Protein AF-A0A9R0P0H8-F1 (afdb_monomer)

Secondary structure (DSSP, 8-state):
-TTHHHHHHHHHHHHHHHHHHHTT----PPP---HHHHHHHHHHSTT--EEEES-B--TTS-B--EEEEHHHHHHHTTTSSSHHHHHHS-HHHHHHHHHHHHHHHHSTT-S-HHHHHHHTTTHHHHHHHH-GGGSPPP-TTTS-PPTTPPPP--SHHHHHHHHHHHHHHHHHHTT--SSPPPHHHHHHHHHHHHHHHHHHHHHHHHTT-GGGSS-HHHHHHHHHHHHHTS-HHHHHHHHHHHHHHHHTSHHHHHHHTTEEESS---TTSPPPPTTSHHHHHHHHHHHHHSHHHHHHHHHHHHHHHHHHHHT-EEETTEESEEEEETTEEEEE--TTTGGG-HHHHHHHHHHHHHHHHHHHHHHSS------S-SS-TTHHHHHTTS-EE-HHHHHHHHHHHHHHT-TTTTHHHHHHHHHHHHHHHHHHHHHHHTSEEE-

Foldseek 3Di:
DVVVVVVVVVVVVVVVVVLVVVLQDQAQFQDDDQLLVQLVLQVVFPLKDKFFAQADPPPVDGDGGDIDILSLLLSCCLLAVDLVRRRNDHRQLSVQQSVLSVVCNVPPPPDDPVSSCVSSVNSNSVSLLVVLQLAAFADCLQFNDDVPDDGDPRYLLNQLQVLLVQLLVLLQQLFDDPDGDDPVSNSNSNNSSSSSLSSNLNSLVSLLAQLRQHGLVSLLVLLVVLLVVDDPVLNLVLLLLLLVLLLVDVVSLVVQQQKFFPPPCPDPDPTGGSNDSVRVSVVSVVLCVDPSSVSVLSVLLSVLLRVCQLQPPPPPPDGHAWWDFPVGIDHRHHDPCVVVDPPSSVLSSVLSVQSSVLSVVSNPHNDDPDDPDSGDPSSVVSVSSRIHHDPVRSVVSSVSSCQCSNSVHNVSVSSNVSCNVCVVSSVVSCVSSNRMDGD

Mean predicted aligned error: 8.3 Å

Organism: Amycolatopsis mediterranei (strain S699) (NCBI:txid713604)

Nearest PDB structures (foldseek):
  7p61-assembly1_H  TM=1.808E-01  e=1.281E+00  Escherichia coli BL21(DE3)
  9bir-assembly1_A  TM=1.402E-01  e=1.916E+00  Rattus norvegicus
  9bis-assembly1_A  TM=1.659E-01  e=4.286E+00  Rattus norvegicus
  2l7n-assembly1_A  TM=1.526E-01  e=9.172E+00  Mus musculus

Solvent-accessible surface area (backbone atoms only — not comparable to full-atom values): 22835 Å² total; per-residue (Å²): 112,84,63,64,59,52,53,55,50,50,50,50,48,50,47,49,50,47,55,52,49,65,64,57,67,60,61,46,57,74,86,77,82,70,46,31,60,43,25,50,55,38,56,70,31,78,83,60,51,73,26,60,30,18,54,39,85,47,92,90,65,61,44,77,43,40,79,37,46,31,4,53,36,19,28,42,44,68,62,24,98,40,56,66,53,47,39,69,31,54,42,66,42,54,52,48,45,50,54,49,42,56,47,22,58,76,36,76,86,70,64,54,70,71,55,52,18,62,44,48,75,50,40,28,60,60,46,61,74,62,56,28,43,46,13,23,58,61,44,62,76,48,43,72,68,58,92,91,61,79,74,60,78,59,10,8,65,53,50,20,54,50,21,49,36,49,16,53,51,28,22,43,52,27,59,60,52,101,64,82,68,48,73,65,56,24,50,52,25,42,15,50,13,47,40,18,38,12,42,15,51,30,25,54,52,33,49,62,22,30,42,20,70,48,26,44,58,52,44,41,54,44,33,51,49,49,55,67,72,43,58,70,72,54,49,50,52,41,50,42,53,21,40,51,54,32,54,69,35,66,68,47,22,61,55,34,49,44,28,28,57,70,77,61,72,59,71,97,47,82,67,61,30,37,56,36,68,70,49,34,30,50,49,54,51,55,38,51,72,35,73,59,36,35,52,46,54,45,50,49,54,49,47,52,52,20,54,51,29,15,63,23,78,62,54,97,88,41,50,9,36,50,27,31,43,89,87,51,68,50,54,30,12,7,79,101,34,47,94,79,24,69,65,42,53,52,51,50,45,52,34,53,41,46,45,50,59,66,45,45,62,41,76,73,47,77,62,77,84,74,74,95,55,102,63,59,86,64,52,66,70,36,53,47,60,48,65,37,69,34,76,66,40,32,52,51,52,22,49,51,50,52,34,47,40,25,76,93,54,40,22,38,59,44,52,21,52,49,49,54,74,35,38,69,54,31,51,54,29,33,40,76,51,57,59,30,45,75,106

Radius of gyration: 23.92 Å; Cα contacts (8 Å, |Δi|>4): 690; chains: 1; bounding box: 62×71×59 Å

Structure (mmCIF, N/CA/C/O backbone):
data_AF-A0A9R0P0H8-F1
#
_entry.id   AF-A0A9R0P0H8-F1
#
loop_
_atom_site.group_PDB
_atom_site.id
_atom_site.type_symbol
_atom_site.label_atom_id
_atom_site.label_alt_id
_atom_site.label_comp_id
_atom_site.label_asym_id
_atom_site.label_entity_id
_atom_site.label_seq_id
_atom_site.pdbx_PDB_ins_code
_atom_site.Cartn_x
_atom_site.Cartn_y
_atom_site.Cartn_z
_atom_site.occupancy
_atom_site.B_iso_or_equiv
_atom_site.auth_seq_id
_atom_site.auth_comp_id
_atom_site.auth_asym_id
_atom_site.auth_atom_id
_atom_site.pdbx_PDB_model_num
ATOM 1 N N . MET A 1 1 ? 21.481 -47.060 12.106 1.00 37.53 1 MET A N 1
ATOM 2 C CA . MET A 1 1 ? 20.292 -46.611 11.344 1.00 37.53 1 MET A CA 1
ATOM 3 C C . MET A 1 1 ? 19.214 -45.946 12.214 1.00 37.53 1 MET A C 1
ATOM 5 O O . MET A 1 1 ? 18.784 -44.861 11.861 1.00 37.53 1 MET A O 1
ATOM 9 N N . ALA A 1 2 ? 18.865 -46.459 13.403 1.00 31.16 2 ALA A N 1
ATOM 10 C CA . ALA A 1 2 ? 17.819 -45.882 14.278 1.00 31.16 2 ALA A CA 1
ATOM 11 C C . ALA A 1 2 ? 18.120 -44.516 14.965 1.00 31.16 2 ALA A C 1
ATOM 13 O O . ALA A 1 2 ? 17.303 -44.018 15.744 1.00 31.16 2 ALA A O 1
ATOM 14 N N . ARG A 1 3 ? 19.298 -43.908 14.744 1.00 28.55 3 ARG A N 1
ATOM 15 C CA . ARG A 1 3 ? 19.610 -42.529 15.188 1.00 28.55 3 ARG A CA 1
ATOM 16 C C . ARG A 1 3 ? 19.339 -41.495 14.088 1.00 28.55 3 ARG A C 1
ATOM 18 O O . ARG A 1 3 ? 18.790 -40.457 14.407 1.00 28.55 3 ARG A O 1
ATOM 25 N N . LEU A 1 4 ? 19.601 -41.823 12.818 1.00 29.27 4 LEU A N 1
ATOM 26 C CA . LEU A 1 4 ? 19.338 -40.952 11.658 1.00 29.27 4 LEU A CA 1
ATOM 27 C C . LEU A 1 4 ? 17.833 -40.758 11.385 1.00 29.27 4 LEU A C 1
ATOM 29 O O . LEU A 1 4 ? 17.409 -39.652 11.077 1.00 29.27 4 LEU A O 1
ATOM 33 N N . GLN A 1 5 ? 17.008 -41.790 11.599 1.00 32.91 5 GLN A N 1
ATOM 34 C CA . GLN A 1 5 ? 15.542 -41.683 11.476 1.00 32.91 5 GLN A CA 1
ATOM 35 C C . GLN A 1 5 ? 14.885 -40.819 12.567 1.00 32.91 5 GLN A C 1
ATOM 37 O O . GLN A 1 5 ? 13.833 -40.236 12.327 1.00 32.91 5 GLN A O 1
ATOM 42 N N . ARG A 1 6 ? 15.496 -40.705 13.757 1.00 32.00 6 ARG A N 1
ATOM 43 C CA . ARG A 1 6 ? 14.967 -39.857 14.840 1.00 32.00 6 ARG A CA 1
ATOM 44 C C . ARG A 1 6 ? 15.304 -38.381 14.647 1.00 32.00 6 ARG A C 1
ATOM 46 O O . ARG A 1 6 ? 14.492 -37.545 15.016 1.00 32.00 6 ARG A O 1
ATOM 53 N N . THR A 1 7 ? 16.445 -38.052 14.042 1.00 34.62 7 THR A N 1
ATOM 54 C CA . THR A 1 7 ? 16.804 -36.655 13.751 1.00 34.62 7 THR A CA 1
ATOM 55 C C . THR A 1 7 ? 15.966 -36.092 12.605 1.00 34.62 7 THR A C 1
ATOM 57 O O . THR A 1 7 ? 15.372 -35.036 12.776 1.00 34.62 7 THR A O 1
ATOM 60 N N . ALA A 1 8 ? 15.798 -36.844 11.509 1.00 33.81 8 ALA A N 1
ATOM 61 C CA . ALA A 1 8 ? 14.943 -36.433 10.390 1.00 33.81 8 ALA A CA 1
ATOM 62 C C . ALA A 1 8 ? 13.454 -36.350 10.781 1.00 33.81 8 ALA A C 1
ATOM 64 O O . ALA A 1 8 ? 12.757 -35.428 10.371 1.00 33.81 8 ALA A O 1
ATOM 65 N N . GLY A 1 9 ? 12.969 -37.270 11.629 1.00 26.34 9 GLY A N 1
ATOM 66 C CA . GLY A 1 9 ? 11.605 -37.220 12.166 1.00 26.34 9 GLY A CA 1
ATOM 67 C C . GLY A 1 9 ? 11.370 -36.033 13.106 1.00 26.34 9 GLY A C 1
ATOM 68 O O . GLY A 1 9 ? 10.322 -35.404 13.040 1.00 26.34 9 GLY A O 1
ATOM 69 N N . ASN A 1 10 ? 12.355 -35.671 13.933 1.00 35.69 10 ASN A N 1
ATOM 70 C CA . ASN A 1 10 ? 12.242 -34.523 14.834 1.00 35.69 10 ASN A CA 1
ATOM 71 C C . ASN A 1 10 ? 12.431 -33.182 14.114 1.00 35.69 10 ASN A C 1
ATOM 73 O O . ASN A 1 10 ? 11.799 -32.211 14.511 1.00 35.69 10 ASN A O 1
ATOM 77 N N . GLU A 1 11 ? 13.237 -33.111 13.051 1.00 35.22 11 GLU A N 1
ATOM 78 C CA . GLU A 1 11 ? 13.321 -31.926 12.187 1.00 35.22 11 GLU A CA 1
ATOM 79 C C . GLU A 1 11 ? 12.064 -31.746 11.336 1.00 35.22 11 GLU A C 1
ATOM 81 O O . GLU A 1 11 ? 11.589 -30.621 11.221 1.00 35.22 11 GLU A O 1
ATOM 86 N N . ALA A 1 12 ? 11.467 -32.828 10.824 1.00 31.91 12 ALA A N 1
ATOM 87 C CA . ALA A 1 12 ? 10.188 -32.779 10.115 1.00 31.91 12 ALA A CA 1
ATOM 88 C C . ALA A 1 12 ? 9.027 -32.393 11.046 1.00 31.91 12 ALA A C 1
ATOM 90 O O . ALA A 1 12 ? 8.180 -31.588 10.669 1.00 31.91 12 ALA A O 1
ATOM 91 N N . VAL A 1 13 ? 9.015 -32.889 12.290 1.00 34.38 13 VAL A N 1
ATOM 92 C CA . VAL A 1 13 ? 8.037 -32.479 13.311 1.00 34.38 13 VAL A CA 1
ATOM 93 C C . VAL A 1 13 ? 8.303 -31.049 13.786 1.00 34.38 13 VAL A C 1
ATOM 95 O O . VAL A 1 13 ? 7.357 -30.292 13.946 1.00 34.38 13 VAL A O 1
ATOM 98 N N . ALA A 1 14 ? 9.557 -30.618 13.940 1.00 32.25 14 ALA A N 1
ATOM 99 C CA . ALA A 1 14 ? 9.881 -29.226 14.259 1.00 32.25 14 ALA A CA 1
ATOM 100 C C . ALA A 1 14 ? 9.572 -28.270 13.093 1.00 32.25 14 ALA A C 1
ATOM 102 O O . ALA A 1 14 ? 9.201 -27.129 13.336 1.00 32.25 14 ALA A O 1
ATOM 103 N N . ALA A 1 15 ? 9.684 -28.713 11.838 1.00 32.38 15 ALA A N 1
ATOM 104 C CA . ALA A 1 15 ? 9.253 -27.970 10.654 1.00 32.38 15 ALA A CA 1
ATOM 105 C C . ALA A 1 15 ? 7.722 -27.932 10.530 1.00 32.38 15 ALA A C 1
ATOM 107 O O . ALA A 1 15 ? 7.178 -26.877 10.236 1.00 32.38 15 ALA A O 1
ATOM 108 N N . MET A 1 16 ? 7.015 -29.022 10.852 1.00 30.12 16 MET A N 1
ATOM 109 C CA . MET A 1 16 ? 5.550 -29.030 10.950 1.00 30.12 16 MET A CA 1
ATOM 110 C C . MET A 1 16 ? 5.040 -28.165 12.101 1.00 30.12 16 MET A C 1
ATOM 112 O O . MET A 1 16 ? 4.032 -27.494 11.942 1.00 30.12 16 MET A O 1
ATOM 116 N N . VAL A 1 17 ? 5.719 -28.151 13.250 1.00 31.53 17 VAL A N 1
ATOM 117 C CA . VAL A 1 17 ? 5.352 -27.313 14.400 1.00 31.53 17 VAL A CA 1
ATOM 118 C C . VAL A 1 17 ? 5.709 -25.850 14.145 1.00 31.53 17 VAL A C 1
ATOM 120 O O . VAL A 1 17 ? 4.929 -24.989 14.526 1.00 31.53 17 VAL A O 1
ATOM 123 N N . ARG A 1 18 ? 6.812 -25.543 13.446 1.00 33.00 18 ARG A N 1
ATOM 124 C CA . ARG A 1 18 ? 7.127 -24.172 13.002 1.00 33.00 18 ARG A CA 1
ATOM 125 C C . ARG A 1 18 ? 6.171 -23.689 11.912 1.00 33.00 18 ARG A C 1
ATOM 127 O O . ARG A 1 18 ? 5.619 -22.614 12.070 1.00 33.00 18 ARG A O 1
ATOM 134 N N . GLY A 1 19 ? 5.856 -24.510 10.910 1.00 28.31 19 GLY A N 1
ATOM 135 C CA . GLY A 1 19 ? 4.856 -24.187 9.885 1.00 28.31 19 GLY A CA 1
ATOM 136 C C . GLY A 1 19 ? 3.432 -24.082 10.442 1.00 28.31 19 GLY A C 1
ATOM 137 O O . GLY A 1 19 ? 2.676 -23.206 10.040 1.00 28.31 19 GLY A O 1
ATOM 138 N N . ALA A 1 20 ? 3.073 -24.905 11.433 1.00 28.66 20 ALA A N 1
ATOM 139 C CA . ALA A 1 20 ? 1.797 -24.793 12.140 1.00 28.66 20 ALA A CA 1
ATOM 140 C C . ALA A 1 20 ? 1.774 -23.636 13.149 1.00 28.66 20 ALA A C 1
ATOM 142 O O . ALA A 1 20 ? 0.700 -23.135 13.441 1.00 28.66 20 ALA A O 1
ATOM 143 N N . SER A 1 21 ? 2.919 -23.206 13.685 1.00 32.56 21 SER A N 1
ATOM 144 C CA . SER A 1 21 ? 3.042 -22.042 14.574 1.00 32.56 21 SER A CA 1
ATOM 145 C C . SER A 1 21 ? 3.024 -20.728 13.795 1.00 32.56 21 SER A C 1
ATOM 147 O O . SER A 1 21 ? 2.408 -19.773 14.253 1.00 32.56 21 SER A O 1
ATOM 149 N N . GLU A 1 22 ? 3.659 -20.677 12.623 1.00 35.53 22 GLU A N 1
ATOM 150 C CA . GLU A 1 22 ? 3.664 -19.515 11.722 1.00 35.53 22 GLU A CA 1
ATOM 151 C C . GLU A 1 22 ? 2.317 -19.337 11.003 1.00 35.53 22 GLU A C 1
ATOM 153 O O . GLU A 1 22 ? 1.932 -18.214 10.687 1.00 35.53 22 GLU A O 1
ATOM 158 N N . ALA A 1 23 ? 1.555 -20.420 10.809 1.00 37.47 23 ALA A N 1
ATOM 159 C CA . ALA A 1 23 ? 0.167 -20.362 10.342 1.00 37.47 23 ALA A CA 1
ATOM 160 C C . ALA A 1 23 ? -0.849 -20.014 11.453 1.00 37.47 23 ALA A C 1
ATOM 162 O O . ALA A 1 23 ? -1.967 -19.610 11.150 1.00 37.47 23 ALA A O 1
ATOM 163 N N . ARG A 1 24 ? -0.476 -20.164 12.733 1.00 37.62 24 ARG A N 1
ATOM 164 C CA . ARG A 1 24 ? -1.334 -19.949 13.919 1.00 37.62 24 ARG A CA 1
ATOM 165 C C . ARG A 1 24 ? -1.174 -18.577 14.575 1.00 37.62 24 ARG A C 1
ATOM 167 O O . ARG A 1 24 ? -1.540 -18.464 15.734 1.00 37.62 24 ARG A O 1
ATOM 174 N N . HIS A 1 25 ? -0.570 -17.601 13.896 1.00 40.25 25 HIS A N 1
ATOM 175 C CA . HIS A 1 25 ? -0.366 -16.242 14.433 1.00 40.25 25 HIS A CA 1
ATOM 176 C C . HIS A 1 25 ? -0.527 -15.154 13.361 1.00 40.25 25 HIS A C 1
ATOM 178 O O . HIS A 1 25 ? 0.122 -14.117 13.420 1.00 40.25 25 HIS A O 1
ATOM 184 N N . GLN A 1 26 ? -1.350 -15.381 12.331 1.00 44.16 26 GLN A N 1
ATOM 185 C CA . GLN A 1 26 ? -1.625 -14.321 11.358 1.00 44.16 26 GLN A CA 1
ATOM 186 C C . GLN A 1 26 ? -2.821 -13.487 11.829 1.00 44.16 26 GLN A C 1
ATOM 188 O O . GLN A 1 26 ? -3.939 -14.012 11.852 1.00 44.16 26 GLN A O 1
ATOM 193 N N . PRO A 1 27 ? -2.615 -12.214 12.222 1.00 46.47 27 PRO A N 1
ATOM 194 C CA . PRO A 1 27 ? -3.703 -11.368 12.671 1.00 46.47 27 PRO A CA 1
ATOM 195 C C . PRO A 1 27 ? -4.680 -11.125 11.527 1.00 46.47 27 PRO A C 1
ATOM 197 O O . PRO A 1 27 ? -4.333 -11.153 10.344 1.00 46.47 27 PRO A O 1
ATOM 200 N N . ALA A 1 28 ? -5.920 -10.858 11.908 1.00 44.12 28 ALA A N 1
ATOM 201 C CA . ALA A 1 28 ? -6.975 -10.521 10.984 1.00 44.12 28 ALA A CA 1
ATOM 202 C C . ALA A 1 28 ? -6.560 -9.308 10.124 1.00 44.12 28 ALA A C 1
ATOM 204 O O . ALA A 1 28 ? -6.306 -8.217 10.643 1.00 44.12 28 ALA A O 1
ATOM 205 N N . ALA A 1 29 ? -6.406 -9.538 8.817 1.00 44.53 29 ALA A N 1
ATOM 206 C CA . ALA A 1 29 ? -5.908 -8.542 7.882 1.00 44.53 29 ALA A CA 1
ATOM 207 C C . ALA A 1 29 ? -6.929 -7.406 7.746 1.00 44.53 29 ALA A C 1
ATOM 209 O O . ALA A 1 29 ? -8.102 -7.634 7.460 1.00 44.53 29 ALA A O 1
ATOM 210 N N . VAL A 1 30 ? -6.472 -6.180 7.969 1.00 47.25 30 VAL A N 1
ATOM 211 C CA . VAL A 1 30 ? -7.205 -4.970 7.593 1.00 47.25 30 VAL A CA 1
ATOM 212 C C . VAL A 1 30 ? -7.037 -4.814 6.073 1.00 47.25 30 VAL A C 1
ATOM 214 O O . VAL A 1 30 ? -5.881 -4.770 5.650 1.00 47.25 30 VAL A O 1
ATOM 217 N N . GLN A 1 31 ? -8.129 -4.748 5.295 1.00 42.38 31 GLN A N 1
ATOM 218 C CA . GLN A 1 31 ? -8.174 -4.678 3.817 1.00 42.38 31 GLN A CA 1
ATOM 219 C C . GLN A 1 31 ? -7.296 -3.555 3.259 1.00 42.38 31 GLN A C 1
ATOM 221 O O . GLN A 1 31 ? -7.416 -2.428 3.740 1.00 42.38 31 GLN A O 1
ATOM 226 N N . ARG A 1 32 ? -6.422 -3.799 2.269 1.00 59.44 32 ARG A N 1
ATOM 227 C CA . ARG A 1 32 ? -5.418 -2.798 1.842 1.00 59.44 32 ARG A CA 1
ATOM 228 C C . ARG A 1 32 ? -4.853 -2.969 0.420 1.00 59.44 32 ARG A C 1
ATOM 230 O O . ARG A 1 32 ? -4.617 -4.084 -0.017 1.00 59.44 32 ARG A O 1
ATOM 237 N N . TYR A 1 33 ? -4.555 -1.807 -0.184 1.00 56.62 33 TYR A N 1
ATOM 238 C CA . TYR A 1 33 ? -3.857 -1.485 -1.448 1.00 56.62 33 TYR A CA 1
ATOM 239 C C . TYR A 1 33 ? -4.298 -2.251 -2.698 1.00 56.62 33 TYR A C 1
ATOM 241 O O . TYR A 1 33 ? -4.207 -3.472 -2.807 1.00 56.62 33 TYR A O 1
ATOM 249 N N . GLU A 1 34 ? -4.792 -1.508 -3.685 1.00 67.06 34 GLU A N 1
ATOM 250 C CA . GLU A 1 34 ? -5.344 -2.082 -4.908 1.00 67.06 34 GLU A CA 1
ATOM 251 C C . GLU A 1 34 ? -4.256 -2.209 -5.993 1.00 67.06 34 GLU A C 1
ATOM 253 O O . GLU A 1 34 ? -4.067 -1.317 -6.820 1.00 67.06 34 GLU A O 1
ATOM 258 N N . ALA A 1 35 ? -3.585 -3.365 -6.039 1.00 71.00 35 ALA A N 1
ATOM 259 C CA . ALA A 1 35 ? -2.498 -3.678 -6.979 1.00 71.00 35 ALA A CA 1
ATOM 260 C C . ALA A 1 35 ? -2.834 -3.439 -8.474 1.00 71.00 35 ALA A C 1
ATOM 262 O O . ALA A 1 35 ? -1.944 -3.307 -9.317 1.00 71.00 35 ALA A O 1
ATOM 263 N N . PHE A 1 36 ? -4.118 -3.368 -8.843 1.00 81.94 36 PHE A N 1
ATOM 264 C CA . PHE A 1 36 ? -4.539 -3.146 -10.227 1.00 81.94 36 PHE A CA 1
ATOM 265 C C . PHE A 1 36 ? -4.185 -1.755 -10.779 1.00 81.94 36 PHE A C 1
ATOM 267 O O . PHE A 1 36 ? -3.974 -1.638 -11.991 1.00 81.94 36 PHE A O 1
ATOM 274 N N . GLU A 1 37 ? -4.150 -0.705 -9.946 1.00 86.06 37 GLU A N 1
ATOM 275 C CA . GLU A 1 37 ? -3.815 0.655 -10.405 1.00 86.06 37 GLU A CA 1
ATOM 276 C C . GLU A 1 37 ? -2.350 0.702 -10.852 1.00 86.06 37 GLU A C 1
ATOM 278 O O . GLU A 1 37 ? -2.050 1.257 -11.912 1.00 86.06 37 GLU A O 1
ATOM 283 N N . HIS A 1 38 ? -1.472 -0.014 -10.140 1.00 90.62 38 HIS A N 1
ATOM 284 C CA . HIS A 1 38 ? -0.067 -0.171 -10.508 1.00 90.62 38 HIS A CA 1
ATOM 285 C C . HIS A 1 38 ? 0.088 -0.878 -11.853 1.00 90.62 38 HIS A C 1
ATOM 287 O O . HIS A 1 38 ? 0.710 -0.338 -12.769 1.00 90.62 38 HIS A O 1
ATOM 293 N N . ALA A 1 39 ? -0.577 -2.026 -12.026 1.00 92.31 39 ALA A N 1
ATOM 294 C CA . ALA A 1 39 ? -0.525 -2.734 -13.301 1.00 92.31 39 ALA A CA 1
ATOM 295 C C . ALA A 1 39 ? -1.074 -1.913 -14.468 1.00 92.31 39 ALA A C 1
ATOM 297 O O . ALA A 1 39 ? -0.536 -1.950 -15.575 1.00 92.31 39 ALA A O 1
ATOM 298 N N . THR A 1 40 ? -2.139 -1.151 -14.227 1.00 91.50 40 THR A N 1
ATOM 299 C CA . THR A 1 40 ? -2.766 -0.330 -15.262 1.00 91.50 40 THR A CA 1
ATOM 300 C C . THR A 1 40 ? -1.852 0.811 -15.703 1.00 91.50 40 THR A C 1
ATOM 302 O O . THR A 1 40 ? -1.647 0.983 -16.904 1.00 91.50 40 THR A O 1
ATOM 305 N N . GLU A 1 41 ? -1.282 1.582 -14.775 1.00 91.75 41 GLU A N 1
ATOM 306 C CA . GLU A 1 41 ? -0.422 2.722 -15.124 1.00 91.75 41 GLU A CA 1
ATOM 307 C C . GLU A 1 41 ? 0.937 2.284 -15.698 1.00 91.75 41 GLU A C 1
ATOM 309 O O . GLU A 1 41 ? 1.423 2.896 -16.662 1.00 91.75 41 GLU A O 1
ATOM 314 N N . GLY A 1 42 ? 1.506 1.187 -15.185 1.00 92.56 42 GLY A N 1
ATOM 315 C CA . GLY A 1 42 ? 2.740 0.591 -15.699 1.00 92.56 42 GLY A CA 1
ATOM 316 C C . GLY A 1 42 ? 2.616 0.168 -17.166 1.00 92.56 42 GLY A C 1
ATOM 317 O O . GLY A 1 42 ? 3.453 0.538 -18.000 1.00 92.56 42 GLY A O 1
ATOM 318 N N . ASP A 1 43 ? 1.538 -0.531 -17.532 1.00 93.94 43 ASP A N 1
ATOM 319 C CA . ASP A 1 43 ? 1.329 -0.984 -18.914 1.00 93.94 43 ASP A CA 1
ATOM 320 C C . ASP A 1 43 ? 0.779 0.096 -19.849 1.00 93.94 43 ASP A C 1
ATOM 322 O O . ASP A 1 43 ? 1.049 0.064 -21.054 1.00 93.94 43 ASP A O 1
ATOM 326 N N . ARG A 1 44 ? 0.046 1.083 -19.319 1.00 92.00 44 ARG A N 1
ATOM 327 C CA . ARG A 1 44 ? -0.446 2.226 -20.103 1.00 92.00 44 ARG A CA 1
ATOM 328 C C . ARG A 1 44 ? 0.694 3.125 -20.577 1.00 92.00 44 ARG A C 1
ATOM 330 O O . ARG A 1 44 ? 0.615 3.681 -21.675 1.00 92.00 44 ARG A O 1
ATOM 337 N N . THR A 1 45 ? 1.732 3.300 -19.760 1.00 92.25 45 THR A N 1
ATOM 338 C CA . THR A 1 45 ? 2.825 4.227 -20.072 1.00 92.25 45 THR A CA 1
ATOM 339 C C . THR A 1 45 ? 3.734 3.660 -21.177 1.00 92.25 45 THR A C 1
ATOM 341 O O . THR A 1 45 ? 4.085 2.477 -21.140 1.00 92.25 45 THR A O 1
ATOM 344 N N . PRO A 1 46 ? 4.179 4.462 -22.167 1.00 90.44 46 PRO A N 1
ATOM 345 C CA . PRO A 1 46 ? 5.127 4.004 -23.180 1.00 90.44 46 PRO A CA 1
ATOM 346 C C . PRO A 1 46 ? 6.449 3.483 -22.596 1.00 90.44 46 PRO A C 1
ATOM 348 O O . PRO A 1 46 ? 6.900 3.893 -21.527 1.00 90.44 46 PRO A O 1
ATOM 351 N N . GLY A 1 47 ? 7.103 2.578 -23.327 1.00 87.38 47 GLY A N 1
ATOM 352 C CA . GLY A 1 47 ? 8.393 2.010 -22.922 1.00 87.38 47 GLY A CA 1
ATOM 353 C C . GLY A 1 47 ? 8.307 0.803 -21.983 1.00 87.38 47 GLY A C 1
ATOM 354 O O . GLY A 1 47 ? 9.350 0.400 -21.471 1.00 87.38 47 GLY A O 1
ATOM 355 N N . SER A 1 48 ? 7.112 0.226 -21.790 1.00 88.88 48 SER A N 1
ATOM 356 C CA . SER A 1 48 ? 6.924 -1.042 -21.069 1.00 88.88 48 SER A CA 1
ATOM 357 C C . SER A 1 48 ? 7.809 -2.139 -21.674 1.00 88.88 48 SER A C 1
ATOM 359 O O . SER A 1 48 ? 7.987 -2.235 -22.896 1.00 88.88 48 SER A O 1
ATOM 361 N N . ARG A 1 49 ? 8.412 -2.943 -20.799 1.00 92.31 49 ARG A N 1
ATOM 362 C CA . ARG A 1 49 ? 9.299 -4.061 -21.139 1.00 92.31 49 ARG A CA 1
ATOM 363 C C . ARG A 1 49 ? 8.674 -5.357 -20.645 1.00 92.31 49 ARG A C 1
ATOM 365 O O . ARG A 1 49 ? 7.777 -5.353 -19.814 1.00 92.31 49 ARG A O 1
ATOM 372 N N . THR A 1 50 ? 9.164 -6.482 -21.158 1.00 95.56 50 THR A N 1
ATOM 373 C CA . THR A 1 50 ? 8.775 -7.794 -20.633 1.00 95.56 50 THR A CA 1
ATOM 374 C C . THR A 1 50 ? 9.970 -8.522 -20.052 1.00 95.56 50 THR A C 1
ATOM 376 O O . THR A 1 50 ? 11.027 -8.536 -20.685 1.00 95.56 50 THR A O 1
ATOM 379 N N . ALA A 1 51 ? 9.776 -9.178 -18.914 1.00 96.25 51 ALA A N 1
ATOM 380 C CA . ALA A 1 51 ? 10.764 -10.038 -18.269 1.00 96.25 51 ALA A CA 1
ATOM 381 C C . ALA A 1 51 ? 10.260 -11.480 -18.195 1.00 96.25 51 ALA A C 1
ATOM 383 O O . ALA A 1 51 ? 9.064 -11.722 -18.331 1.00 96.25 51 ALA A O 1
ATOM 384 N N . THR A 1 52 ? 11.163 -12.429 -17.958 1.00 96.38 52 THR A N 1
ATOM 385 C CA . THR A 1 52 ? 10.794 -13.796 -17.557 1.00 96.38 52 THR A CA 1
ATOM 386 C C . THR A 1 52 ? 11.173 -14.005 -16.091 1.00 96.38 52 THR A C 1
ATOM 388 O O . THR A 1 52 ? 12.288 -13.663 -15.703 1.00 96.38 52 THR A O 1
ATOM 391 N N . ALA A 1 53 ? 10.249 -14.534 -15.287 1.00 95.44 53 ALA A N 1
ATOM 392 C CA . ALA A 1 53 ? 10.434 -14.848 -13.867 1.00 95.44 53 ALA A CA 1
ATOM 393 C C . ALA A 1 53 ? 10.095 -16.319 -13.577 1.00 95.44 53 ALA A C 1
ATOM 395 O O . ALA A 1 53 ? 9.312 -16.931 -14.305 1.00 95.44 53 ALA A O 1
ATOM 396 N N . GLY A 1 54 ? 10.671 -16.900 -12.524 1.00 92.56 54 GLY A N 1
ATOM 397 C CA . GLY A 1 54 ? 10.425 -18.291 -12.138 1.00 92.56 54 GLY A CA 1
ATOM 398 C C . GLY A 1 54 ? 10.999 -19.321 -13.112 1.00 92.56 54 GLY A C 1
ATOM 399 O O . GLY A 1 54 ? 10.533 -20.456 -13.154 1.00 92.56 54 GLY A O 1
ATOM 400 N N . GLU A 1 55 ? 11.968 -18.945 -13.947 1.00 89.69 55 GLU A N 1
ATOM 401 C CA . GLU A 1 55 ? 12.691 -19.900 -14.791 1.00 89.69 55 GLU A CA 1
ATOM 402 C C . GLU A 1 55 ? 13.697 -20.707 -13.957 1.00 89.69 55 GLU A C 1
ATOM 404 O O . GLU A 1 55 ? 14.333 -20.177 -13.045 1.00 89.69 55 GLU A O 1
ATOM 409 N N . SER A 1 56 ? 13.839 -21.997 -14.265 1.00 82.88 56 SER A N 1
ATOM 410 C CA . SER A 1 56 ? 14.840 -22.864 -13.642 1.00 82.88 56 SER A CA 1
ATOM 411 C C . SER A 1 56 ? 15.550 -23.689 -14.704 1.00 82.88 56 SER A C 1
ATOM 413 O O . SER A 1 56 ? 14.905 -24.435 -15.443 1.00 82.88 56 SER A O 1
ATOM 415 N N . ASP A 1 57 ? 16.880 -23.598 -14.701 1.00 77.38 57 ASP A N 1
ATOM 416 C CA . ASP A 1 57 ? 17.787 -24.447 -15.483 1.00 77.38 57 ASP A CA 1
ATOM 417 C C . ASP A 1 57 ? 18.402 -25.560 -14.617 1.00 77.38 57 ASP A C 1
ATOM 419 O O . ASP A 1 57 ? 19.441 -26.131 -14.960 1.00 77.38 57 ASP A O 1
ATOM 423 N N . ASP A 1 58 ? 17.802 -25.855 -13.454 1.00 78.00 58 ASP A N 1
ATOM 424 C CA . ASP A 1 58 ? 18.227 -26.979 -12.620 1.00 78.00 58 ASP A CA 1
ATOM 425 C C . ASP A 1 58 ? 18.175 -28.271 -13.447 1.00 78.00 58 ASP A C 1
ATOM 427 O O . ASP A 1 58 ? 17.136 -28.641 -13.996 1.00 78.00 58 ASP A O 1
ATOM 431 N N . LEU A 1 59 ? 19.306 -28.980 -13.507 1.00 73.38 59 LEU A N 1
ATOM 432 C CA . LEU A 1 59 ? 19.458 -30.238 -14.240 1.00 73.38 59 LEU A CA 1
ATOM 433 C C . LEU A 1 59 ? 18.428 -31.303 -13.838 1.00 73.38 59 LEU A C 1
ATOM 435 O O . LEU A 1 59 ? 18.143 -32.204 -14.627 1.00 73.38 59 LEU A O 1
ATOM 439 N N . LEU A 1 60 ? 17.912 -31.239 -12.610 1.00 76.31 60 LEU A N 1
ATOM 440 C CA . LEU A 1 60 ? 16.956 -32.198 -12.069 1.00 76.31 60 LEU A CA 1
ATOM 441 C C . LEU A 1 60 ? 15.502 -31.815 -12.364 1.00 76.31 60 LEU A C 1
ATOM 443 O O . LEU A 1 60 ? 14.677 -32.715 -12.522 1.00 76.31 60 LEU A O 1
ATOM 447 N N . TYR A 1 61 ? 15.188 -30.520 -12.453 1.00 76.00 61 TYR A N 1
ATOM 448 C CA . TYR A 1 61 ? 13.817 -30.021 -12.614 1.00 76.00 61 TYR A CA 1
ATOM 449 C C . TYR A 1 61 ? 13.770 -28.723 -13.441 1.00 76.00 61 TYR A C 1
ATOM 451 O O . TYR A 1 61 ? 13.399 -27.673 -12.908 1.00 76.00 61 TYR A O 1
ATOM 459 N N . PRO A 1 62 ? 14.126 -28.765 -14.739 1.00 83.56 62 PRO A N 1
ATOM 460 C CA . PRO A 1 62 ? 14.079 -27.575 -15.571 1.00 83.56 62 PRO A CA 1
ATOM 461 C C . PRO A 1 62 ? 12.626 -27.204 -15.880 1.00 83.56 62 PRO A C 1
ATOM 463 O O . PRO A 1 62 ? 11.802 -28.073 -16.189 1.00 83.56 62 PRO A O 1
ATOM 466 N N . HIS A 1 63 ? 12.305 -25.915 -15.841 1.00 83.19 63 HIS A N 1
ATOM 467 C CA . HIS A 1 63 ? 10.988 -25.427 -16.241 1.00 83.19 63 HIS A CA 1
ATOM 468 C C . HIS A 1 63 ? 11.047 -24.015 -16.829 1.00 83.19 63 HIS A C 1
ATOM 470 O O . HIS A 1 63 ? 11.803 -23.169 -16.343 1.00 83.19 63 HIS A O 1
ATOM 476 N N . PRO A 1 64 ? 10.218 -23.727 -17.853 1.00 88.25 64 PRO A N 1
ATOM 477 C CA . PRO A 1 64 ? 10.128 -22.386 -18.406 1.00 88.25 64 PRO A CA 1
ATOM 478 C C . PRO A 1 64 ? 9.519 -21.430 -17.377 1.00 88.25 64 PRO A C 1
ATOM 480 O O . PRO A 1 64 ? 8.598 -21.795 -16.639 1.00 88.25 64 PRO A O 1
ATOM 483 N N . GLY A 1 65 ? 10.018 -20.197 -17.356 1.00 93.00 65 GLY A N 1
ATOM 484 C CA . GLY A 1 65 ? 9.449 -19.135 -16.536 1.00 93.00 65 GLY A CA 1
ATOM 485 C C . GLY A 1 65 ? 8.133 -18.577 -17.087 1.00 93.00 65 GLY A C 1
ATOM 486 O O . GLY A 1 65 ? 7.606 -19.004 -18.118 1.00 93.00 65 GLY A O 1
ATOM 487 N N . VAL A 1 66 ? 7.600 -17.589 -16.378 1.00 97.00 66 VAL A N 1
ATOM 488 C CA . VAL A 1 66 ? 6.426 -16.801 -16.756 1.00 97.00 66 VAL A CA 1
ATOM 489 C C . VAL A 1 66 ? 6.896 -15.476 -17.330 1.00 97.00 66 VAL A C 1
ATOM 491 O O . VAL A 1 66 ? 7.703 -14.780 -16.715 1.00 97.00 66 VAL A O 1
ATOM 494 N N . ARG A 1 67 ? 6.392 -15.126 -18.515 1.00 97.12 67 ARG A N 1
ATOM 495 C CA . ARG A 1 67 ? 6.645 -13.821 -19.121 1.00 97.12 67 ARG A CA 1
ATOM 496 C C . ARG A 1 67 ? 5.696 -12.793 -18.511 1.00 97.12 67 ARG A C 1
ATOM 498 O O . ARG A 1 67 ? 4.491 -13.009 -18.568 1.00 97.12 67 ARG A O 1
ATOM 505 N N . LEU A 1 68 ? 6.254 -11.708 -17.987 1.00 97.88 68 LEU A N 1
ATOM 506 C CA . LEU A 1 68 ? 5.539 -10.636 -17.300 1.00 97.88 68 LEU A CA 1
ATOM 507 C C . LEU A 1 68 ? 5.717 -9.304 -18.034 1.00 97.88 68 LEU A C 1
ATOM 509 O O . LEU A 1 68 ? 6.796 -9.058 -18.588 1.00 97.88 68 LEU A O 1
ATOM 513 N N . THR A 1 69 ? 4.690 -8.459 -18.043 1.00 97.00 69 THR A N 1
ATOM 514 C CA . THR A 1 69 ? 4.766 -7.045 -18.455 1.00 97.00 69 THR A CA 1
ATOM 515 C C . THR A 1 69 ? 5.312 -6.162 -17.328 1.00 97.00 69 THR A C 1
ATOM 517 O O . THR A 1 69 ? 5.382 -6.599 -16.181 1.00 97.00 69 THR A O 1
ATOM 520 N N . SER A 1 70 ? 5.708 -4.918 -17.632 1.00 95.69 70 SER A N 1
ATOM 521 C CA . SER A 1 70 ? 6.078 -3.945 -16.593 1.00 95.69 70 SER A CA 1
ATOM 522 C C . SER A 1 70 ? 4.944 -3.750 -15.588 1.00 95.69 70 SER A C 1
ATOM 524 O O . SER A 1 70 ? 5.185 -3.906 -14.401 1.00 95.69 70 SER A O 1
ATOM 526 N N . GLY A 1 71 ? 3.707 -3.532 -16.046 1.00 95.56 71 GLY A N 1
ATOM 527 C CA . GLY A 1 71 ? 2.570 -3.364 -15.143 1.00 95.56 71 GLY A CA 1
ATOM 528 C C . GLY A 1 71 ? 2.322 -4.589 -14.257 1.00 95.56 71 GLY A C 1
ATOM 529 O O . GLY A 1 71 ? 2.089 -4.456 -13.058 1.00 95.56 71 GLY A O 1
ATOM 530 N N . GLU A 1 72 ? 2.425 -5.802 -14.801 1.00 97.31 72 GLU A N 1
ATOM 531 C CA . GLU A 1 72 ? 2.323 -7.010 -13.977 1.00 97.31 72 GLU A CA 1
ATOM 532 C C . GLU A 1 72 ? 3.414 -7.046 -12.900 1.00 97.31 72 GLU A C 1
ATOM 534 O O . GLU A 1 72 ? 3.114 -7.346 -11.750 1.00 97.31 72 GLU A O 1
ATOM 539 N N . ILE A 1 73 ? 4.661 -6.698 -13.230 1.00 97.69 73 ILE A N 1
ATOM 540 C CA . ILE A 1 73 ? 5.753 -6.640 -12.245 1.00 97.69 73 ILE A CA 1
ATOM 541 C C . ILE A 1 73 ? 5.467 -5.576 -11.174 1.00 97.69 73 ILE A C 1
ATOM 543 O O . ILE A 1 73 ? 5.651 -5.866 -9.992 1.00 97.69 73 ILE A O 1
ATOM 547 N N . ASP A 1 74 ? 4.982 -4.393 -11.564 1.00 95.12 74 ASP A N 1
ATOM 548 C CA . ASP A 1 74 ? 4.648 -3.298 -10.643 1.00 95.12 74 ASP A CA 1
ATOM 549 C C . ASP A 1 74 ? 3.582 -3.731 -9.623 1.00 95.12 74 ASP A C 1
ATOM 551 O O . ASP A 1 74 ? 3.697 -3.445 -8.434 1.00 95.12 74 ASP A O 1
ATOM 555 N N . ALA A 1 75 ? 2.559 -4.469 -10.063 1.00 93.81 75 ALA A N 1
ATOM 556 C CA . ALA A 1 75 ? 1.537 -5.026 -9.175 1.00 93.81 75 ALA A CA 1
ATOM 557 C C . ALA A 1 75 ? 2.058 -6.188 -8.319 1.00 93.81 75 ALA A C 1
ATOM 559 O O . ALA A 1 75 ? 1.667 -6.355 -7.165 1.00 93.81 75 ALA A O 1
ATOM 560 N N . LEU A 1 76 ? 2.943 -7.019 -8.873 1.00 94.81 76 LEU A N 1
ATOM 561 C CA . LEU A 1 76 ? 3.514 -8.152 -8.153 1.00 94.81 76 LEU A CA 1
ATOM 562 C C . LEU A 1 76 ? 4.488 -7.701 -7.050 1.00 94.81 76 LEU A C 1
ATOM 564 O O . LEU A 1 76 ? 4.702 -8.460 -6.110 1.00 94.81 76 LEU A O 1
ATOM 568 N N . ALA A 1 77 ? 5.031 -6.484 -7.091 1.00 92.56 77 ALA A N 1
ATOM 569 C CA . ALA A 1 77 ? 5.895 -5.969 -6.026 1.00 92.56 77 ALA A CA 1
ATOM 570 C C . ALA A 1 77 ? 5.209 -5.892 -4.641 1.00 92.56 77 ALA A C 1
ATOM 572 O O . ALA A 1 77 ? 5.889 -6.023 -3.628 1.00 92.56 77 ALA A O 1
ATOM 573 N N . ASP A 1 78 ? 3.875 -5.812 -4.572 1.00 87.94 78 ASP A N 1
ATOM 574 C CA . ASP A 1 78 ? 3.123 -5.961 -3.310 1.00 87.94 78 ASP A CA 1
ATOM 575 C C . ASP A 1 78 ? 3.085 -7.412 -2.797 1.00 87.94 78 ASP A C 1
ATOM 577 O O . ASP A 1 78 ? 2.950 -7.691 -1.604 1.00 87.94 78 ASP A O 1
ATOM 581 N N . MET A 1 79 ? 3.195 -8.372 -3.714 1.00 90.44 79 MET A N 1
ATOM 582 C CA . MET A 1 79 ? 3.019 -9.807 -3.464 1.00 90.44 79 MET A CA 1
ATOM 583 C C . MET A 1 79 ? 4.353 -10.509 -3.171 1.00 90.44 79 MET A C 1
ATOM 585 O O . MET A 1 79 ? 4.385 -11.625 -2.636 1.00 90.44 79 MET A O 1
ATOM 589 N N . TYR A 1 80 ? 5.465 -9.859 -3.515 1.00 91.69 80 TYR A N 1
ATOM 590 C CA . TYR A 1 80 ? 6.828 -10.363 -3.406 1.00 91.69 80 TYR A CA 1
ATOM 591 C C . TYR A 1 80 ? 7.694 -9.328 -2.685 1.00 91.69 80 TYR A C 1
ATOM 593 O O . TYR A 1 80 ? 7.763 -8.181 -3.092 1.00 91.69 80 TYR A O 1
ATOM 601 N N . GLY A 1 81 ? 8.398 -9.725 -1.620 1.00 84.12 81 GLY A N 1
ATOM 602 C CA . GLY A 1 81 ? 9.165 -8.779 -0.797 1.00 84.12 81 GLY A CA 1
ATOM 603 C C . GLY A 1 81 ? 10.411 -8.204 -1.481 1.00 84.12 81 GLY A C 1
ATOM 604 O O . GLY A 1 81 ? 11.025 -7.274 -0.954 1.00 84.12 81 GLY A O 1
ATOM 605 N N . SER A 1 82 ? 10.812 -8.768 -2.624 1.00 93.19 82 SER A N 1
ATOM 606 C CA . SER A 1 82 ? 11.968 -8.348 -3.410 1.00 93.19 82 SER A CA 1
ATOM 607 C C . SER A 1 82 ? 11.910 -8.876 -4.857 1.00 93.19 82 SER A C 1
ATOM 609 O O . SER A 1 82 ? 11.226 -9.870 -5.125 1.00 93.19 82 SER A O 1
ATOM 611 N N . PRO A 1 83 ? 12.692 -8.289 -5.786 1.00 96.00 83 PRO A N 1
ATOM 612 C CA . PRO A 1 83 ? 12.895 -8.824 -7.132 1.00 96.00 83 PRO A CA 1
ATOM 613 C C . PRO A 1 83 ? 13.347 -10.286 -7.150 1.00 96.00 83 PRO A C 1
ATOM 615 O O . PRO A 1 83 ? 12.917 -11.049 -8.010 1.00 96.00 83 PRO A O 1
ATOM 618 N N . ASP A 1 84 ? 14.195 -10.689 -6.199 1.00 94.38 84 ASP A N 1
ATOM 619 C CA . ASP A 1 84 ? 14.702 -12.060 -6.106 1.00 94.38 84 ASP A CA 1
ATOM 620 C C . ASP A 1 84 ? 13.622 -13.054 -5.657 1.00 94.38 84 ASP A C 1
ATOM 622 O O . ASP A 1 84 ? 13.612 -14.190 -6.142 1.00 94.38 84 ASP A O 1
ATOM 626 N N . ASP A 1 85 ? 12.686 -12.624 -4.800 1.00 94.12 85 ASP A N 1
ATOM 627 C CA . ASP A 1 85 ? 11.522 -13.433 -4.423 1.00 94.12 85 ASP A CA 1
ATOM 628 C C . ASP A 1 85 ? 10.648 -13.719 -5.648 1.00 94.12 85 ASP A C 1
ATOM 630 O O . ASP A 1 85 ? 10.273 -14.868 -5.869 1.00 94.12 85 ASP A O 1
ATOM 634 N N . LEU A 1 86 ? 10.366 -12.703 -6.474 1.00 95.56 86 LEU A N 1
ATOM 635 C CA . LEU A 1 86 ? 9.609 -12.879 -7.717 1.00 95.56 86 LEU A CA 1
ATOM 636 C C . LEU A 1 86 ? 10.388 -13.723 -8.733 1.00 95.56 86 LEU A C 1
ATOM 638 O O . LEU A 1 86 ? 9.841 -14.648 -9.333 1.00 95.56 86 LEU A O 1
ATOM 642 N N . PHE A 1 87 ? 11.679 -13.441 -8.913 1.00 92.19 87 PHE A N 1
ATOM 643 C CA . PHE A 1 87 ? 12.521 -14.168 -9.860 1.00 92.19 87 PHE A CA 1
ATOM 644 C C . PHE A 1 87 ? 12.593 -15.667 -9.537 1.00 92.19 87 PHE A C 1
ATOM 646 O O . PHE A 1 87 ? 12.631 -16.482 -10.456 1.00 92.19 87 PHE A O 1
ATOM 653 N N . SER A 1 88 ? 12.578 -16.026 -8.250 1.00 90.38 88 SER A N 1
ATOM 654 C CA . SER A 1 88 ? 12.724 -17.409 -7.774 1.00 90.38 88 SER A CA 1
ATOM 655 C C . SER A 1 88 ? 11.394 -18.117 -7.491 1.00 90.38 88 SER A C 1
ATOM 657 O O . SER A 1 88 ? 11.394 -19.295 -7.128 1.00 90.38 88 SER A O 1
ATOM 659 N N . ALA A 1 89 ? 10.263 -17.421 -7.610 1.00 93.12 89 ALA A N 1
ATOM 660 C CA . ALA A 1 89 ? 8.952 -17.988 -7.331 1.00 93.12 89 ALA A CA 1
ATOM 661 C C . ALA A 1 89 ? 8.573 -19.079 -8.339 1.00 93.12 89 ALA A C 1
ATOM 663 O O . ALA A 1 89 ? 8.995 -19.069 -9.496 1.00 93.12 89 ALA A O 1
ATOM 664 N N . SER A 1 90 ? 7.737 -20.029 -7.911 1.00 92.69 90 SER A N 1
ATOM 665 C CA . SER A 1 90 ? 7.272 -21.072 -8.828 1.00 92.69 90 SER A CA 1
ATOM 666 C C . SER A 1 90 ? 6.407 -20.465 -9.945 1.00 92.69 90 SER A C 1
ATOM 668 O O . SER A 1 90 ? 5.574 -19.596 -9.666 1.00 92.69 90 SER A O 1
ATOM 670 N N . PRO A 1 91 ? 6.519 -20.941 -11.198 1.00 94.81 91 PRO A N 1
ATOM 671 C CA . PRO A 1 91 ? 5.671 -20.461 -12.286 1.00 94.81 91 PRO A CA 1
ATOM 672 C C . PRO A 1 91 ? 4.165 -20.591 -12.022 1.00 94.81 91 PRO A C 1
ATOM 674 O O . PRO A 1 91 ? 3.385 -19.791 -12.535 1.00 94.81 91 PRO A O 1
ATOM 677 N N . ASP A 1 92 ? 3.746 -21.594 -11.245 1.00 94.31 92 ASP A N 1
ATOM 678 C CA . ASP A 1 92 ? 2.341 -21.789 -10.871 1.00 94.31 92 ASP A CA 1
ATOM 679 C C . ASP A 1 92 ? 1.849 -20.712 -9.900 1.00 94.31 92 ASP A C 1
ATOM 681 O O . ASP A 1 92 ? 0.763 -20.172 -10.104 1.00 94.31 92 ASP A O 1
ATOM 685 N N . GLU A 1 93 ? 2.663 -20.351 -8.902 1.00 95.06 93 GLU A N 1
ATOM 686 C CA . GLU A 1 93 ? 2.371 -19.239 -7.989 1.00 95.06 93 GLU A CA 1
ATOM 687 C C . GLU A 1 93 ? 2.247 -17.925 -8.768 1.00 95.06 93 GLU A C 1
ATOM 689 O O . GLU A 1 93 ? 1.228 -17.246 -8.669 1.00 95.06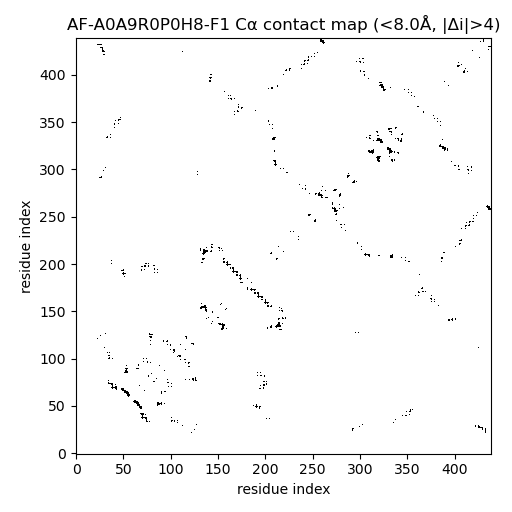 93 GLU A O 1
ATOM 694 N N . ILE A 1 94 ? 3.234 -17.614 -9.620 1.00 97.12 94 ILE A N 1
ATOM 695 C CA . ILE A 1 94 ? 3.236 -16.379 -10.418 1.00 97.12 94 ILE A CA 1
ATOM 696 C C . ILE A 1 94 ? 1.976 -16.305 -11.291 1.00 97.12 94 ILE A C 1
ATOM 698 O O . ILE A 1 94 ? 1.289 -15.286 -11.300 1.00 97.12 94 ILE A O 1
ATOM 702 N N . ARG A 1 95 ? 1.622 -17.390 -11.996 1.00 97.38 95 ARG A N 1
ATOM 703 C CA . ARG A 1 95 ? 0.403 -17.432 -12.825 1.00 97.38 95 ARG A CA 1
ATOM 704 C C . ARG A 1 95 ? -0.870 -17.232 -12.008 1.00 97.38 95 ARG A C 1
ATOM 706 O O . ARG A 1 95 ? -1.778 -16.552 -12.482 1.00 97.38 95 ARG A O 1
ATOM 713 N N . ALA A 1 96 ? -0.952 -17.823 -10.817 1.00 96.44 96 ALA A N 1
ATOM 714 C CA . ALA A 1 96 ? -2.106 -17.663 -9.940 1.00 96.44 96 ALA A CA 1
ATOM 715 C C . ALA A 1 96 ? -2.265 -16.204 -9.491 1.00 96.44 96 ALA A C 1
ATOM 717 O O . ALA A 1 96 ? -3.361 -15.656 -9.587 1.00 96.44 96 ALA A O 1
ATOM 718 N N . VAL A 1 97 ? -1.171 -15.557 -9.079 1.00 95.81 97 VAL A N 1
ATOM 719 C CA . VAL A 1 97 ? -1.171 -14.149 -8.654 1.00 95.81 97 VAL A CA 1
ATOM 720 C C . VAL A 1 97 ? -1.494 -13.212 -9.824 1.00 95.81 97 VAL A C 1
ATOM 722 O O . VAL A 1 97 ? -2.364 -12.355 -9.694 1.00 95.81 97 VAL A O 1
ATOM 725 N N . VAL A 1 98 ? -0.886 -13.408 -11.000 1.00 96.81 98 VAL A N 1
ATOM 726 C CA . VAL A 1 98 ? -1.185 -12.608 -12.207 1.00 96.81 98 VAL A CA 1
ATOM 727 C C . VAL A 1 98 ? -2.657 -12.728 -12.612 1.00 96.81 98 VAL A C 1
ATOM 729 O O . VAL A 1 98 ? -3.288 -11.730 -12.955 1.00 96.81 98 VAL A O 1
ATOM 732 N N . ALA A 1 99 ? -3.250 -13.922 -12.515 1.00 96.94 99 ALA A N 1
ATOM 733 C CA . ALA A 1 99 ? -4.670 -14.105 -12.810 1.00 96.94 99 ALA A CA 1
ATOM 734 C C . ALA A 1 99 ? -5.577 -13.288 -11.871 1.00 96.94 99 ALA A C 1
ATOM 736 O O . ALA A 1 99 ? -6.613 -12.778 -12.306 1.00 96.94 99 ALA A O 1
ATOM 737 N N . LEU A 1 100 ? -5.191 -13.137 -10.599 1.00 95.50 100 LEU A N 1
ATOM 738 C CA . LEU A 1 100 ? -5.893 -12.267 -9.657 1.00 95.50 100 LEU A CA 1
ATOM 739 C C . LEU A 1 100 ? -5.724 -10.786 -10.033 1.00 95.50 100 LEU A C 1
ATOM 741 O O . LEU A 1 100 ? -6.724 -10.068 -10.055 1.00 95.50 100 LEU A O 1
ATOM 745 N N . VAL A 1 101 ? -4.518 -10.350 -10.424 1.00 94.56 101 VAL A N 1
ATOM 746 C CA . VAL A 1 101 ? -4.261 -8.974 -10.904 1.00 94.56 101 VAL A CA 1
ATOM 747 C C . VAL A 1 101 ? -5.148 -8.648 -12.102 1.00 94.56 101 VAL A C 1
ATOM 749 O O . VAL A 1 101 ? -5.882 -7.662 -12.072 1.00 94.56 101 VAL A O 1
ATOM 752 N N . HIS A 1 102 ? -5.180 -9.511 -13.121 1.00 95.38 102 HIS A N 1
ATOM 753 C CA . HIS A 1 102 ? -6.031 -9.306 -14.301 1.00 95.38 102 HIS A CA 1
ATOM 754 C C . HIS A 1 102 ? -7.517 -9.254 -13.945 1.00 95.38 102 HIS A C 1
ATOM 756 O O . HIS A 1 102 ? -8.271 -8.458 -14.511 1.00 95.38 102 HIS A O 1
ATOM 762 N N . ARG A 1 103 ? -7.961 -10.083 -12.992 1.00 95.25 103 ARG A N 1
ATOM 763 C CA . ARG A 1 103 ? -9.352 -10.074 -12.525 1.00 95.25 103 ARG A CA 1
ATOM 764 C C . ARG A 1 103 ? -9.694 -8.753 -11.831 1.00 95.25 103 ARG A C 1
ATOM 766 O O . ARG A 1 103 ? -10.750 -8.187 -12.116 1.00 95.25 103 ARG A O 1
ATOM 773 N N . GLN A 1 104 ? -8.795 -8.238 -10.992 1.00 90.06 104 GLN A N 1
ATOM 774 C CA . GLN A 1 104 ? -8.962 -6.950 -10.319 1.00 90.06 104 GLN A CA 1
ATOM 775 C C . GLN A 1 104 ? -8.906 -5.770 -11.303 1.00 90.06 104 GLN A C 1
ATOM 777 O O . GLN A 1 104 ? -9.743 -4.880 -11.207 1.00 90.06 104 GLN A O 1
ATOM 782 N N . GLN A 1 105 ? -8.021 -5.795 -12.306 1.00 88.81 105 GLN A N 1
ATOM 783 C CA . GLN A 1 105 ? -7.987 -4.792 -13.384 1.00 88.81 105 GLN A CA 1
ATOM 784 C C . GLN A 1 105 ? -9.295 -4.760 -14.182 1.00 88.81 105 GLN A C 1
ATOM 786 O O . GLN A 1 105 ? -9.825 -3.691 -14.480 1.00 88.81 105 GLN A O 1
ATOM 791 N N . ALA A 1 106 ? -9.844 -5.931 -14.520 1.00 91.00 106 ALA A N 1
ATOM 792 C CA . ALA A 1 106 ? -11.108 -6.024 -15.247 1.00 91.00 106 ALA A CA 1
ATOM 793 C C . ALA A 1 106 ? -12.309 -5.580 -14.395 1.00 91.00 106 ALA A C 1
ATOM 795 O O . ALA A 1 106 ? -13.301 -5.070 -14.923 1.00 91.00 106 ALA A O 1
ATOM 796 N N . ARG A 1 107 ? -12.244 -5.806 -13.079 1.00 89.44 107 ARG A N 1
ATOM 797 C CA . ARG A 1 107 ? -13.286 -5.434 -12.125 1.00 89.44 107 ARG A CA 1
ATOM 798 C C . ARG A 1 107 ? -12.656 -5.080 -10.771 1.00 89.44 107 ARG A C 1
ATOM 800 O O . ARG A 1 107 ? -12.407 -5.999 -9.982 1.00 89.44 107 ARG A O 1
ATOM 807 N N . PRO A 1 108 ? -12.464 -3.783 -10.470 1.00 84.31 108 PRO A N 1
ATOM 808 C CA . PRO A 1 108 ? -11.961 -3.340 -9.172 1.00 84.31 108 PRO A CA 1
ATOM 809 C C . PRO A 1 108 ? -12.789 -3.911 -8.013 1.00 84.31 108 PRO A C 1
ATOM 811 O O . PRO A 1 108 ? -14.016 -4.031 -8.121 1.00 84.31 108 PRO A O 1
ATOM 814 N N . GLY A 1 109 ? -12.122 -4.322 -6.930 1.00 80.19 109 GLY A N 1
ATOM 815 C CA . GLY A 1 109 ? -12.756 -4.969 -5.773 1.00 80.19 109 GLY A CA 1
ATOM 816 C C . GLY A 1 109 ? -13.304 -6.386 -6.015 1.00 80.19 109 GLY A C 1
ATOM 817 O O . GLY A 1 109 ? -14.130 -6.864 -5.242 1.00 80.19 109 GLY A O 1
ATOM 818 N N . SER A 1 110 ? -12.911 -7.064 -7.101 1.00 87.31 110 SER A N 1
ATOM 819 C CA . SER A 1 110 ? -13.337 -8.450 -7.387 1.00 87.31 110 SER A CA 1
ATOM 820 C C . SER A 1 110 ? -12.461 -9.538 -6.765 1.00 87.31 110 SER A C 1
ATOM 822 O O . SER A 1 110 ? -12.785 -10.719 -6.899 1.00 87.31 110 SER A O 1
ATOM 824 N N . VAL A 1 111 ? -11.349 -9.164 -6.133 1.00 86.31 111 VAL A N 1
ATOM 825 C CA . VAL A 1 111 ? -10.438 -10.081 -5.447 1.00 86.31 111 VAL A CA 1
ATOM 826 C C . VAL A 1 111 ? -10.482 -9.776 -3.962 1.00 86.31 111 VAL A C 1
ATOM 828 O O . VAL A 1 111 ? -10.329 -8.624 -3.570 1.00 86.31 111 VAL A O 1
ATOM 831 N N . GLN A 1 112 ? -10.694 -10.813 -3.159 1.00 81.31 112 GLN A N 1
ATOM 832 C CA . GLN A 1 112 ? -10.658 -10.703 -1.707 1.00 81.31 112 GLN A CA 1
ATOM 833 C C . GLN A 1 112 ? -9.249 -10.972 -1.180 1.00 81.31 112 GLN A C 1
ATOM 835 O O . GLN A 1 112 ? -8.496 -11.752 -1.760 1.00 81.31 112 GLN A O 1
ATOM 840 N N . GLU A 1 113 ? -8.928 -10.422 -0.010 1.00 77.19 113 GLU A N 1
ATOM 841 C CA . GLU A 1 113 ? -7.618 -10.611 0.635 1.00 77.19 113 GLU A CA 1
ATOM 842 C C . GLU A 1 113 ? -7.257 -12.076 0.870 1.00 77.19 113 GLU A C 1
ATOM 844 O O . GLU A 1 113 ? -6.106 -12.487 0.739 1.00 77.19 113 GLU A O 1
ATOM 849 N N . SER A 1 114 ? -8.260 -12.900 1.170 1.00 77.06 114 SER A N 1
ATOM 850 C CA . SER A 1 114 ? -8.079 -14.339 1.348 1.00 77.06 114 SER A CA 1
ATOM 851 C C . SER A 1 114 ? -7.624 -15.047 0.070 1.00 77.06 114 SER A C 1
ATOM 853 O O . SER A 1 114 ? -6.961 -16.078 0.158 1.00 77.06 114 SER A O 1
ATOM 855 N N . GLU A 1 115 ? -7.945 -14.509 -1.106 1.00 87.12 115 GLU A N 1
ATOM 856 C CA . GLU A 1 115 ? -7.502 -15.058 -2.386 1.00 87.12 115 GLU A CA 1
ATOM 857 C C . GLU A 1 115 ? -6.044 -14.683 -2.674 1.00 87.12 115 GLU A C 1
ATOM 859 O O . GLU A 1 115 ? -5.281 -15.554 -3.091 1.00 87.12 115 GLU A O 1
ATOM 864 N N . TRP A 1 116 ? -5.632 -13.443 -2.377 1.00 87.12 116 TRP A N 1
ATOM 865 C CA . TRP A 1 116 ? -4.224 -13.024 -2.439 1.00 87.12 116 TRP A CA 1
ATOM 866 C C . TRP A 1 116 ? -3.348 -13.847 -1.500 1.00 87.12 116 TRP A C 1
ATOM 868 O O . TRP A 1 116 ? -2.294 -14.365 -1.879 1.00 87.12 116 TRP A O 1
ATOM 878 N N . ASP A 1 117 ? -3.810 -14.020 -0.266 1.00 84.56 117 ASP A N 1
ATOM 879 C CA . ASP A 1 117 ? -3.083 -14.766 0.747 1.00 84.56 117 ASP A CA 1
ATOM 880 C C . ASP A 1 117 ? -2.969 -16.253 0.389 1.00 84.56 117 ASP A C 1
ATOM 882 O O . ASP A 1 117 ? -1.884 -16.833 0.465 1.00 84.56 117 ASP A O 1
ATOM 886 N N . ALA A 1 118 ? -4.053 -16.858 -0.107 1.00 85.50 118 ALA A N 1
ATOM 887 C CA . ALA A 1 118 ? -4.031 -18.232 -0.597 1.00 85.50 118 ALA A CA 1
ATOM 888 C C . ALA A 1 118 ? -3.080 -18.404 -1.791 1.00 85.50 118 ALA A C 1
ATOM 890 O O . ALA A 1 118 ? -2.306 -19.363 -1.817 1.00 85.50 118 ALA A O 1
ATOM 891 N N . ALA A 1 119 ? -3.101 -17.476 -2.754 1.00 90.88 119 ALA A N 1
ATOM 892 C CA . ALA A 1 119 ? -2.246 -17.531 -3.938 1.00 90.88 119 ALA A CA 1
ATOM 893 C C . ALA A 1 119 ? -0.756 -17.357 -3.610 1.00 90.88 119 ALA A C 1
ATOM 895 O O . ALA A 1 119 ? 0.082 -17.896 -4.321 1.00 90.88 119 ALA A O 1
ATOM 896 N N . THR A 1 120 ? -0.424 -16.653 -2.526 1.00 88.69 120 THR A N 1
ATOM 897 C CA . THR A 1 120 ? 0.961 -16.363 -2.115 1.00 88.69 120 THR A CA 1
ATOM 898 C C . THR A 1 120 ? 1.455 -17.231 -0.949 1.00 88.69 120 THR A C 1
ATOM 900 O O . THR A 1 120 ? 2.535 -16.990 -0.399 1.00 88.69 120 THR A O 1
ATOM 903 N N . GLY A 1 121 ? 0.671 -18.226 -0.515 1.00 85.00 121 GLY A N 1
ATOM 904 C CA . GLY A 1 121 ? 1.022 -19.088 0.619 1.00 85.00 121 GLY A CA 1
ATOM 905 C C . GLY A 1 121 ? 1.168 -18.323 1.942 1.00 85.00 121 GLY A C 1
ATOM 906 O O . GLY A 1 121 ? 2.082 -18.581 2.735 1.00 85.00 121 GLY A O 1
ATOM 907 N N . GLY A 1 122 ? 0.315 -17.327 2.173 1.00 80.62 122 GLY A N 1
ATOM 908 C CA . GLY A 1 122 ? 0.336 -16.497 3.375 1.00 80.62 122 GLY A CA 1
ATOM 909 C C . GLY A 1 122 ? 1.309 -15.316 3.325 1.00 80.62 122 GLY A C 1
ATOM 910 O O . GLY A 1 122 ? 1.496 -14.632 4.334 1.00 80.62 122 GLY A O 1
ATOM 911 N N . ARG A 1 123 ? 2.050 -15.134 2.220 1.00 85.88 123 ARG A N 1
ATOM 912 C CA . ARG A 1 123 ? 3.099 -14.103 2.125 1.00 85.88 123 ARG A CA 1
ATOM 913 C C . ARG A 1 123 ? 2.499 -12.705 2.073 1.00 85.88 123 ARG A C 1
ATOM 915 O O . ARG A 1 123 ? 3.017 -11.826 2.758 1.00 85.88 123 ARG A O 1
ATOM 922 N N . TYR A 1 124 ? 1.409 -12.544 1.330 1.00 82.38 124 TYR A N 1
ATOM 923 C CA . TYR A 1 124 ? 0.686 -11.287 1.176 1.00 82.38 124 TYR A CA 1
ATOM 924 C C . TYR A 1 124 ? 0.354 -10.647 2.534 1.00 82.38 124 TYR A C 1
ATOM 926 O O . TYR A 1 124 ? 0.833 -9.554 2.836 1.00 82.38 124 TYR A O 1
ATOM 934 N N . THR A 1 125 ? -0.327 -11.370 3.433 1.00 77.06 125 THR A N 1
ATOM 935 C CA . THR A 1 125 ? -0.682 -10.834 4.761 1.00 77.06 125 THR A CA 1
ATOM 936 C C . THR A 1 125 ? 0.551 -10.422 5.573 1.00 77.06 125 THR A C 1
ATOM 938 O O . THR A 1 125 ? 0.555 -9.377 6.228 1.00 77.06 125 THR A O 1
ATOM 941 N N . ARG A 1 126 ? 1.639 -11.205 5.515 1.00 77.19 126 ARG A N 1
ATOM 942 C CA . ARG A 1 126 ? 2.877 -10.902 6.256 1.00 77.19 126 ARG A CA 1
ATOM 943 C C . ARG A 1 126 ? 3.584 -9.645 5.749 1.00 77.19 126 ARG A C 1
ATOM 945 O O . ARG A 1 126 ? 4.087 -8.876 6.571 1.00 77.19 126 ARG A O 1
ATOM 952 N N . LEU A 1 127 ? 3.651 -9.451 4.431 1.00 81.00 127 LEU A N 1
ATOM 953 C CA . LEU A 1 127 ? 4.249 -8.256 3.828 1.00 81.00 127 LEU A CA 1
ATOM 954 C C . LEU A 1 127 ? 3.421 -7.012 4.176 1.00 81.00 127 LEU A C 1
ATOM 956 O O . LEU A 1 127 ? 3.972 -6.024 4.675 1.00 81.00 127 LEU A O 1
ATOM 960 N N . ASN A 1 128 ? 2.097 -7.119 4.065 1.00 75.38 128 ASN A N 1
ATOM 961 C CA . ASN A 1 128 ? 1.159 -6.025 4.316 1.00 75.38 128 ASN A CA 1
ATOM 962 C C . ASN A 1 128 ? 1.180 -5.488 5.746 1.00 75.38 128 ASN A C 1
ATOM 964 O O . ASN A 1 128 ? 1.044 -4.283 5.964 1.00 75.38 128 ASN A O 1
ATOM 968 N N . LEU A 1 129 ? 1.378 -6.349 6.748 1.00 72.25 129 LEU A N 1
ATOM 969 C CA . LEU A 1 129 ? 1.479 -5.897 8.140 1.00 72.25 129 LEU A CA 1
ATOM 970 C C . LEU A 1 129 ? 2.653 -4.930 8.348 1.00 72.25 129 LEU A C 1
ATOM 972 O O . LEU A 1 129 ? 2.565 -4.002 9.163 1.00 72.25 129 LEU A O 1
ATOM 976 N N . ARG A 1 130 ? 3.746 -5.119 7.599 1.00 76.56 130 ARG A N 1
ATOM 977 C CA . ARG A 1 130 ? 4.964 -4.316 7.725 1.00 76.56 130 ARG A CA 1
ATOM 978 C C . ARG A 1 130 ? 4.896 -3.086 6.837 1.00 76.56 130 ARG A C 1
ATOM 980 O O . ARG A 1 130 ? 4.875 -2.005 7.413 1.00 76.56 130 ARG A O 1
ATOM 987 N N . ASN A 1 131 ? 4.810 -3.255 5.515 1.00 83.56 131 ASN A N 1
ATOM 988 C CA . ASN A 1 131 ? 4.557 -2.292 4.420 1.00 83.56 131 ASN A CA 1
ATOM 989 C C . ASN A 1 131 ? 4.900 -0.784 4.603 1.00 83.56 131 ASN A C 1
ATOM 991 O O . ASN A 1 131 ? 4.399 0.077 3.888 1.00 83.56 131 ASN A O 1
ATOM 995 N N . ALA A 1 132 ? 5.783 -0.415 5.529 1.00 88.75 132 ALA A N 1
ATOM 996 C CA . ALA A 1 132 ? 6.165 0.974 5.756 1.00 88.75 132 ALA A CA 1
ATOM 997 C C . ALA A 1 132 ? 6.899 1.567 4.549 1.00 88.75 132 ALA A C 1
ATOM 999 O O . ALA A 1 132 ? 6.835 2.768 4.326 1.00 88.75 132 ALA A O 1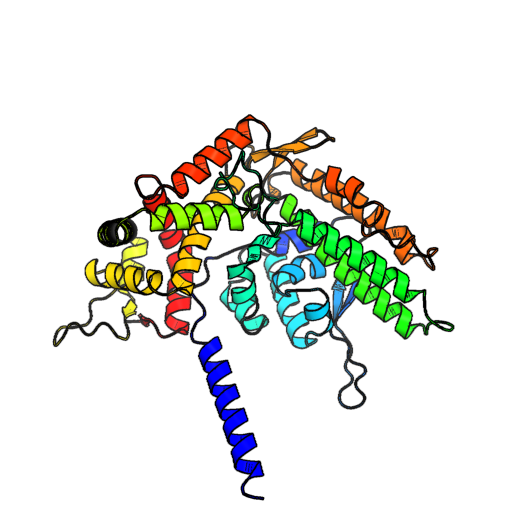
ATOM 1000 N N . ALA A 1 133 ? 7.520 0.704 3.744 1.00 91.75 133 ALA A N 1
ATOM 1001 C CA . ALA A 1 133 ? 8.217 1.052 2.519 1.00 91.75 133 ALA A CA 1
ATOM 1002 C C . ALA A 1 133 ? 7.327 1.697 1.445 1.00 91.75 133 ALA A C 1
ATOM 1004 O O . ALA A 1 133 ? 7.878 2.336 0.569 1.00 91.75 133 ALA A O 1
ATOM 1005 N N . HIS A 1 134 ? 5.999 1.564 1.495 1.00 92.38 134 HIS A N 1
ATOM 1006 C CA . HIS A 1 134 ? 5.091 2.191 0.515 1.00 92.38 134 HIS A CA 1
ATOM 1007 C C . HIS A 1 134 ? 4.787 3.656 0.865 1.00 92.38 134 HIS A C 1
ATOM 1009 O O . HIS A 1 134 ? 4.403 4.476 0.035 1.00 92.38 134 HIS A O 1
ATOM 1015 N N . PHE A 1 135 ? 5.013 4.016 2.125 1.00 94.88 135 PHE A N 1
ATOM 1016 C CA . PHE A 1 135 ? 4.734 5.335 2.657 1.00 94.88 135 PHE A CA 1
ATOM 1017 C C . PHE A 1 135 ? 5.890 6.304 2.411 1.00 94.88 135 PHE A C 1
ATOM 1019 O O . PHE A 1 135 ? 7.029 5.914 2.164 1.00 94.88 135 PHE A O 1
ATOM 1026 N N . GLY A 1 136 ? 5.591 7.594 2.492 1.00 95.12 136 GLY A N 1
ATOM 1027 C CA . GLY A 1 136 ? 6.529 8.670 2.229 1.00 95.12 136 GLY A CA 1
ATOM 1028 C C . GLY A 1 136 ? 7.634 8.794 3.285 1.00 95.12 136 GLY A C 1
ATOM 1029 O O . GLY A 1 136 ? 7.579 8.187 4.361 1.00 95.12 136 GLY A O 1
ATOM 1030 N N . PRO A 1 137 ? 8.651 9.621 2.997 1.00 95.19 137 PRO A N 1
ATOM 1031 C CA . PRO A 1 137 ? 9.788 9.813 3.887 1.00 95.19 137 PRO A CA 1
ATOM 1032 C C . PRO A 1 137 ? 9.382 10.484 5.198 1.00 95.19 137 PRO A C 1
ATOM 1034 O O . PRO A 1 137 ? 8.396 11.228 5.269 1.00 95.19 137 PRO A O 1
ATOM 1037 N N . SER A 1 138 ? 10.194 10.280 6.235 1.00 94.06 138 SER A N 1
ATOM 1038 C CA . SER A 1 138 ? 10.023 10.969 7.512 1.00 94.06 138 SER A CA 1
ATOM 1039 C C . SER A 1 138 ? 9.970 12.489 7.347 1.00 94.06 138 SER A C 1
ATOM 1041 O O . SER A 1 138 ? 10.840 13.117 6.740 1.00 94.06 138 SER A O 1
ATOM 1043 N N . ASN A 1 139 ? 8.949 13.099 7.949 1.00 93.75 139 ASN A N 1
ATOM 1044 C CA . ASN A 1 139 ? 8.744 14.541 7.947 1.00 93.75 139 ASN A CA 1
ATOM 1045 C C . ASN A 1 139 ? 8.153 14.981 9.289 1.00 93.75 139 ASN A C 1
ATOM 1047 O O . ASN A 1 139 ? 6.967 14.780 9.562 1.00 93.75 139 ASN A O 1
ATOM 1051 N N . SER A 1 140 ? 8.972 15.643 10.107 1.00 93.06 140 SER A N 1
ATOM 1052 C CA . SER A 1 140 ? 8.585 16.093 11.448 1.00 93.06 140 SER A CA 1
ATOM 1053 C C . SER A 1 140 ? 7.466 17.140 11.456 1.00 93.06 140 SER A C 1
ATOM 1055 O O . SER A 1 140 ? 6.815 17.326 12.486 1.00 93.06 140 SER A O 1
ATOM 1057 N N . ALA A 1 141 ? 7.210 17.802 10.321 1.00 94.50 141 ALA A N 1
ATOM 1058 C CA . ALA A 1 141 ? 6.088 18.721 10.169 1.00 94.50 141 ALA A CA 1
ATOM 1059 C C . ALA A 1 141 ? 4.740 17.985 10.032 1.00 94.50 141 ALA A C 1
ATOM 1061 O O . ALA A 1 141 ? 3.708 18.552 10.388 1.00 94.50 141 ALA A O 1
ATOM 1062 N N . LEU A 1 142 ? 4.754 16.735 9.546 1.00 95.44 142 LEU A N 1
ATOM 1063 C CA . LEU A 1 142 ? 3.579 15.864 9.426 1.00 95.44 142 LEU A CA 1
ATOM 1064 C C . LEU A 1 142 ? 3.411 14.992 10.673 1.00 95.44 142 LEU A C 1
ATOM 1066 O O . LEU A 1 142 ? 2.350 14.996 11.298 1.00 95.44 142 LEU A O 1
ATOM 1070 N N . VAL A 1 143 ? 4.475 14.278 11.054 1.00 94.31 143 VAL A N 1
ATOM 1071 C CA . VAL A 1 143 ? 4.484 13.350 12.188 1.00 94.31 143 VAL A CA 1
ATOM 1072 C C . VAL A 1 143 ? 5.587 13.743 13.170 1.00 94.31 143 VAL A C 1
ATOM 1074 O O . VAL A 1 143 ? 6.767 13.587 12.863 1.00 94.31 143 VAL A O 1
ATOM 1077 N N . PRO A 1 144 ? 5.249 14.255 14.367 1.00 84.88 144 PRO A N 1
ATOM 1078 C CA . PRO A 1 144 ? 6.258 14.668 15.337 1.00 84.88 144 PRO A CA 1
ATOM 1079 C C . PRO A 1 144 ? 7.103 13.495 15.868 1.00 84.88 144 PRO A C 1
ATOM 1081 O O . PRO A 1 144 ? 6.659 12.723 16.727 1.00 84.88 144 PRO A O 1
ATOM 1084 N N . VAL A 1 145 ? 8.355 13.418 15.416 1.00 76.94 145 VAL A N 1
ATOM 1085 C CA . VAL A 1 145 ? 9.371 12.487 15.929 1.00 76.94 145 VAL A CA 1
ATOM 1086 C C . VAL A 1 145 ? 9.899 13.001 17.284 1.00 76.94 145 VAL A C 1
ATOM 1088 O O . VAL A 1 145 ? 10.173 14.199 17.412 1.00 76.94 145 VAL A O 1
ATOM 1091 N N . PRO A 1 146 ? 10.009 12.156 18.331 1.00 68.12 146 PRO A N 1
ATOM 1092 C CA . PRO A 1 146 ? 10.550 12.580 19.621 1.00 68.12 146 PRO A CA 1
ATOM 1093 C C . PRO A 1 146 ? 11.965 13.161 19.505 1.00 68.12 146 PRO A C 1
ATOM 1095 O O . PRO A 1 146 ? 12.782 12.690 18.716 1.00 68.12 146 PRO A O 1
ATOM 1098 N N . ALA A 1 147 ? 12.289 14.131 20.363 1.00 66.50 147 ALA A N 1
ATOM 1099 C CA . ALA A 1 147 ? 13.651 14.641 20.472 1.00 66.50 147 ALA A CA 1
ATOM 1100 C C . ALA A 1 147 ? 14.628 13.498 20.810 1.00 66.50 147 ALA A C 1
ATOM 1102 O O . ALA A 1 147 ? 14.452 12.805 21.811 1.00 66.50 147 ALA A O 1
ATOM 1103 N N . GLY A 1 148 ? 15.649 13.308 19.970 1.00 65.25 148 GLY A N 1
ATOM 1104 C CA . GLY A 1 148 ? 16.662 12.258 20.130 1.00 65.25 148 GLY A CA 1
ATOM 1105 C C . GLY A 1 148 ? 16.335 10.917 19.463 1.00 65.25 148 GLY A C 1
ATOM 1106 O O . GLY A 1 148 ? 17.194 10.038 19.466 1.00 65.25 148 GLY A O 1
ATOM 1107 N N . ALA A 1 149 ? 15.150 10.750 18.866 1.00 74.44 149 ALA A N 1
ATOM 1108 C CA . ALA A 1 149 ? 14.878 9.620 17.979 1.00 74.44 149 ALA A CA 1
ATOM 1109 C C . ALA A 1 149 ? 15.400 9.918 16.563 1.00 74.44 149 ALA A C 1
ATOM 1111 O O . ALA A 1 149 ? 15.343 11.058 16.098 1.00 74.44 149 ALA A O 1
ATOM 1112 N N . SER A 1 150 ? 15.928 8.893 15.892 1.00 73.62 150 SER A N 1
ATOM 1113 C CA . SER A 1 150 ? 16.287 9.002 14.476 1.00 73.62 150 SER A CA 1
ATOM 1114 C C . SER A 1 150 ? 15.023 8.856 13.627 1.00 73.62 150 SER A C 1
ATOM 1116 O O . SER A 1 150 ? 14.206 7.992 13.951 1.00 73.62 150 SER A O 1
ATOM 1118 N N . PRO A 1 151 ? 14.846 9.675 12.576 1.00 76.69 151 PRO A N 1
ATOM 1119 C CA . PRO A 1 151 ? 13.799 9.454 11.584 1.00 76.69 151 PRO A CA 1
ATOM 1120 C C . PRO A 1 151 ? 13.912 8.051 10.978 1.00 76.69 151 PRO A C 1
ATOM 1122 O O . PRO A 1 151 ? 15.029 7.547 10.817 1.00 76.69 151 PRO A O 1
ATOM 1125 N N . SER A 1 152 ? 12.780 7.437 10.637 1.00 81.81 152 SER A N 1
ATOM 1126 C CA . SER A 1 152 ? 12.797 6.207 9.849 1.00 81.81 152 SER A CA 1
ATOM 1127 C C . SER A 1 152 ? 13.374 6.474 8.456 1.00 81.81 152 SER A C 1
ATOM 1129 O O . SER A 1 152 ? 13.150 7.527 7.861 1.00 81.81 152 SER A O 1
ATOM 1131 N N . SER A 1 153 ? 14.130 5.507 7.939 1.00 82.06 153 SER A N 1
ATOM 1132 C CA . SER A 1 153 ? 14.592 5.481 6.548 1.00 82.06 153 SER A CA 1
ATOM 1133 C C . SER A 1 153 ? 13.827 4.461 5.699 1.00 82.06 153 SER A C 1
ATOM 1135 O O . SER A 1 153 ? 14.236 4.166 4.579 1.00 82.06 153 SER A O 1
ATOM 1137 N N . VAL A 1 154 ? 12.779 3.841 6.251 1.00 88.44 154 VAL A N 1
ATOM 1138 C CA . VAL A 1 154 ? 11.939 2.881 5.532 1.00 88.44 154 VAL A CA 1
ATOM 1139 C C . VAL A 1 154 ? 10.800 3.663 4.889 1.00 88.44 154 VAL A C 1
ATOM 1141 O O . VAL A 1 154 ? 9.810 3.986 5.544 1.00 88.44 154 VAL A O 1
ATOM 1144 N N . ASP A 1 155 ? 10.979 3.998 3.612 1.00 93.94 155 ASP A N 1
ATOM 1145 C CA . ASP A 1 155 ? 10.019 4.762 2.816 1.00 93.94 155 ASP A CA 1
ATOM 1146 C C . ASP A 1 155 ? 10.113 4.438 1.315 1.00 93.94 155 ASP A C 1
ATOM 1148 O O . ASP A 1 155 ? 11.050 3.766 0.858 1.00 93.94 155 ASP A O 1
ATOM 1152 N N . ASN A 1 156 ? 9.130 4.913 0.549 1.00 94.88 156 ASN A N 1
ATOM 1153 C CA . ASN A 1 156 ? 9.007 4.637 -0.883 1.00 94.88 156 ASN A CA 1
ATOM 1154 C C . ASN A 1 156 ? 10.126 5.275 -1.699 1.00 94.88 156 ASN A C 1
ATOM 1156 O O . ASN A 1 156 ? 10.570 4.716 -2.698 1.00 94.88 156 ASN A O 1
ATOM 1160 N N . ARG A 1 157 ? 10.671 6.406 -1.257 1.00 95.12 157 ARG A N 1
ATOM 1161 C CA . ARG A 1 157 ? 11.736 7.095 -1.979 1.00 95.12 157 ARG A CA 1
ATOM 1162 C C . ARG A 1 157 ? 13.053 6.347 -1.846 1.00 95.12 157 ARG A C 1
ATOM 1164 O O . ARG A 1 157 ? 13.796 6.248 -2.822 1.00 95.12 157 ARG A O 1
ATOM 1171 N N . GLU A 1 158 ? 13.350 5.814 -0.668 1.00 93.88 158 GLU A N 1
ATOM 1172 C CA . GLU A 1 158 ? 14.543 5.002 -0.460 1.00 93.88 158 GLU A CA 1
ATOM 1173 C C . GLU A 1 158 ? 14.444 3.654 -1.183 1.00 93.88 158 GLU A C 1
ATOM 1175 O O . GLU A 1 158 ? 15.398 3.243 -1.845 1.00 93.88 158 GLU A O 1
ATOM 1180 N N . ASN A 1 159 ? 13.274 3.006 -1.163 1.00 94.44 159 ASN A N 1
ATOM 1181 C CA . ASN A 1 159 ? 13.070 1.771 -1.925 1.00 94.44 159 ASN A CA 1
ATOM 1182 C C . ASN A 1 159 ? 13.103 2.009 -3.441 1.00 94.44 159 ASN A C 1
ATOM 1184 O O . ASN A 1 159 ? 13.733 1.232 -4.159 1.00 94.44 159 ASN A O 1
ATOM 1188 N N . PHE A 1 160 ? 12.557 3.127 -3.927 1.00 96.50 160 PHE A N 1
ATOM 1189 C CA . PHE A 1 160 ? 12.745 3.561 -5.310 1.00 96.50 160 PHE A CA 1
ATOM 1190 C C . PHE A 1 160 ? 14.236 3.667 -5.662 1.00 96.50 160 PHE A C 1
ATOM 1192 O O . PHE A 1 160 ? 14.677 3.059 -6.635 1.00 96.50 160 PHE A O 1
ATOM 1199 N N . ARG A 1 161 ? 15.048 4.382 -4.864 1.00 95.19 161 ARG A N 1
ATOM 1200 C CA . ARG A 1 161 ? 16.497 4.524 -5.127 1.00 95.19 161 ARG A CA 1
ATOM 1201 C C . ARG A 1 161 ? 17.225 3.189 -5.123 1.00 95.19 161 ARG A C 1
ATOM 1203 O O . ARG A 1 161 ? 18.097 2.964 -5.970 1.00 95.19 161 ARG A O 1
ATOM 1210 N N . ARG A 1 162 ? 16.874 2.315 -4.180 1.00 94.06 162 ARG A N 1
ATOM 1211 C CA . ARG A 1 162 ? 17.422 0.965 -4.093 1.00 94.06 162 ARG A CA 1
ATOM 1212 C C . ARG A 1 162 ? 17.165 0.201 -5.388 1.00 94.06 162 ARG A C 1
ATOM 1214 O O . ARG A 1 162 ? 18.122 -0.222 -6.031 1.00 94.06 162 ARG A O 1
ATOM 1221 N N . TYR A 1 163 ? 15.909 0.076 -5.806 1.00 96.12 163 TYR A N 1
ATOM 1222 C CA . TYR A 1 163 ? 15.555 -0.730 -6.975 1.00 96.12 163 TYR A CA 1
ATOM 1223 C C . TYR A 1 163 ? 15.953 -0.076 -8.305 1.00 96.12 163 TYR A C 1
ATOM 1225 O O . TYR A 1 163 ? 16.347 -0.772 -9.244 1.00 96.12 163 TYR A O 1
ATOM 1233 N N . TYR A 1 164 ? 16.002 1.257 -8.366 1.00 95.50 164 TYR A N 1
ATOM 1234 C CA . TYR A 1 164 ? 16.627 1.997 -9.465 1.00 95.50 164 TYR A CA 1
ATOM 1235 C C . TYR A 1 164 ? 18.114 1.619 -9.604 1.00 95.50 164 TYR A C 1
ATOM 1237 O O . TYR A 1 164 ? 18.603 1.362 -10.704 1.00 95.50 164 TYR A O 1
ATOM 1245 N N . SER A 1 165 ? 18.840 1.531 -8.485 1.00 93.19 165 SER A N 1
ATOM 1246 C CA . SER A 1 165 ? 20.253 1.128 -8.474 1.00 93.19 165 SER A CA 1
ATOM 1247 C C . SER A 1 165 ? 20.432 -0.349 -8.838 1.00 93.19 165 SER A C 1
ATOM 1249 O O . SER A 1 165 ? 21.286 -0.673 -9.664 1.00 93.19 165 SER A O 1
ATOM 1251 N N . GLU A 1 166 ? 19.609 -1.243 -8.280 1.00 93.44 166 GLU A N 1
ATOM 1252 C CA . GLU A 1 166 ? 19.617 -2.675 -8.616 1.00 93.44 166 GLU A CA 1
ATOM 1253 C C . GLU A 1 166 ? 19.332 -2.913 -10.108 1.00 93.44 166 GLU A C 1
ATOM 1255 O O . GLU A 1 166 ? 19.964 -3.772 -10.724 1.00 93.44 166 GLU A O 1
ATOM 1260 N N . THR A 1 167 ? 18.461 -2.105 -10.723 1.00 93.88 167 THR A N 1
ATOM 1261 C CA . THR A 1 167 ? 18.200 -2.134 -12.172 1.00 93.88 167 THR A CA 1
ATOM 1262 C C . THR A 1 167 ? 19.471 -1.877 -12.975 1.00 93.88 167 THR A C 1
ATOM 1264 O O . THR A 1 167 ? 19.806 -2.660 -13.864 1.00 93.88 167 THR A O 1
ATOM 1267 N N . ILE A 1 168 ? 20.211 -0.812 -12.646 1.00 91.31 168 ILE A N 1
ATOM 1268 C CA . ILE A 1 168 ? 21.465 -0.460 -13.331 1.00 91.31 168 ILE A CA 1
ATOM 1269 C C . ILE A 1 168 ? 22.517 -1.551 -13.144 1.00 91.31 168 ILE A C 1
ATOM 1271 O O . ILE A 1 168 ? 23.217 -1.892 -14.100 1.00 91.31 168 ILE A O 1
ATOM 1275 N N . ILE A 1 169 ? 22.630 -2.101 -11.931 1.00 89.69 169 ILE A N 1
ATOM 1276 C CA . ILE A 1 169 ? 23.571 -3.182 -11.623 1.00 89.69 169 ILE A CA 1
ATOM 1277 C C . ILE A 1 169 ? 23.246 -4.405 -12.484 1.00 89.69 169 ILE A C 1
ATOM 1279 O O . ILE A 1 169 ? 24.098 -4.848 -13.250 1.00 89.69 169 ILE A O 1
ATOM 1283 N N . ASN A 1 170 ? 22.005 -4.899 -12.441 1.00 90.81 170 ASN A N 1
ATOM 1284 C CA . ASN A 1 170 ? 21.591 -6.069 -13.217 1.00 90.81 170 ASN A CA 1
ATOM 1285 C C . ASN A 1 170 ? 21.729 -5.844 -14.732 1.00 90.81 170 ASN A C 1
ATOM 1287 O O . ASN A 1 170 ? 22.177 -6.738 -15.448 1.00 90.81 170 ASN A O 1
ATOM 1291 N N . ALA A 1 171 ? 21.393 -4.650 -15.229 1.00 90.19 171 ALA A N 1
ATOM 1292 C CA . ALA A 1 171 ? 21.542 -4.317 -16.643 1.00 90.19 171 ALA A CA 1
ATOM 1293 C C . ALA A 1 171 ? 23.019 -4.268 -17.066 1.00 90.19 171 ALA A C 1
ATOM 1295 O O . ALA A 1 171 ? 23.363 -4.725 -18.153 1.00 90.19 171 ALA A O 1
ATOM 1296 N N . SER A 1 172 ? 23.904 -3.774 -16.197 1.00 85.75 172 SER A N 1
ATOM 1297 C CA . SER A 1 172 ? 25.347 -3.756 -16.450 1.00 85.75 172 SER A CA 1
ATOM 1298 C C . SER A 1 172 ? 25.927 -5.173 -16.475 1.00 85.75 172 SER A C 1
ATOM 1300 O O . SER A 1 172 ? 26.649 -5.519 -17.408 1.00 85.75 172 SER A O 1
ATOM 1302 N N . GLU A 1 173 ? 25.569 -6.020 -15.507 1.00 85.81 173 GLU A N 1
ATOM 1303 C CA . GLU A 1 173 ? 26.008 -7.424 -15.445 1.00 85.81 173 GLU A CA 1
ATOM 1304 C C . GLU A 1 173 ? 25.594 -8.222 -16.695 1.00 85.81 173 GLU A C 1
ATOM 1306 O O . GLU A 1 173 ? 26.340 -9.085 -17.148 1.00 85.81 173 GLU A O 1
ATOM 1311 N N . ALA A 1 174 ? 24.475 -7.870 -17.345 1.00 86.81 174 ALA A N 1
ATOM 1312 C CA . ALA A 1 174 ? 24.058 -8.499 -18.603 1.00 86.81 174 ALA A CA 1
ATOM 1313 C C . ALA A 1 174 ? 25.094 -8.381 -19.741 1.00 86.81 174 ALA A C 1
ATOM 1315 O O . ALA A 1 174 ? 25.077 -9.191 -20.678 1.00 86.81 174 ALA A O 1
ATOM 1316 N N . PHE A 1 175 ? 25.978 -7.378 -19.669 1.00 80.12 175 PHE A N 1
ATOM 1317 C CA . PHE A 1 175 ? 26.989 -7.066 -20.681 1.00 80.12 175 PHE A CA 1
ATOM 1318 C C . PHE A 1 175 ? 28.435 -7.142 -20.165 1.00 80.12 175 PHE A C 1
ATOM 1320 O O . PHE A 1 175 ? 29.361 -7.172 -20.979 1.00 80.12 175 PHE A O 1
ATOM 1327 N N . HIS A 1 176 ? 28.646 -7.188 -18.846 1.00 72.69 176 HIS A N 1
ATOM 1328 C CA . HIS A 1 176 ? 29.966 -7.235 -18.210 1.00 72.69 176 HIS A CA 1
ATOM 1329 C C . HIS A 1 176 ? 30.234 -8.621 -17.617 1.00 72.69 176 HIS A C 1
ATOM 1331 O O . HIS A 1 176 ? 29.977 -8.878 -16.449 1.00 72.69 176 HIS A O 1
ATOM 1337 N N . HIS A 1 177 ? 30.805 -9.516 -18.424 1.00 64.19 177 HIS A N 1
ATOM 1338 C CA . HIS A 1 177 ? 31.252 -10.841 -17.987 1.00 64.19 177 HIS A CA 1
ATOM 1339 C C . HIS A 1 177 ? 32.717 -11.086 -18.388 1.00 64.19 177 HIS A C 1
ATOM 1341 O O . HIS A 1 177 ? 33.201 -10.526 -19.373 1.00 64.19 177 HIS A O 1
ATOM 1347 N N . LEU A 1 178 ? 33.445 -11.940 -17.655 1.00 52.72 178 LEU A N 1
ATOM 1348 C CA . LEU A 1 178 ? 34.772 -12.414 -18.074 1.00 52.72 178 LEU A CA 1
ATOM 1349 C C . LEU A 1 178 ? 34.617 -13.378 -19.269 1.00 52.72 178 LEU A C 1
ATOM 1351 O O . LEU A 1 178 ? 34.567 -14.592 -19.098 1.00 52.72 178 LEU A O 1
ATOM 1355 N N . GLY A 1 179 ? 34.514 -12.829 -20.482 1.00 62.34 179 GLY A N 1
ATOM 1356 C CA . GLY A 1 179 ? 34.279 -13.561 -21.734 1.00 62.34 179 GLY A CA 1
ATOM 1357 C C . GLY A 1 179 ? 33.237 -12.870 -22.622 1.00 62.34 179 GLY A C 1
ATOM 1358 O O . GLY A 1 179 ? 32.827 -11.748 -22.343 1.00 62.34 179 GLY A O 1
ATOM 1359 N N . LEU A 1 180 ? 32.794 -13.530 -23.699 1.00 60.22 180 LEU A N 1
ATOM 1360 C CA . LEU A 1 180 ? 31.574 -13.120 -24.406 1.00 60.22 180 LEU A CA 1
ATOM 1361 C C . LEU A 1 180 ? 30.373 -13.661 -23.611 1.00 60.22 180 LEU A C 1
ATOM 1363 O O . LEU A 1 180 ? 30.324 -14.879 -23.413 1.00 60.22 180 LEU A O 1
ATOM 1367 N N . PRO A 1 181 ? 29.430 -12.826 -23.140 1.00 66.06 181 PRO A N 1
ATOM 1368 C CA . PRO A 1 181 ? 28.245 -13.336 -22.459 1.00 66.06 181 PRO A CA 1
ATOM 1369 C C . PRO A 1 181 ? 27.443 -14.227 -23.420 1.00 66.06 181 PRO A C 1
ATOM 1371 O O . PRO A 1 181 ? 27.298 -13.909 -24.605 1.00 66.06 181 PRO A O 1
ATOM 1374 N N . SER A 1 182 ? 26.946 -15.372 -22.937 1.00 80.56 182 SER A N 1
ATOM 1375 C CA . SER A 1 182 ? 25.998 -16.169 -23.722 1.00 80.56 182 SER A CA 1
ATOM 1376 C C . SER A 1 182 ? 24.687 -15.392 -23.869 1.00 80.56 182 SER A C 1
ATOM 1378 O O . SER A 1 182 ? 24.322 -14.607 -22.994 1.00 80.56 182 SER A O 1
ATOM 1380 N N . ALA A 1 183 ? 23.952 -15.617 -24.962 1.00 84.50 183 ALA A N 1
ATOM 1381 C CA . ALA A 1 183 ? 22.652 -14.969 -25.167 1.00 84.50 183 ALA A CA 1
ATOM 1382 C C . ALA A 1 183 ? 21.681 -15.239 -24.000 1.00 84.50 183 ALA A C 1
ATOM 1384 O O . ALA A 1 183 ? 20.925 -14.359 -23.601 1.00 84.50 183 ALA A O 1
ATOM 1385 N N . GLU A 1 184 ? 21.757 -16.438 -23.424 1.00 84.44 184 GLU A N 1
ATOM 1386 C CA . GLU A 1 184 ? 21.006 -16.864 -22.243 1.00 84.44 184 GLU A CA 1
ATOM 1387 C C . GLU A 1 184 ? 21.397 -16.075 -20.985 1.00 84.44 184 GLU A C 1
ATOM 1389 O O . GLU A 1 184 ? 20.530 -15.545 -20.296 1.00 84.44 184 GLU A O 1
ATOM 1394 N N . HIS A 1 185 ? 22.699 -15.902 -20.728 1.00 84.94 185 HIS A N 1
ATOM 1395 C CA . HIS A 1 185 ? 23.192 -15.091 -19.614 1.00 84.94 185 HIS A CA 1
ATOM 1396 C C . HIS A 1 185 ? 22.714 -13.640 -19.726 1.00 84.94 185 HIS A C 1
ATOM 1398 O O . HIS A 1 185 ? 22.150 -13.097 -18.775 1.00 84.94 185 HIS A O 1
ATOM 1404 N N . THR A 1 186 ? 22.897 -13.022 -20.897 1.00 88.00 186 THR A N 1
ATOM 1405 C CA . THR A 1 186 ? 22.430 -11.654 -21.143 1.00 88.00 186 THR A CA 1
ATOM 1406 C C . THR A 1 186 ? 20.921 -11.554 -20.933 1.00 88.00 186 THR A C 1
ATOM 1408 O O . THR A 1 186 ? 20.470 -10.666 -20.215 1.00 88.00 186 THR A O 1
ATOM 1411 N N . GLN A 1 187 ? 20.131 -12.479 -21.486 1.00 89.88 187 GLN A N 1
ATOM 1412 C CA . GLN A 1 187 ? 18.677 -12.457 -21.329 1.00 89.88 187 GLN A CA 1
ATOM 1413 C C . GLN A 1 187 ? 18.246 -12.575 -19.863 1.00 89.88 187 GLN A C 1
ATOM 1415 O O . GLN A 1 187 ? 17.368 -11.830 -19.430 1.00 89.88 187 GLN A O 1
ATOM 1420 N N . ARG A 1 188 ? 18.881 -13.455 -19.084 1.00 90.00 188 ARG A N 1
ATOM 1421 C CA . ARG A 1 188 ? 18.579 -13.638 -17.661 1.00 90.00 188 ARG A CA 1
ATOM 1422 C C . ARG A 1 188 ? 18.831 -12.368 -16.851 1.00 90.00 188 ARG A C 1
ATOM 1424 O O . ARG A 1 188 ? 17.972 -11.943 -16.080 1.00 90.00 188 ARG A O 1
ATOM 1431 N N . PHE A 1 189 ? 19.978 -11.721 -17.042 1.00 91.38 189 PHE A N 1
ATOM 1432 C CA . PHE A 1 189 ? 20.286 -10.469 -16.345 1.00 91.38 189 PHE A CA 1
ATOM 1433 C C . PHE A 1 189 ? 19.421 -9.296 -16.819 1.00 91.38 189 PHE A C 1
ATOM 1435 O O . PHE A 1 189 ? 19.003 -8.489 -15.991 1.00 91.38 189 PHE A O 1
ATOM 1442 N N . LEU A 1 190 ? 19.050 -9.237 -18.103 1.00 93.38 190 LEU A N 1
ATOM 1443 C CA . LEU A 1 190 ? 18.069 -8.261 -18.591 1.00 93.38 190 LEU A CA 1
ATOM 1444 C C . LEU A 1 190 ? 16.666 -8.502 -18.010 1.00 93.38 190 LEU A C 1
ATOM 1446 O O . LEU A 1 190 ? 15.964 -7.531 -17.718 1.00 93.38 190 LEU A O 1
ATOM 1450 N N . SER A 1 191 ? 16.259 -9.759 -17.789 1.00 95.25 191 SER A N 1
ATOM 1451 C CA . SER A 1 191 ? 15.027 -10.086 -17.058 1.00 95.25 191 SER A CA 1
ATOM 1452 C C . SER A 1 191 ? 15.107 -9.598 -15.609 1.00 95.25 191 SER A C 1
ATOM 1454 O O . SER A 1 191 ? 14.202 -8.893 -15.171 1.00 95.25 191 SER A O 1
ATOM 1456 N N . ARG A 1 192 ? 16.206 -9.873 -14.887 1.00 95.50 192 ARG A N 1
ATOM 1457 C CA . ARG A 1 192 ? 16.408 -9.368 -13.511 1.00 95.50 192 ARG A CA 1
ATOM 1458 C C . ARG A 1 192 ? 16.396 -7.844 -13.452 1.00 95.50 192 ARG A C 1
ATOM 1460 O O . ARG A 1 192 ? 15.734 -7.280 -12.593 1.00 95.50 192 ARG A O 1
ATOM 1467 N N . ALA A 1 193 ? 17.058 -7.178 -14.397 1.00 95.44 193 ALA A N 1
ATOM 1468 C CA . ALA A 1 193 ? 17.040 -5.723 -14.503 1.00 95.44 193 ALA A CA 1
ATOM 1469 C C . ALA A 1 193 ? 15.625 -5.189 -14.743 1.00 95.44 193 ALA A C 1
ATOM 1471 O O . ALA A 1 193 ? 15.221 -4.224 -14.109 1.00 95.44 193 ALA A O 1
ATOM 1472 N N . THR A 1 194 ? 14.853 -5.831 -15.621 1.00 97.06 194 THR A N 1
ATOM 1473 C CA . THR A 1 194 ? 13.462 -5.441 -15.890 1.00 97.06 194 THR A CA 1
ATOM 1474 C C . THR A 1 194 ? 12.565 -5.665 -14.668 1.00 97.06 194 THR A C 1
ATOM 1476 O O . THR A 1 194 ? 11.706 -4.835 -14.395 1.00 97.06 194 THR A O 1
ATOM 1479 N N . ILE A 1 195 ? 12.790 -6.731 -13.892 1.00 98.00 195 ILE A N 1
ATOM 1480 C CA . ILE A 1 195 ? 12.053 -6.982 -12.645 1.00 98.00 195 ILE A CA 1
ATOM 1481 C C . ILE A 1 195 ? 12.411 -5.943 -11.574 1.00 98.00 195 ILE A C 1
ATOM 1483 O O . ILE A 1 195 ? 11.513 -5.352 -10.983 1.00 98.00 195 ILE A O 1
ATOM 1487 N N . SER A 1 196 ? 13.700 -5.654 -11.362 1.00 97.75 196 SER A N 1
ATOM 1488 C CA . SER A 1 196 ? 14.124 -4.558 -10.477 1.00 97.75 196 SER A CA 1
ATOM 1489 C C . SER A 1 196 ? 13.541 -3.214 -10.920 1.00 97.75 196 SER A C 1
ATOM 1491 O O . SER A 1 196 ? 13.163 -2.409 -10.073 1.00 97.75 196 SER A O 1
ATOM 1493 N N . ALA A 1 197 ? 13.424 -2.978 -12.231 1.00 97.19 197 ALA A N 1
ATOM 1494 C CA . ALA A 1 197 ? 12.840 -1.752 -12.758 1.00 97.19 197 ALA A CA 1
ATOM 1495 C C . ALA A 1 197 ? 11.358 -1.636 -12.394 1.00 97.19 197 ALA A C 1
ATOM 1497 O O . ALA A 1 197 ? 10.948 -0.570 -11.955 1.00 97.19 197 ALA A O 1
ATOM 1498 N N . GLY A 1 198 ? 10.586 -2.723 -12.499 1.00 97.38 198 GLY A N 1
ATOM 1499 C CA . GLY A 1 198 ? 9.180 -2.713 -12.087 1.00 97.38 198 GLY A CA 1
ATOM 1500 C C . GLY A 1 198 ? 8.997 -2.523 -10.576 1.00 97.38 198 GLY A C 1
ATOM 1501 O O . GLY A 1 198 ? 8.147 -1.762 -10.138 1.00 97.38 198 GLY A O 1
ATOM 1502 N N . PHE A 1 199 ? 9.884 -3.082 -9.745 1.00 97.50 199 PHE A N 1
ATOM 1503 C CA . PHE A 1 199 ? 9.893 -2.755 -8.310 1.00 97.50 199 PHE A CA 1
ATOM 1504 C C . PHE A 1 199 ? 10.206 -1.273 -8.053 1.00 97.50 199 PHE A C 1
ATOM 1506 O O . PHE A 1 199 ? 9.639 -0.672 -7.147 1.00 97.50 199 PHE A O 1
ATOM 1513 N N . ALA A 1 200 ? 11.087 -0.650 -8.840 1.00 97.19 200 ALA A N 1
ATOM 1514 C CA . ALA A 1 200 ? 11.305 0.791 -8.743 1.00 97.19 200 ALA A CA 1
ATOM 1515 C C . ALA A 1 200 ? 10.061 1.582 -9.191 1.00 97.19 200 ALA A C 1
ATOM 1517 O O . ALA A 1 200 ? 9.656 2.509 -8.493 1.00 97.19 200 ALA A O 1
ATOM 1518 N N . GLU A 1 201 ? 9.438 1.216 -10.316 1.00 96.88 201 GLU A N 1
ATOM 1519 C CA . GLU A 1 201 ? 8.199 1.839 -10.812 1.00 96.88 201 GLU A CA 1
ATOM 1520 C C . GLU A 1 201 ? 7.048 1.707 -9.803 1.00 96.88 201 GLU A C 1
ATOM 1522 O O . GLU A 1 201 ? 6.344 2.685 -9.568 1.00 96.88 201 GLU A O 1
ATOM 1527 N N . HIS A 1 202 ? 6.930 0.572 -9.114 1.00 96.12 202 HIS A N 1
ATOM 1528 C CA . HIS A 1 202 ? 5.999 0.371 -8.006 1.00 96.12 202 HIS A CA 1
ATOM 1529 C C . HIS A 1 202 ? 6.152 1.433 -6.901 1.00 96.12 202 HIS A C 1
ATOM 1531 O O . HIS A 1 202 ? 5.205 2.150 -6.593 1.00 96.12 202 HIS A O 1
ATOM 1537 N N . TYR A 1 203 ? 7.355 1.619 -6.343 1.00 95.94 203 TYR A N 1
ATOM 1538 C CA . TYR A 1 203 ? 7.550 2.628 -5.288 1.00 95.94 203 TYR A CA 1
ATOM 1539 C C . TYR A 1 203 ? 7.460 4.070 -5.804 1.00 95.94 203 TYR A C 1
ATOM 1541 O O . TYR A 1 203 ? 7.183 4.999 -5.040 1.00 95.94 203 TYR A O 1
ATOM 1549 N N . LEU A 1 204 ? 7.700 4.281 -7.101 1.00 96.50 204 LEU A N 1
ATOM 1550 C CA . LEU A 1 204 ? 7.389 5.546 -7.753 1.00 96.50 204 LEU A CA 1
ATOM 1551 C C . LEU A 1 204 ? 5.873 5.787 -7.766 1.00 96.50 204 LEU A C 1
ATOM 1553 O O . LEU A 1 204 ? 5.452 6.896 -7.451 1.00 96.50 204 LEU A O 1
ATOM 1557 N N . LEU A 1 205 ? 5.071 4.777 -8.107 1.00 94.81 205 LEU A N 1
ATOM 1558 C CA . LEU A 1 205 ? 3.607 4.833 -8.121 1.00 94.81 205 LEU A CA 1
ATOM 1559 C C . LEU A 1 205 ? 3.025 5.041 -6.722 1.00 94.81 205 LEU A C 1
ATOM 1561 O O . LEU A 1 205 ? 2.178 5.916 -6.558 1.00 94.81 205 LEU A O 1
ATOM 1565 N N . ASP A 1 206 ? 3.557 4.357 -5.707 1.00 94.44 206 ASP A N 1
ATOM 1566 C CA . ASP A 1 206 ? 3.190 4.567 -4.302 1.00 94.44 206 ASP A CA 1
ATOM 1567 C C . ASP A 1 206 ? 3.327 6.030 -3.873 1.00 94.44 206 ASP A C 1
ATOM 1569 O O . ASP A 1 206 ? 2.520 6.542 -3.094 1.00 94.44 206 ASP A O 1
ATOM 1573 N N . ALA A 1 207 ? 4.346 6.732 -4.382 1.00 95.25 207 ALA A N 1
ATOM 1574 C CA . ALA A 1 207 ? 4.538 8.144 -4.082 1.00 95.25 207 ALA A CA 1
ATOM 1575 C C . ALA A 1 207 ? 3.402 9.024 -4.627 1.00 95.25 207 ALA A C 1
ATOM 1577 O O . ALA A 1 207 ? 3.239 10.146 -4.151 1.00 95.25 207 ALA A O 1
ATOM 1578 N N . PHE A 1 208 ? 2.616 8.533 -5.590 1.00 94.69 208 PHE A N 1
ATOM 1579 C CA . PHE A 1 208 ? 1.441 9.196 -6.148 1.00 94.69 208 PHE A CA 1
ATOM 1580 C C . PHE A 1 208 ? 0.111 8.757 -5.508 1.00 94.69 208 PHE A C 1
ATOM 1582 O O . PHE A 1 208 ? -0.941 8.971 -6.110 1.00 94.69 208 PHE A O 1
ATOM 1589 N N . SER A 1 209 ? 0.139 8.237 -4.277 1.00 93.38 209 SER A N 1
ATOM 1590 C CA . SER A 1 209 ? -1.060 8.034 -3.456 1.00 93.38 209 SER A CA 1
ATOM 1591 C C . SER A 1 209 ? -1.122 9.035 -2.295 1.00 93.38 209 SER A C 1
ATOM 1593 O O . SER A 1 209 ? -0.145 9.254 -1.569 1.00 93.38 209 SER A O 1
ATOM 1595 N N . ALA A 1 210 ? -2.271 9.692 -2.112 1.00 95.62 210 ALA A N 1
ATOM 1596 C CA . ALA A 1 210 ? -2.454 10.712 -1.078 1.00 95.62 210 ALA A CA 1
ATOM 1597 C C . ALA A 1 210 ? -2.289 10.145 0.340 1.00 95.62 210 ALA A C 1
ATOM 1599 O O . ALA A 1 210 ? -1.704 10.790 1.219 1.00 95.62 210 ALA A O 1
ATOM 1600 N N . GLY A 1 211 ? -2.752 8.916 0.548 1.00 94.38 211 GLY A N 1
ATOM 1601 C CA . GLY A 1 211 ? -2.627 8.153 1.775 1.00 94.38 211 GLY A CA 1
ATOM 1602 C C . GLY A 1 211 ? -1.187 7.788 2.129 1.00 94.38 211 GLY A C 1
ATOM 1603 O O . GLY A 1 211 ? -0.907 7.501 3.293 1.00 94.38 211 GLY A O 1
ATOM 1604 N N . HIS A 1 212 ? -0.252 7.885 1.180 1.00 95.19 212 HIS A N 1
ATOM 1605 C CA . HIS A 1 212 ? 1.172 7.605 1.372 1.00 95.19 212 HIS A CA 1
ATOM 1606 C C . HIS A 1 212 ? 2.015 8.847 1.692 1.00 95.19 212 HIS A C 1
ATOM 1608 O O . HIS A 1 212 ? 3.226 8.745 1.847 1.00 95.19 212 HIS A O 1
ATOM 1614 N N . LEU A 1 213 ? 1.428 10.037 1.859 1.00 96.81 213 LEU A N 1
ATOM 1615 C CA . LEU A 1 213 ? 2.190 11.288 2.041 1.00 96.81 213 LEU A CA 1
ATOM 1616 C C . LEU A 1 213 ? 2.970 11.423 3.368 1.00 96.81 213 LEU A C 1
ATOM 1618 O O . LEU A 1 213 ? 3.724 12.383 3.535 1.00 96.81 213 LEU A O 1
ATOM 1622 N N . PHE A 1 214 ? 2.794 10.514 4.327 1.00 96.25 214 PHE A N 1
ATOM 1623 C CA . PHE A 1 214 ? 3.453 10.534 5.639 1.00 96.25 214 PHE A CA 1
ATOM 1624 C C . PHE A 1 214 ? 4.197 9.225 5.893 1.00 96.25 214 PHE A C 1
ATOM 1626 O O . PHE A 1 214 ? 3.862 8.220 5.289 1.00 96.25 214 PHE A O 1
ATOM 1633 N N . ASN A 1 215 ? 5.153 9.205 6.822 1.00 95.31 215 ASN A N 1
ATOM 1634 C CA . ASN A 1 215 ? 5.884 7.984 7.158 1.00 95.31 215 ASN A CA 1
ATOM 1635 C C . ASN A 1 215 ? 5.108 7.086 8.144 1.00 95.31 215 ASN A C 1
ATOM 1637 O O . ASN A 1 215 ? 4.697 7.534 9.223 1.00 95.31 215 ASN A O 1
ATOM 1641 N N . LYS A 1 216 ? 4.937 5.803 7.797 1.00 93.38 216 LYS A N 1
ATOM 1642 C CA . LYS A 1 216 ? 4.201 4.824 8.618 1.00 93.38 216 LYS A CA 1
ATOM 1643 C C . LYS A 1 216 ? 4.902 4.515 9.944 1.00 93.38 216 LYS A C 1
ATOM 1645 O O . LYS A 1 216 ? 4.232 4.409 10.972 1.00 93.38 216 LYS A O 1
ATOM 1650 N N . GLU A 1 217 ? 6.224 4.362 9.958 1.00 91.88 217 GLU A N 1
ATOM 1651 C CA . GLU A 1 217 ? 6.953 4.021 11.188 1.00 91.88 217 GLU A CA 1
ATOM 1652 C C . GLU A 1 217 ? 6.896 5.165 12.201 1.00 91.88 217 GLU A C 1
ATOM 1654 O O . GLU A 1 217 ? 6.541 4.933 13.358 1.00 91.88 217 GLU A O 1
ATOM 1659 N N . ASP A 1 218 ? 7.107 6.407 11.760 1.00 93.81 218 ASP A N 1
ATOM 1660 C CA . ASP A 1 218 ? 6.939 7.586 12.615 1.00 93.81 218 ASP A CA 1
ATOM 1661 C C . ASP A 1 218 ? 5.516 7.654 13.195 1.00 93.81 218 ASP A C 1
ATOM 1663 O O . ASP A 1 218 ? 5.327 7.948 14.383 1.00 93.81 218 ASP A O 1
ATOM 1667 N N . PHE A 1 219 ? 4.498 7.360 12.374 1.00 94.50 219 PHE A N 1
ATOM 1668 C CA . PHE A 1 219 ? 3.102 7.353 12.812 1.00 94.50 219 PHE A CA 1
ATOM 1669 C C . PHE A 1 219 ? 2.853 6.282 13.876 1.00 94.50 219 PHE A C 1
ATOM 1671 O O . PHE A 1 219 ? 2.280 6.568 14.930 1.00 94.50 219 PHE A O 1
ATOM 1678 N N . THR A 1 220 ? 3.275 5.043 13.616 1.00 92.50 220 THR A N 1
ATOM 1679 C CA . THR A 1 220 ? 3.063 3.929 14.552 1.00 92.50 220 THR A CA 1
ATOM 1680 C C . THR A 1 220 ? 3.823 4.152 15.859 1.00 92.50 220 THR A C 1
ATOM 1682 O O . THR A 1 220 ? 3.261 3.919 16.930 1.00 92.50 220 THR A O 1
ATOM 1685 N N . ALA A 1 221 ? 5.033 4.721 15.807 1.00 92.19 221 ALA A N 1
ATOM 1686 C CA . ALA A 1 221 ? 5.792 5.124 16.987 1.00 92.19 221 ALA A CA 1
ATOM 1687 C C . ALA A 1 221 ? 5.071 6.216 17.798 1.00 92.19 221 ALA A C 1
ATOM 1689 O O . ALA A 1 221 ? 4.999 6.133 19.028 1.00 92.19 221 ALA A O 1
ATOM 1690 N N . LEU A 1 222 ? 4.488 7.219 17.130 1.00 93.44 222 LEU A N 1
ATOM 1691 C CA . LEU A 1 222 ? 3.665 8.252 17.766 1.00 93.44 222 LEU A CA 1
ATOM 1692 C C . LEU A 1 222 ? 2.424 7.654 18.445 1.00 93.44 222 LEU A C 1
ATOM 1694 O O . LEU A 1 222 ? 2.175 7.927 19.622 1.00 93.44 222 LEU A O 1
ATOM 1698 N N . ALA A 1 223 ? 1.659 6.833 17.726 1.00 94.56 223 ALA A N 1
ATOM 1699 C CA . ALA A 1 223 ? 0.450 6.197 18.238 1.00 94.56 223 ALA A CA 1
ATOM 1700 C C . ALA A 1 223 ? 0.759 5.292 19.442 1.00 94.56 223 ALA A C 1
ATOM 1702 O O . ALA A 1 223 ? 0.123 5.411 20.492 1.00 94.56 223 ALA A O 1
ATOM 1703 N N . GLN A 1 224 ? 1.797 4.458 19.330 1.00 93.88 224 GLN A N 1
ATOM 1704 C CA . GLN A 1 224 ? 2.245 3.580 20.407 1.00 93.88 224 GLN A CA 1
ATOM 1705 C C . GLN A 1 224 ? 2.695 4.375 21.636 1.00 93.88 224 GLN A C 1
ATOM 1707 O O . GLN A 1 224 ? 2.363 4.010 22.763 1.00 93.88 224 GLN A O 1
ATOM 1712 N N . ARG A 1 225 ? 3.411 5.489 21.447 1.00 92.94 225 ARG A N 1
ATOM 1713 C CA . ARG A 1 225 ? 3.805 6.380 22.546 1.00 92.94 225 ARG A CA 1
ATOM 1714 C C . ARG A 1 225 ? 2.590 6.955 23.268 1.00 92.94 225 ARG A C 1
ATOM 1716 O O . ARG A 1 225 ? 2.562 6.948 24.497 1.00 92.94 225 ARG A O 1
ATOM 1723 N N . ASN A 1 226 ? 1.596 7.438 22.526 1.00 94.81 226 ASN A N 1
ATOM 1724 C CA . ASN A 1 226 ? 0.391 8.021 23.113 1.00 94.81 226 ASN A CA 1
ATOM 1725 C C . ASN A 1 226 ? -0.422 6.973 23.891 1.00 94.81 226 ASN A C 1
ATOM 1727 O O . ASN A 1 226 ? -0.930 7.278 24.966 1.00 94.81 226 ASN A O 1
ATOM 1731 N N . LEU A 1 227 ? -0.486 5.730 23.402 1.00 94.56 227 LEU A N 1
ATOM 1732 C CA . LEU A 1 227 ? -1.088 4.604 24.125 1.00 94.56 227 LEU A CA 1
ATOM 1733 C C . LEU A 1 227 ? -0.294 4.231 25.388 1.00 94.56 227 LEU A C 1
ATOM 1735 O O . LEU A 1 227 ? -0.881 4.031 26.451 1.00 94.56 227 LEU A O 1
ATOM 1739 N N . ASN A 1 228 ? 1.039 4.195 25.303 1.00 93.56 228 ASN A N 1
ATOM 1740 C CA . ASN A 1 228 ? 1.922 3.873 26.431 1.00 93.56 228 ASN A CA 1
ATOM 1741 C C . ASN A 1 228 ? 1.910 4.935 27.537 1.00 93.56 228 ASN A C 1
ATOM 1743 O O . ASN A 1 228 ? 2.235 4.626 28.680 1.00 93.56 228 ASN A O 1
ATOM 1747 N N . ALA A 1 229 ? 1.534 6.175 27.217 1.00 94.56 229 ALA A N 1
ATOM 1748 C CA . ALA A 1 229 ? 1.369 7.238 28.204 1.00 94.56 229 ALA A CA 1
ATOM 1749 C C . ALA A 1 229 ? 0.137 7.033 29.108 1.00 94.56 229 ALA A C 1
ATOM 1751 O O . ALA A 1 229 ? 0.032 7.668 30.158 1.00 94.56 229 ALA A O 1
ATOM 1752 N N . LEU A 1 230 ? -0.795 6.158 28.717 1.00 95.38 230 LEU A N 1
ATOM 1753 C CA . LEU A 1 230 ? -1.977 5.834 29.506 1.00 95.38 230 LEU A CA 1
ATOM 1754 C C . LEU A 1 230 ? -1.676 4.721 30.523 1.00 95.38 230 LEU A C 1
ATOM 1756 O O . LEU A 1 230 ? -1.094 3.697 30.156 1.00 95.38 230 LEU A O 1
ATOM 1760 N N . PRO A 1 231 ? -2.166 4.832 31.770 1.00 96.00 231 PRO A N 1
ATOM 1761 C CA . PRO A 1 231 ? -2.291 3.689 32.665 1.00 96.00 231 PRO A CA 1
ATOM 1762 C C . PRO A 1 231 ? -3.115 2.568 32.022 1.00 96.00 231 PRO A C 1
ATOM 1764 O O . PRO A 1 231 ? -4.048 2.829 31.258 1.00 96.00 231 PRO A O 1
ATOM 1767 N N . ARG A 1 232 ? -2.847 1.315 32.405 1.00 93.69 232 ARG A N 1
ATOM 1768 C CA . ARG A 1 232 ? -3.550 0.140 31.862 1.00 93.69 232 ARG A CA 1
ATOM 1769 C C . ARG A 1 232 ? -5.079 0.253 31.940 1.00 93.69 232 ARG A C 1
ATOM 1771 O O . ARG A 1 232 ? -5.759 -0.072 30.974 1.00 93.69 232 ARG A O 1
ATOM 1778 N N . SER A 1 233 ? -5.616 0.786 33.038 1.00 95.62 233 SER A N 1
ATOM 1779 C CA . SER A 1 233 ? -7.061 1.003 33.201 1.00 95.62 233 SER A CA 1
ATOM 1780 C C . SER A 1 233 ? -7.650 1.983 32.179 1.00 95.62 233 SER A C 1
ATOM 1782 O O . SER A 1 233 ? -8.788 1.820 31.751 1.00 95.62 233 SER A O 1
ATOM 1784 N N . GLN A 1 234 ? -6.881 2.984 31.746 1.00 96.56 234 GLN A N 1
ATOM 1785 C CA . GLN A 1 234 ? -7.304 3.928 30.710 1.00 96.56 234 GLN A CA 1
ATOM 1786 C C . GLN A 1 234 ? -7.188 3.329 29.304 1.00 96.56 234 GLN A C 1
ATOM 1788 O O . GLN A 1 234 ? -8.023 3.631 28.455 1.00 96.56 234 GLN A O 1
ATOM 1793 N N . GLN A 1 235 ? -6.210 2.447 29.062 1.00 94.88 235 GLN A N 1
ATOM 1794 C CA . GLN A 1 235 ? -6.149 1.663 27.821 1.00 94.88 235 GLN A CA 1
ATOM 1795 C C . GLN A 1 235 ? -7.373 0.745 27.698 1.00 94.88 235 GLN A C 1
ATOM 1797 O O . GLN A 1 235 ? -8.031 0.739 26.663 1.00 94.88 235 GLN A O 1
AT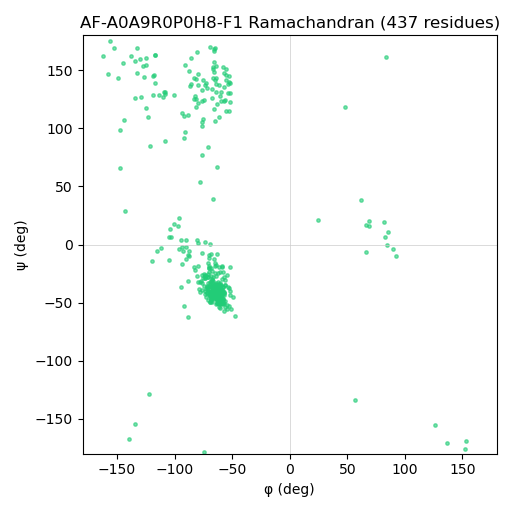OM 1802 N N . GLN A 1 236 ? -7.747 0.049 28.776 1.00 94.88 236 GLN A N 1
ATOM 1803 C CA . GLN A 1 236 ? -8.965 -0.769 28.812 1.00 94.88 236 GLN A CA 1
ATOM 1804 C C . GLN A 1 236 ? -10.220 0.081 28.590 1.00 94.88 236 GLN A C 1
ATOM 1806 O O . GLN A 1 236 ? -11.051 -0.258 27.754 1.00 94.88 236 GLN A O 1
ATOM 1811 N N . ALA A 1 237 ? -10.326 1.241 29.245 1.00 96.19 237 ALA A N 1
ATOM 1812 C CA . ALA A 1 237 ? -11.439 2.163 29.019 1.00 96.19 237 ALA A CA 1
ATOM 1813 C C . ALA A 1 237 ? -11.506 2.680 27.567 1.00 96.19 237 ALA A C 1
ATOM 1815 O O . ALA A 1 237 ? -12.594 2.903 27.038 1.00 96.19 237 ALA A O 1
ATOM 1816 N N . LEU A 1 238 ? -10.366 2.875 26.893 1.00 96.44 238 LEU A N 1
ATOM 1817 C CA . LEU A 1 238 ? -10.332 3.176 25.461 1.00 96.44 238 LEU A CA 1
ATOM 1818 C C . LEU A 1 238 ? -10.898 2.012 24.638 1.00 96.44 238 LEU A C 1
ATOM 1820 O O . LEU A 1 238 ? -11.795 2.250 23.834 1.00 96.44 238 LEU A O 1
ATOM 1824 N N . LEU A 1 239 ? -10.430 0.783 24.862 1.00 95.25 239 LEU A N 1
ATOM 1825 C CA . LEU A 1 239 ? -10.918 -0.401 24.145 1.00 95.25 239 LEU A CA 1
ATOM 1826 C C . LEU A 1 239 ? -12.412 -0.652 24.392 1.00 95.25 239 LEU A C 1
ATOM 1828 O O . LEU A 1 239 ? -13.135 -0.971 23.457 1.00 95.25 239 LEU A O 1
ATOM 1832 N N . HIS A 1 240 ? -12.908 -0.418 25.609 1.00 96.44 240 HIS A N 1
ATOM 1833 C CA . HIS A 1 240 ? -14.338 -0.534 25.925 1.00 96.44 240 HIS A CA 1
ATOM 1834 C C . HIS A 1 240 ? -15.168 0.527 25.206 1.00 96.44 240 HIS A C 1
ATOM 1836 O O . HIS A 1 240 ? -16.241 0.217 24.701 1.00 96.44 240 HIS A O 1
ATOM 1842 N N . ARG A 1 241 ? -14.673 1.769 25.098 1.00 97.06 241 ARG A N 1
ATOM 1843 C CA . ARG A 1 241 ? -15.326 2.803 24.272 1.00 97.06 241 ARG A CA 1
ATOM 1844 C C . ARG A 1 241 ? -15.382 2.394 22.801 1.00 97.06 241 ARG A C 1
ATOM 1846 O O . ARG A 1 241 ? -16.386 2.660 22.147 1.00 97.06 241 ARG A O 1
ATOM 1853 N N . VAL A 1 242 ? -14.331 1.744 22.296 1.00 96.62 242 VAL A N 1
ATOM 1854 C CA . VAL A 1 242 ? -14.318 1.188 20.937 1.00 96.62 242 VAL A CA 1
ATOM 1855 C C . VAL A 1 242 ? -15.365 0.085 20.801 1.00 96.62 242 VAL A C 1
ATOM 1857 O O . VAL A 1 242 ? -16.214 0.169 19.918 1.00 96.62 242 VAL A O 1
ATOM 1860 N N . GLY A 1 243 ? -15.374 -0.900 21.699 1.00 96.69 243 GLY A N 1
ATOM 1861 C CA . GLY A 1 243 ? -16.349 -1.988 21.656 1.00 96.69 243 GLY A CA 1
ATOM 1862 C C . GLY A 1 243 ? -17.794 -1.498 21.749 1.00 96.69 243 GLY A C 1
ATOM 1863 O O . GLY A 1 243 ? -18.635 -1.904 20.947 1.00 96.69 243 GLY A O 1
ATOM 1864 N N . HIS A 1 244 ? -18.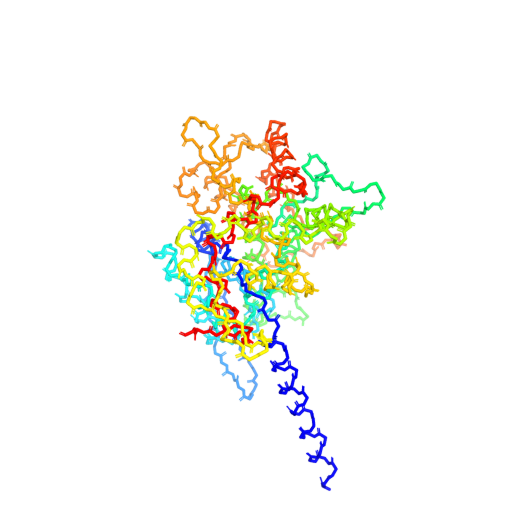059 -0.536 22.633 1.00 97.44 244 HIS A N 1
ATOM 1865 C CA . HIS A 1 244 ? -19.351 0.138 22.735 1.00 97.44 244 HIS A CA 1
ATOM 1866 C C . HIS A 1 244 ? -19.761 0.813 21.417 1.00 97.44 244 HIS A C 1
ATOM 1868 O O . HIS A 1 244 ? -20.883 0.634 20.944 1.00 97.44 244 HIS A O 1
ATOM 1874 N N . GLY A 1 245 ? -18.848 1.569 20.796 1.00 97.38 245 GLY A N 1
ATOM 1875 C CA . GLY A 1 245 ? -19.106 2.262 19.533 1.00 97.38 245 GLY A CA 1
ATOM 1876 C C . GLY A 1 245 ? -19.38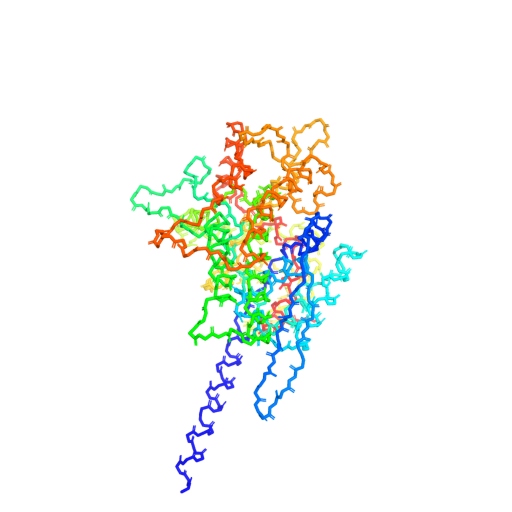9 1.310 18.368 1.00 97.38 245 GLY A C 1
ATOM 1877 O O . GLY A 1 245 ? -20.294 1.567 17.576 1.00 97.38 245 GLY A O 1
ATOM 1878 N N . VAL A 1 246 ? -18.675 0.184 18.289 1.00 96.69 246 VAL A N 1
ATOM 1879 C CA . VAL A 1 246 ? -18.922 -0.856 17.277 1.00 96.69 246 VAL A CA 1
ATOM 1880 C C . VAL A 1 246 ? -20.290 -1.509 17.494 1.00 96.69 246 VAL A C 1
ATOM 1882 O O . VAL A 1 246 ? -21.065 -1.634 16.550 1.00 96.69 246 VAL A O 1
ATOM 1885 N N . LEU A 1 247 ? -20.637 -1.867 18.734 1.00 97.38 247 LEU A N 1
ATOM 1886 C CA . LEU A 1 247 ? -21.923 -2.501 19.062 1.00 97.38 247 LEU A CA 1
ATOM 1887 C C . LEU A 1 247 ? -23.130 -1.564 18.944 1.00 97.38 247 LEU A C 1
ATOM 1889 O O . LEU A 1 247 ? -24.266 -2.033 18.831 1.00 97.38 247 LEU A O 1
ATOM 1893 N N . ALA A 1 248 ? -22.904 -0.251 18.945 1.00 97.38 248 ALA A N 1
ATOM 1894 C CA . ALA A 1 248 ? -23.935 0.730 18.632 1.00 97.38 248 ALA A CA 1
ATOM 1895 C C . ALA A 1 248 ? -24.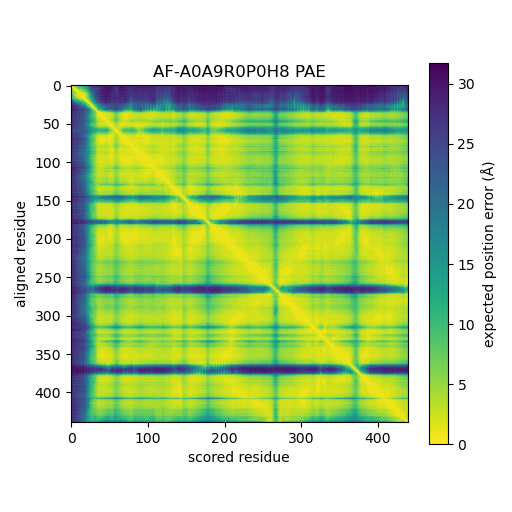338 0.708 17.143 1.00 97.38 248 ALA A C 1
ATOM 1897 O O . ALA A 1 248 ? -25.435 1.158 16.810 1.00 97.38 248 ALA A O 1
ATOM 1898 N N . ASN A 1 249 ? -23.501 0.165 16.246 1.00 97.25 249 ASN A N 1
ATOM 1899 C CA . ASN A 1 249 ? -23.857 -0.052 14.846 1.00 97.25 249 ASN A CA 1
ATOM 1900 C C . ASN A 1 249 ? -24.680 -1.355 14.697 1.00 97.25 249 ASN A C 1
ATOM 1902 O O . ASN A 1 249 ? -24.158 -2.439 14.969 1.00 97.25 249 ASN A O 1
ATOM 1906 N N . PRO A 1 250 ? -25.946 -1.299 14.230 1.00 96.31 250 PRO A N 1
ATOM 1907 C CA . PRO A 1 250 ? -26.806 -2.484 14.164 1.00 96.31 250 PRO A CA 1
ATOM 1908 C C . PRO A 1 250 ? -26.286 -3.588 13.236 1.00 96.31 250 PRO A C 1
ATOM 1910 O O . PRO A 1 250 ? -26.455 -4.766 13.541 1.00 96.31 250 PRO A O 1
ATOM 1913 N N . GLY A 1 251 ? -25.652 -3.217 12.118 1.00 95.00 251 GLY A N 1
ATOM 1914 C CA . GLY A 1 251 ? -25.081 -4.171 11.166 1.00 95.00 251 GLY A CA 1
ATOM 1915 C C . GLY A 1 251 ? -23.876 -4.896 11.757 1.00 95.00 251 GLY A C 1
ATOM 1916 O O . GLY A 1 251 ? -23.822 -6.124 11.725 1.00 95.00 251 GLY A O 1
ATOM 1917 N N . ALA A 1 252 ? -22.964 -4.146 12.379 1.00 94.19 252 ALA A N 1
ATOM 1918 C CA . ALA A 1 252 ? -21.808 -4.710 13.067 1.00 94.19 252 ALA A CA 1
ATOM 1919 C C . ALA A 1 252 ? -22.229 -5.620 14.227 1.00 94.19 252 ALA A C 1
ATOM 1921 O O . ALA A 1 252 ? -21.750 -6.746 14.335 1.00 94.19 252 ALA A O 1
ATOM 1922 N N . ARG A 1 253 ? -23.189 -5.178 15.050 1.00 96.19 253 ARG A N 1
ATOM 1923 C CA . ARG A 1 253 ? -23.735 -5.976 16.153 1.00 96.19 253 ARG A CA 1
ATOM 1924 C C . ARG A 1 253 ? -24.374 -7.277 15.670 1.00 96.19 253 ARG A C 1
ATOM 1926 O O . ARG A 1 253 ? -24.114 -8.328 16.245 1.00 96.19 253 ARG A O 1
ATOM 1933 N N . ALA A 1 254 ? -25.192 -7.220 14.619 1.00 95.12 254 ALA A N 1
ATOM 1934 C CA . ALA A 1 254 ? -25.829 -8.408 14.054 1.00 95.12 254 ALA A CA 1
ATOM 1935 C C . ALA A 1 254 ? -24.808 -9.399 13.476 1.00 95.12 254 ALA A C 1
ATOM 1937 O O . ALA A 1 254 ? -25.012 -10.609 13.563 1.00 95.12 254 ALA A O 1
ATOM 1938 N N . LEU A 1 255 ? -23.712 -8.901 12.894 1.00 92.81 255 LEU A N 1
ATOM 1939 C CA . LEU A 1 255 ? -22.629 -9.745 12.400 1.00 92.81 255 LEU A CA 1
ATOM 1940 C C . LEU A 1 255 ? -21.839 -10.376 13.555 1.00 92.81 255 LEU A C 1
ATOM 1942 O O . LEU A 1 255 ? -21.661 -11.589 13.563 1.00 92.81 255 LEU A O 1
ATOM 1946 N N . LEU A 1 256 ? -21.446 -9.588 14.560 1.00 92.56 256 LEU A N 1
ATOM 1947 C CA . LEU A 1 256 ? -20.760 -10.064 15.769 1.00 92.56 256 LEU A CA 1
ATOM 1948 C C . LEU A 1 256 ? -21.573 -11.117 16.532 1.00 92.56 256 LEU A C 1
ATOM 1950 O O . LEU A 1 256 ? -21.009 -12.089 17.024 1.00 92.56 256 LEU A O 1
ATOM 1954 N N . GLY A 1 257 ? -22.899 -10.976 16.566 1.00 93.06 257 GLY A N 1
ATOM 1955 C CA . GLY A 1 257 ? -23.808 -11.946 17.182 1.00 93.06 257 GLY A CA 1
ATOM 1956 C C . GLY A 1 257 ? -23.813 -13.334 16.530 1.00 93.06 257 GLY A C 1
ATOM 1957 O O . GLY A 1 257 ? -24.431 -14.241 17.076 1.00 93.06 257 GLY A O 1
ATOM 1958 N N . GLN A 1 258 ? -23.141 -13.525 15.388 1.00 92.56 258 GLN A N 1
ATOM 1959 C CA . GLN A 1 258 ? -22.970 -14.833 14.737 1.00 92.56 258 GLN A CA 1
ATOM 1960 C C . GLN A 1 258 ? -21.710 -15.577 15.200 1.00 92.56 258 GLN A C 1
ATOM 1962 O O . GLN A 1 258 ? -21.455 -16.682 14.723 1.00 92.56 258 GLN A O 1
ATOM 1967 N N . TYR A 1 259 ? -20.900 -14.974 16.072 1.00 89.75 259 TYR A N 1
ATOM 1968 C CA . TYR A 1 259 ? -19.609 -15.515 16.483 1.00 89.75 259 TYR A CA 1
ATOM 1969 C C . TYR A 1 259 ? -19.457 -15.474 18.004 1.00 89.75 259 TYR A C 1
ATOM 1971 O O . TYR A 1 259 ? -19.943 -14.561 18.676 1.00 89.75 259 TYR A O 1
ATOM 1979 N N . GLU A 1 260 ? -18.733 -16.452 18.537 1.00 85.19 260 GLU A N 1
ATOM 1980 C CA . GLU A 1 260 ? -18.342 -16.527 19.945 1.00 85.19 260 GLU A CA 1
ATOM 1981 C C . GLU A 1 260 ? -16.877 -16.987 20.068 1.00 85.19 260 GLU A C 1
ATOM 1983 O O . GLU A 1 260 ? -16.290 -17.518 19.122 1.00 85.19 260 GLU A O 1
ATOM 1988 N N . ALA A 1 261 ? -16.250 -16.759 21.226 1.00 75.19 261 ALA A N 1
ATOM 1989 C CA . ALA A 1 261 ? -14.855 -17.151 21.431 1.00 75.19 261 ALA A CA 1
ATOM 1990 C C . ALA A 1 261 ? -14.720 -18.644 21.754 1.00 75.19 261 ALA A C 1
ATOM 1992 O O . ALA A 1 261 ? -15.524 -19.214 22.498 1.00 75.19 261 ALA A O 1
ATOM 1993 N N . VAL A 1 262 ? -13.618 -19.248 21.305 1.00 68.19 262 VAL A N 1
ATOM 1994 C CA . VAL A 1 262 ? -13.325 -20.667 21.561 1.00 68.19 262 VAL A CA 1
ATOM 1995 C C . VAL A 1 262 ? -13.047 -20.942 23.050 1.00 68.19 262 VAL A C 1
ATOM 1997 O O . VAL A 1 262 ? -13.454 -21.984 23.577 1.00 68.19 262 VAL A O 1
ATOM 2000 N N . GLU A 1 263 ? -12.409 -19.996 23.751 1.00 61.75 263 GLU A N 1
ATOM 2001 C CA . GLU A 1 263 ? -11.898 -20.163 25.126 1.00 61.75 263 GLU A CA 1
ATOM 2002 C C . GLU A 1 263 ? -12.628 -19.343 26.208 1.00 61.75 263 GLU A C 1
ATOM 2004 O O . GLU A 1 263 ? -12.310 -19.487 27.389 1.00 61.75 263 GLU A O 1
ATOM 2009 N N . LEU A 1 264 ? -13.618 -18.503 25.869 1.00 56.88 264 LEU A N 1
ATOM 2010 C CA . LEU A 1 264 ? -14.389 -17.768 26.887 1.00 56.88 264 LEU A CA 1
ATOM 2011 C C . LEU A 1 264 ? -15.399 -18.700 27.570 1.00 56.88 264 LEU A C 1
ATOM 2013 O O . LEU A 1 264 ? -16.596 -18.674 27.297 1.00 56.88 264 LEU A O 1
ATOM 2017 N N . THR A 1 265 ? -14.932 -19.547 28.486 1.00 49.78 265 THR A N 1
ATOM 2018 C CA . THR A 1 265 ? -15.819 -20.272 29.402 1.00 49.78 265 THR A CA 1
ATOM 2019 C C . THR A 1 265 ? -16.305 -19.340 30.509 1.00 49.78 265 THR A C 1
ATOM 2021 O O . THR A 1 265 ? -15.595 -19.102 31.485 1.00 49.78 265 THR A O 1
ATOM 2024 N N . PHE A 1 266 ? -17.545 -18.861 30.403 1.00 46.50 266 PHE A N 1
ATOM 2025 C CA . PHE A 1 266 ? -18.269 -18.184 31.489 1.00 46.50 266 PHE A CA 1
ATOM 2026 C C . PHE A 1 266 ? -18.831 -19.198 32.510 1.00 46.50 266 PHE A C 1
ATOM 2028 O O . PHE A 1 266 ? -20.025 -19.231 32.808 1.00 46.50 266 PHE A O 1
ATOM 2035 N N . GLY A 1 267 ? -17.980 -20.072 33.054 1.00 51.41 267 GLY A N 1
ATOM 2036 C CA . GLY A 1 267 ? -18.423 -21.131 33.971 1.00 51.41 267 GLY A CA 1
ATOM 2037 C C . GLY A 1 267 ? -19.495 -22.042 33.346 1.00 51.41 267 GLY A C 1
ATOM 2038 O O . GLY A 1 267 ? -19.347 -22.476 32.210 1.00 51.41 267 GLY A O 1
ATOM 2039 N N . PHE A 1 268 ? -20.572 -22.338 34.085 1.00 50.88 268 PHE A N 1
ATOM 2040 C CA . PHE A 1 268 ? -21.701 -23.173 33.627 1.00 50.88 268 PHE A CA 1
ATOM 2041 C C . PHE A 1 268 ? -22.720 -22.429 32.741 1.00 50.88 268 PHE A C 1
ATOM 2043 O O . PHE A 1 268 ? -23.768 -22.990 32.420 1.00 50.88 268 PHE A O 1
ATOM 2050 N N . LEU A 1 269 ? -22.467 -21.161 32.402 1.00 54.12 269 LEU A N 1
ATOM 2051 C CA . LEU A 1 269 ? -23.371 -20.360 31.580 1.00 54.12 269 LEU A CA 1
ATOM 2052 C C . LEU A 1 269 ? -23.072 -20.559 30.086 1.00 54.12 269 LEU A C 1
ATOM 2054 O O . LEU A 1 269 ? -21.917 -20.797 29.722 1.00 54.12 269 LEU A O 1
ATOM 2058 N N . PRO A 1 270 ? -24.096 -20.457 29.217 1.00 59.66 270 PRO A N 1
ATOM 2059 C CA . PRO A 1 270 ? -23.890 -20.446 27.774 1.00 59.66 270 PRO A CA 1
ATOM 2060 C C . PRO A 1 270 ? -22.909 -19.332 27.395 1.00 59.66 270 PRO A C 1
ATOM 2062 O O . PRO A 1 270 ? -22.922 -18.251 27.989 1.00 59.66 270 PRO A O 1
ATOM 2065 N N . ARG A 1 271 ? -22.043 -19.624 26.423 1.00 69.94 271 ARG A N 1
ATOM 2066 C CA . ARG A 1 271 ? -21.063 -18.674 25.899 1.00 69.94 271 ARG A CA 1
ATOM 2067 C C . ARG A 1 271 ? -21.826 -17.504 25.264 1.00 69.94 271 ARG A C 1
ATOM 2069 O O . ARG A 1 271 ? -22.673 -17.737 24.409 1.00 69.94 271 ARG A O 1
ATOM 2076 N N . PRO A 1 272 ? -21.630 -16.262 25.733 1.00 78.75 272 PRO A N 1
ATOM 2077 C CA . PRO A 1 272 ? -22.247 -15.120 25.084 1.00 78.75 272 PRO A CA 1
ATOM 2078 C C . PRO A 1 272 ? -21.554 -14.858 23.743 1.00 78.75 272 PRO A C 1
ATOM 2080 O O . PRO A 1 272 ? -20.323 -14.817 23.677 1.00 78.75 272 PRO A O 1
ATOM 2083 N N . ASN A 1 273 ? -22.351 -14.629 22.701 1.00 88.38 273 ASN A N 1
ATOM 2084 C CA . ASN A 1 273 ? -21.858 -14.181 21.400 1.00 88.38 273 ASN A CA 1
ATOM 2085 C C . ASN A 1 273 ? -21.271 -12.766 21.509 1.00 88.38 273 ASN A C 1
ATOM 2087 O O . ASN A 1 273 ? -21.490 -12.050 22.492 1.00 88.38 273 ASN A O 1
ATOM 2091 N N . PHE A 1 274 ? -20.537 -12.321 20.490 1.00 91.25 274 PHE A N 1
ATOM 2092 C CA . PHE A 1 274 ? -19.900 -11.002 20.518 1.00 91.25 274 PHE A CA 1
ATOM 2093 C C . PHE A 1 274 ? -20.860 -9.819 20.333 1.00 91.25 274 PHE A C 1
ATOM 2095 O O . PHE A 1 274 ? -20.412 -8.680 20.344 1.00 91.25 274 PHE A O 1
ATOM 2102 N N . ASP A 1 275 ? -22.174 -10.030 20.214 1.00 91.56 275 ASP A N 1
ATOM 2103 C CA . ASP A 1 275 ? -23.163 -8.955 20.388 1.00 91.56 275 ASP A CA 1
ATOM 2104 C C . ASP A 1 275 ? -23.387 -8.583 21.871 1.00 91.56 275 ASP A C 1
ATOM 2106 O O . ASP A 1 275 ? -24.061 -7.589 22.178 1.00 91.56 275 ASP A O 1
ATOM 2110 N N . ASN A 1 276 ? -22.803 -9.361 22.790 1.00 91.69 276 ASN A N 1
ATOM 2111 C CA . ASN A 1 276 ? -22.634 -9.035 24.196 1.00 91.69 276 ASN A CA 1
ATOM 2112 C C . ASN A 1 276 ? -21.389 -8.157 24.414 1.00 91.69 276 ASN A C 1
ATOM 2114 O O . ASN A 1 276 ? -20.265 -8.538 24.087 1.00 91.69 276 ASN A O 1
ATOM 2118 N N . GLU A 1 277 ? -21.586 -7.006 25.057 1.00 92.19 277 GLU A N 1
ATOM 2119 C CA . GLU A 1 277 ? -20.531 -6.010 25.286 1.00 92.19 277 GLU A CA 1
ATOM 2120 C C . GLU A 1 277 ? -19.346 -6.550 26.098 1.00 92.19 277 GLU A C 1
ATOM 2122 O O . GLU A 1 277 ? -18.197 -6.281 25.760 1.00 92.19 277 GLU A O 1
ATOM 2127 N N . THR A 1 278 ? -19.588 -7.371 27.124 1.00 89.81 278 THR A N 1
ATOM 2128 C CA . THR A 1 278 ? -18.506 -7.966 27.923 1.00 89.81 278 THR A CA 1
ATOM 2129 C C . THR A 1 278 ? -17.682 -8.955 27.105 1.00 89.81 278 THR A C 1
ATOM 2131 O O . THR A 1 278 ? -16.453 -8.933 27.182 1.00 89.81 278 THR A O 1
ATOM 2134 N N . ALA A 1 279 ? -18.330 -9.804 26.305 1.00 88.12 279 ALA A N 1
ATOM 2135 C CA . ALA A 1 279 ? -17.643 -10.779 25.461 1.00 88.12 279 ALA A CA 1
ATOM 2136 C C . ALA A 1 279 ? -16.766 -10.087 24.410 1.00 88.12 279 ALA A C 1
ATOM 2138 O O . ALA A 1 279 ? -15.589 -10.423 24.266 1.00 88.12 279 ALA A O 1
ATOM 2139 N N . PHE A 1 280 ? -17.313 -9.078 23.727 1.00 91.38 280 PHE A N 1
ATOM 2140 C CA . PHE A 1 280 ? -16.585 -8.353 22.692 1.00 91.38 280 PHE A CA 1
ATOM 2141 C C . PHE A 1 280 ? -15.440 -7.507 23.252 1.00 91.38 280 PHE A C 1
ATOM 2143 O O . PHE A 1 280 ? -14.326 -7.568 22.736 1.00 91.38 280 PHE A O 1
ATOM 2150 N N . ASN A 1 281 ? -15.659 -6.790 24.358 1.00 91.94 281 ASN A N 1
ATOM 2151 C CA . ASN A 1 281 ? -14.587 -6.035 25.012 1.00 91.94 281 ASN A CA 1
ATOM 2152 C C . ASN A 1 281 ? -13.449 -6.955 25.476 1.00 91.94 281 ASN A C 1
ATOM 2154 O O . ASN A 1 281 ? -12.281 -6.602 25.334 1.00 91.94 281 ASN A O 1
ATOM 2158 N N . THR A 1 282 ? -13.774 -8.159 25.957 1.00 88.62 282 THR A N 1
ATOM 2159 C CA . THR A 1 282 ? -12.759 -9.150 26.342 1.00 88.62 282 THR A CA 1
ATOM 2160 C C . THR A 1 282 ? -11.945 -9.632 25.136 1.00 88.62 282 THR A C 1
ATOM 2162 O O . THR A 1 282 ? -10.729 -9.782 25.244 1.00 88.62 282 THR A O 1
ATOM 2165 N N . LEU A 1 283 ? -12.584 -9.837 23.977 1.00 86.94 283 LEU A N 1
ATOM 2166 C CA . LEU A 1 283 ? -11.880 -10.152 22.730 1.00 86.94 283 LEU A CA 1
ATOM 2167 C C . LEU A 1 283 ? -10.928 -9.017 22.327 1.00 86.94 283 LEU A C 1
ATOM 2169 O O . LEU A 1 283 ? -9.763 -9.279 22.041 1.00 86.94 283 LEU A O 1
ATOM 2173 N N . LEU A 1 284 ? -11.393 -7.764 22.347 1.00 90.06 284 LEU A N 1
ATOM 2174 C CA . LEU A 1 284 ? -10.565 -6.602 22.003 1.00 90.06 284 LEU A CA 1
ATOM 2175 C C . LEU A 1 284 ? -9.354 -6.455 22.935 1.00 90.06 284 LEU A C 1
ATOM 2177 O O . LEU A 1 284 ? -8.251 -6.185 22.464 1.00 90.06 284 LEU A O 1
ATOM 2181 N N . GLU A 1 285 ? -9.537 -6.658 24.243 1.00 90.69 285 GLU A N 1
ATOM 2182 C CA . GLU A 1 285 ? -8.432 -6.664 25.209 1.00 90.69 285 GLU A CA 1
ATOM 2183 C C . GLU A 1 285 ? -7.423 -7.777 24.915 1.00 90.69 285 GLU A C 1
ATOM 2185 O O . GLU A 1 285 ? -6.224 -7.505 24.862 1.00 90.69 285 GLU A O 1
ATOM 2190 N N . ARG A 1 286 ? -7.896 -9.006 24.659 1.00 86.19 286 ARG A N 1
ATOM 2191 C CA . ARG A 1 286 ? -7.031 -10.145 24.317 1.00 86.19 286 ARG A CA 1
ATOM 2192 C C . ARG A 1 286 ? -6.214 -9.873 23.054 1.00 86.19 286 ARG A C 1
ATOM 2194 O O . ARG A 1 286 ? -5.011 -10.113 23.059 1.00 86.19 286 ARG A O 1
ATOM 2201 N N . LEU A 1 287 ? -6.849 -9.356 22.002 1.00 84.25 287 LEU A N 1
ATOM 2202 C CA . LEU A 1 287 ? -6.169 -9.008 20.752 1.00 84.25 287 LEU A CA 1
ATOM 2203 C C . LEU A 1 287 ? -5.138 -7.892 20.963 1.00 84.25 287 LEU A C 1
ATOM 2205 O O . LEU A 1 287 ? -4.053 -7.947 20.406 1.00 84.25 287 LEU A O 1
ATOM 2209 N N . TYR A 1 288 ? -5.431 -6.887 21.787 1.00 88.00 288 TYR A N 1
ATOM 2210 C CA . TYR A 1 288 ? -4.484 -5.798 22.047 1.00 88.00 288 TYR A CA 1
ATOM 2211 C C . TYR A 1 288 ? -3.298 -6.202 22.951 1.00 88.00 288 TYR A C 1
ATOM 2213 O O . TYR A 1 288 ? -2.212 -5.601 22.903 1.00 88.00 288 TYR A O 1
ATOM 2221 N N . ASP A 1 289 ? -3.497 -7.199 23.812 1.00 87.50 289 ASP A N 1
ATOM 2222 C CA . ASP A 1 289 ? -2.440 -7.742 24.667 1.00 87.50 289 ASP A CA 1
ATOM 2223 C C . ASP A 1 289 ? -1.445 -8.601 23.893 1.00 87.50 289 ASP A C 1
ATOM 2225 O O . ASP A 1 289 ? -0.258 -8.613 24.241 1.00 87.50 289 ASP A O 1
ATOM 2229 N N . ASP A 1 290 ? -1.904 -9.224 22.811 1.00 83.44 290 ASP A N 1
ATOM 2230 C CA . ASP A 1 290 ? -1.059 -9.893 21.835 1.00 83.44 290 ASP A CA 1
ATOM 2231 C C . ASP A 1 290 ? -0.191 -8.883 21.040 1.00 83.44 290 ASP A C 1
ATOM 2233 O O . ASP A 1 290 ? -0.692 -7.838 20.607 1.00 83.44 290 ASP A O 1
ATOM 2237 N N . PRO A 1 291 ? 1.121 -9.133 20.849 1.00 83.94 291 PRO A N 1
ATOM 2238 C CA . PRO A 1 291 ? 1.992 -8.238 20.085 1.00 83.94 291 PRO A CA 1
ATOM 2239 C C . PRO A 1 291 ? 1.540 -7.993 18.639 1.00 83.94 291 PRO A C 1
ATOM 2241 O O . PRO A 1 291 ? 1.620 -6.852 18.174 1.00 83.94 291 PRO A O 1
ATOM 2244 N N . ASP A 1 292 ? 1.046 -9.020 17.945 1.00 77.69 292 ASP A N 1
ATOM 2245 C CA . ASP A 1 292 ? 0.623 -8.911 16.549 1.00 77.69 292 ASP A CA 1
ATOM 2246 C C . ASP A 1 292 ? -0.731 -8.207 16.452 1.00 77.69 292 ASP A C 1
ATOM 2248 O O . ASP A 1 292 ? -0.917 -7.321 15.613 1.00 77.69 292 ASP A O 1
ATOM 2252 N N . GLY A 1 293 ? -1.653 -8.495 17.373 1.00 80.06 293 GLY A N 1
ATOM 2253 C CA . GLY A 1 293 ? -2.910 -7.754 17.469 1.00 80.06 293 GLY A CA 1
ATOM 2254 C C . GLY A 1 293 ? -2.707 -6.279 17.851 1.00 80.06 293 GLY A C 1
ATOM 2255 O O . GLY A 1 293 ? -3.371 -5.397 17.299 1.00 80.06 293 GLY A O 1
ATOM 2256 N N . ARG A 1 294 ? -1.708 -5.954 18.683 1.00 86.31 294 ARG A N 1
ATOM 2257 C CA . ARG A 1 294 ? -1.297 -4.559 18.923 1.00 86.31 294 ARG A CA 1
ATOM 2258 C C . ARG A 1 294 ? -0.775 -3.889 17.655 1.00 86.31 294 ARG A C 1
ATOM 2260 O O . ARG A 1 294 ? -1.170 -2.760 17.360 1.00 86.31 294 ARG A O 1
ATOM 2267 N N . GLN A 1 295 ? 0.075 -4.569 16.887 1.00 84.06 295 GLN A N 1
ATOM 2268 C CA . GLN A 1 295 ? 0.569 -4.057 15.607 1.00 84.06 295 GLN A CA 1
ATOM 2269 C C . GLN A 1 295 ? -0.569 -3.863 14.590 1.00 84.06 295 GLN A C 1
ATOM 2271 O O . GLN A 1 295 ? -0.562 -2.884 13.835 1.00 84.06 295 GLN A O 1
ATOM 2276 N N . ALA A 1 296 ? -1.574 -4.743 14.597 1.00 82.25 296 ALA A N 1
ATOM 2277 C CA . ALA A 1 296 ? -2.775 -4.606 13.781 1.00 82.25 296 ALA A CA 1
ATOM 2278 C C . ALA A 1 296 ? -3.584 -3.358 14.171 1.00 82.25 296 ALA A C 1
ATOM 2280 O O . ALA A 1 296 ? -3.980 -2.601 13.287 1.00 82.25 296 ALA A O 1
ATOM 2281 N N . VAL A 1 297 ? -3.745 -3.063 15.469 1.00 87.31 297 VAL A N 1
ATOM 2282 C CA . VAL A 1 297 ? -4.389 -1.823 15.951 1.00 87.31 297 VAL A CA 1
ATOM 2283 C C . VAL A 1 297 ? -3.645 -0.577 15.462 1.00 87.31 297 VAL A C 1
ATOM 2285 O O . VAL A 1 297 ? -4.268 0.350 14.940 1.00 87.31 297 VAL A O 1
ATOM 2288 N N . LEU A 1 298 ? -2.313 -0.549 15.573 1.00 90.75 298 LEU A N 1
ATOM 2289 C CA . LEU A 1 298 ? -1.507 0.571 15.069 1.00 90.75 298 LEU A CA 1
ATOM 2290 C C . LEU A 1 298 ? -1.649 0.727 13.551 1.00 90.75 298 LEU A C 1
ATOM 2292 O O . LEU A 1 298 ? -1.826 1.836 13.048 1.00 90.75 298 LEU A O 1
ATOM 2296 N N . SER A 1 299 ? -1.625 -0.386 12.821 1.00 87.88 299 SER A N 1
ATOM 2297 C CA . SER A 1 299 ? -1.803 -0.391 11.371 1.00 87.88 299 SER A CA 1
ATOM 2298 C C . SER A 1 299 ? -3.215 0.044 10.979 1.00 87.88 299 SER A C 1
ATOM 2300 O O . SER A 1 299 ? -3.380 0.715 9.961 1.00 87.88 299 SER A O 1
ATOM 2302 N N . ALA A 1 300 ? -4.249 -0.304 11.745 1.00 88.75 300 ALA A N 1
ATOM 2303 C CA . ALA A 1 300 ? -5.626 0.126 11.504 1.00 88.75 300 ALA A CA 1
ATOM 2304 C C . ALA A 1 300 ? -5.761 1.652 11.618 1.00 88.75 300 ALA A C 1
ATOM 2306 O O . ALA A 1 300 ? -6.383 2.278 10.766 1.00 88.75 300 ALA A O 1
ATOM 2307 N N . LEU A 1 301 ? -5.091 2.272 12.596 1.00 93.75 301 LEU A N 1
ATOM 2308 C CA . LEU A 1 301 ? -5.018 3.733 12.705 1.00 93.75 301 LEU A CA 1
ATOM 2309 C C . LEU A 1 301 ? -4.311 4.379 11.502 1.00 93.75 301 LEU A C 1
ATOM 2311 O O . LEU A 1 301 ? -4.754 5.429 11.041 1.00 93.75 301 LEU A O 1
ATOM 2315 N N . VAL A 1 302 ? -3.253 3.748 10.972 1.00 93.75 302 VAL A N 1
ATOM 2316 C CA . VAL A 1 302 ? -2.606 4.185 9.718 1.00 93.75 302 VAL A CA 1
ATOM 2317 C C . VAL A 1 302 ? -3.617 4.166 8.573 1.00 93.75 302 VAL A C 1
ATOM 2319 O O . VAL A 1 302 ? -3.726 5.166 7.870 1.00 93.75 302 VAL A O 1
ATOM 2322 N N . LYS A 1 303 ? -4.394 3.079 8.424 1.00 90.62 303 LYS A N 1
ATOM 2323 C CA . LYS A 1 303 ? -5.416 2.966 7.367 1.00 90.62 303 LYS A CA 1
ATOM 2324 C C . LYS A 1 303 ? -6.476 4.066 7.477 1.00 90.62 303 LYS A C 1
ATOM 2326 O O . LYS A 1 303 ? -6.841 4.664 6.479 1.00 90.62 303 LYS A O 1
ATOM 2331 N N . VAL A 1 304 ? -6.903 4.421 8.690 1.00 93.38 304 VAL A N 1
ATOM 2332 C CA . VAL A 1 304 ? -7.855 5.532 8.871 1.00 93.38 304 VAL A CA 1
ATOM 2333 C C . VAL A 1 304 ? -7.304 6.854 8.334 1.00 93.38 304 VAL A C 1
ATOM 2335 O O . VAL A 1 304 ? -8.054 7.625 7.740 1.00 93.38 304 VAL A O 1
ATOM 2338 N N . VAL A 1 305 ? -6.023 7.158 8.567 1.00 95.94 305 VAL A N 1
ATOM 2339 C CA . VAL A 1 305 ? -5.411 8.370 8.000 1.00 95.94 305 VAL A CA 1
ATOM 2340 C C . VAL A 1 305 ? -5.289 8.237 6.490 1.00 95.94 305 VAL A C 1
ATOM 2342 O O . VAL A 1 305 ? -5.718 9.145 5.793 1.00 95.94 305 VAL A O 1
ATOM 2345 N N . HIS A 1 306 ? -4.761 7.110 6.016 1.00 94.31 306 HIS A N 1
ATOM 2346 C CA . HIS A 1 306 ? -4.621 6.775 4.603 1.00 94.31 306 HIS A CA 1
ATOM 2347 C C . HIS A 1 306 ? -5.918 7.034 3.819 1.00 94.31 306 HIS A C 1
ATOM 2349 O O . HIS A 1 306 ? -5.970 7.947 2.998 1.00 94.31 306 HIS A O 1
ATOM 2355 N N . ASP A 1 307 ? -7.004 6.349 4.182 1.00 91.62 307 ASP A N 1
ATOM 2356 C CA . ASP A 1 307 ? -8.271 6.408 3.448 1.00 91.62 307 ASP A CA 1
ATOM 2357 C C . ASP A 1 307 ? -8.896 7.805 3.492 1.00 91.62 307 ASP A C 1
ATOM 2359 O O . ASP A 1 307 ? -9.498 8.262 2.519 1.00 91.62 307 ASP A O 1
ATOM 2363 N N . ARG A 1 308 ? -8.746 8.514 4.620 1.00 94.12 308 ARG A N 1
ATOM 2364 C CA . ARG A 1 308 ? -9.228 9.895 4.753 1.00 94.12 308 ARG A CA 1
ATOM 2365 C C . ARG A 1 308 ? -8.462 10.865 3.866 1.00 94.12 308 ARG A C 1
ATOM 2367 O O . ARG A 1 308 ? -9.060 11.852 3.455 1.00 94.12 308 ARG A O 1
ATOM 2374 N N . LEU A 1 309 ? -7.174 10.635 3.613 1.00 95.50 309 LEU A N 1
ATOM 2375 C CA . LEU A 1 309 ? -6.397 11.460 2.688 1.00 95.50 309 LEU A CA 1
ATOM 2376 C C . LEU A 1 309 ? -6.779 11.160 1.239 1.00 95.50 309 LEU A C 1
ATOM 2378 O O . LEU A 1 309 ? -7.005 12.105 0.485 1.00 95.50 309 LEU A O 1
ATOM 2382 N N . ASP A 1 310 ? -6.943 9.886 0.885 1.00 91.75 310 ASP A N 1
ATOM 2383 C CA . ASP A 1 310 ? -7.364 9.474 -0.460 1.00 91.75 310 ASP A CA 1
ATOM 2384 C C . ASP A 1 310 ? -8.732 10.027 -0.837 1.00 91.75 310 ASP A C 1
ATOM 2386 O O . ASP A 1 310 ? -8.942 10.427 -1.975 1.00 91.75 310 ASP A O 1
ATOM 2390 N N . HIS A 1 311 ? -9.645 10.107 0.133 1.00 90.50 311 HIS A N 1
ATOM 2391 C CA . HIS A 1 311 ? -11.023 10.552 -0.074 1.00 90.50 311 HIS A CA 1
ATOM 2392 C C . HIS A 1 311 ? -11.281 11.984 0.417 1.00 90.50 311 HIS A C 1
ATOM 2394 O O . HIS A 1 311 ? -12.438 12.391 0.553 1.00 90.50 311 HIS A O 1
ATOM 2400 N N . ASN A 1 312 ? -10.233 12.757 0.717 1.00 93.00 312 ASN A N 1
ATOM 2401 C CA . ASN A 1 312 ? -10.393 14.123 1.206 1.00 93.00 312 ASN A CA 1
ATOM 2402 C C . ASN A 1 312 ? -11.048 15.011 0.133 1.00 93.00 312 ASN A C 1
ATOM 2404 O O . ASN A 1 312 ? -10.591 15.052 -1.002 1.00 93.00 312 ASN A O 1
ATOM 2408 N N . ASP A 1 313 ? -12.082 15.777 0.483 1.00 91.62 313 ASP A N 1
ATOM 2409 C CA . ASP A 1 313 ? -12.627 16.794 -0.424 1.00 91.62 313 ASP A CA 1
ATOM 2410 C C . ASP A 1 313 ? -11.686 18.008 -0.438 1.00 91.62 313 ASP A C 1
ATOM 2412 O O . ASP A 1 313 ? -11.623 18.788 0.517 1.00 91.62 313 ASP A O 1
ATOM 2416 N N . ALA A 1 314 ? -10.926 18.160 -1.523 1.00 89.31 314 ALA A N 1
ATOM 2417 C CA . ALA A 1 314 ? -10.019 19.289 -1.720 1.00 89.31 314 ALA A CA 1
ATOM 2418 C C . ALA A 1 314 ? -10.749 20.562 -2.195 1.00 89.31 314 ALA A C 1
ATOM 2420 O O . ALA A 1 314 ? -10.115 21.599 -2.410 1.00 89.31 314 ALA A O 1
ATOM 2421 N N . GLY A 1 315 ? -12.075 20.503 -2.349 1.00 85.12 315 GLY A N 1
ATOM 2422 C CA . GLY A 1 315 ?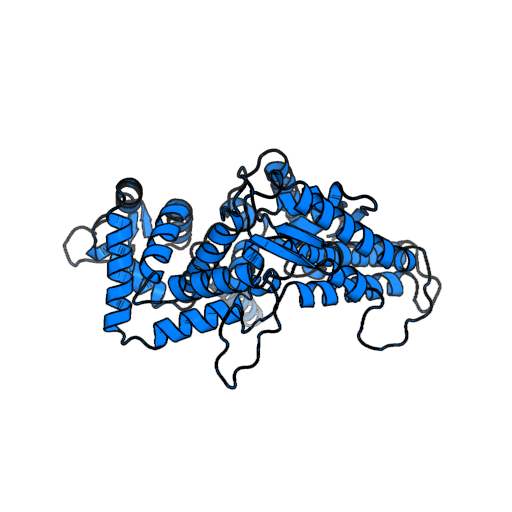 -12.897 21.562 -2.909 1.00 85.12 315 GLY A CA 1
ATOM 2423 C C . GLY A 1 315 ? -12.935 21.528 -4.437 1.00 85.12 315 GLY A C 1
ATOM 2424 O O . GLY A 1 315 ? -12.113 20.913 -5.114 1.00 85.12 315 GLY A O 1
ATOM 2425 N N . GLY A 1 316 ? -13.940 22.192 -5.015 1.00 81.94 316 GLY A N 1
ATOM 2426 C CA . GLY A 1 316 ? -14.101 22.259 -6.473 1.00 81.94 316 GLY A CA 1
ATOM 2427 C C . GLY A 1 316 ? -14.422 20.915 -7.140 1.00 81.94 316 GLY A C 1
ATOM 2428 O O . GLY A 1 316 ? -14.283 20.804 -8.354 1.00 81.94 316 GLY A O 1
ATOM 2429 N N . GLY A 1 317 ? -14.851 19.914 -6.361 1.00 83.12 317 GLY A N 1
ATOM 2430 C CA . GLY A 1 317 ? -15.138 18.557 -6.834 1.00 83.12 317 GLY A CA 1
ATOM 2431 C C . GLY A 1 317 ? -13.906 17.654 -6.957 1.00 83.12 317 GLY A C 1
ATOM 2432 O O . GLY A 1 317 ? -14.040 16.545 -7.465 1.00 83.12 317 GLY A O 1
ATOM 2433 N N . ALA A 1 318 ? -12.729 18.113 -6.520 1.00 89.56 318 ALA A N 1
ATOM 2434 C CA . ALA A 1 318 ? -11.511 17.312 -6.510 1.00 89.56 318 ALA A CA 1
ATOM 2435 C C . ALA A 1 318 ? -11.406 16.479 -5.224 1.00 89.56 318 ALA A C 1
ATOM 2437 O O . ALA A 1 318 ? -11.637 16.985 -4.125 1.00 89.56 318 ALA A O 1
ATOM 2438 N N . ILE A 1 319 ? -11.012 15.216 -5.376 1.00 93.00 319 ILE A N 1
ATOM 2439 C CA . ILE A 1 319 ? -10.803 14.271 -4.280 1.00 93.00 319 ILE A CA 1
ATOM 2440 C C . ILE A 1 319 ? -9.298 14.031 -4.113 1.00 93.00 319 ILE A C 1
ATOM 2442 O O . ILE A 1 319 ? -8.597 13.786 -5.096 1.00 93.00 319 ILE A O 1
ATOM 2446 N N . GLY A 1 320 ? -8.806 14.153 -2.881 1.00 94.69 320 GLY A N 1
ATOM 2447 C CA . GLY A 1 320 ? -7.412 13.967 -2.502 1.00 94.69 320 GLY A CA 1
ATOM 2448 C C . GLY A 1 320 ? -6.800 15.145 -1.735 1.00 94.69 320 GLY A C 1
ATOM 2449 O O . GLY A 1 320 ? -7.482 15.943 -1.086 1.00 94.69 320 GLY A O 1
ATOM 2450 N N . VAL A 1 321 ? -5.476 15.275 -1.811 1.00 97.56 321 VAL A N 1
ATOM 2451 C CA . VAL A 1 321 ? -4.683 16.240 -1.037 1.00 97.56 321 VAL A CA 1
ATOM 2452 C C . VAL A 1 321 ? -3.944 17.209 -1.965 1.00 97.56 321 VAL A C 1
ATOM 2454 O O . VAL A 1 321 ? -3.214 16.763 -2.845 1.00 97.56 321 VAL A O 1
ATOM 2457 N N . PRO A 1 322 ? -4.043 18.540 -1.778 1.00 97.50 322 PRO A N 1
ATOM 2458 C CA . PRO A 1 322 ? -3.226 19.490 -2.532 1.00 97.50 322 PRO A CA 1
ATOM 2459 C C . PRO A 1 322 ? -1.719 19.266 -2.317 1.00 97.50 322 PRO A C 1
ATOM 2461 O O . PRO A 1 322 ? -1.220 19.323 -1.188 1.00 97.50 322 PRO A O 1
ATOM 2464 N N . VAL A 1 323 ? -0.972 19.057 -3.392 1.00 98.19 323 VAL A N 1
ATOM 2465 C CA . VAL A 1 323 ? 0.477 18.827 -3.382 1.00 98.19 323 VAL A CA 1
ATOM 2466 C C . VAL A 1 323 ? 1.172 19.693 -4.424 1.00 98.19 323 VAL A C 1
ATOM 2468 O O . VAL A 1 323 ? 0.542 20.295 -5.294 1.00 98.19 323 VAL A O 1
ATOM 2471 N N . GLU A 1 324 ? 2.493 19.734 -4.344 1.00 97.50 324 GLU A N 1
ATOM 2472 C CA . GLU A 1 324 ? 3.354 20.404 -5.303 1.00 97.50 324 GLU A CA 1
ATOM 2473 C C . GLU A 1 324 ? 4.670 19.652 -5.502 1.00 97.50 324 GLU A C 1
ATOM 2475 O O . GLU A 1 324 ? 5.151 18.920 -4.636 1.00 97.50 324 GLU A O 1
ATOM 2480 N N . ASN A 1 325 ? 5.294 19.871 -6.649 1.00 96.38 325 ASN A N 1
ATOM 2481 C CA . ASN A 1 325 ? 6.686 19.529 -6.907 1.00 96.38 325 ASN A CA 1
ATOM 2482 C C . ASN A 1 325 ? 7.332 20.668 -7.718 1.00 96.38 325 ASN A C 1
ATOM 2484 O O . ASN A 1 325 ? 6.773 21.757 -7.846 1.00 96.38 325 ASN A O 1
ATOM 2488 N N . ASN A 1 326 ? 8.522 20.444 -8.275 1.00 90.38 326 ASN A N 1
ATOM 2489 C CA . ASN A 1 326 ? 9.202 21.476 -9.070 1.00 90.38 326 ASN A CA 1
ATOM 2490 C C . ASN A 1 326 ? 8.517 21.760 -10.425 1.00 90.38 326 ASN A C 1
ATOM 2492 O O . ASN A 1 326 ? 8.909 22.692 -11.124 1.00 90.38 326 ASN A O 1
ATOM 2496 N N . LEU A 1 327 ? 7.529 20.952 -10.815 1.00 92.06 327 LEU A N 1
ATOM 2497 C CA . LEU A 1 327 ? 6.845 20.991 -12.108 1.00 92.06 327 LEU A CA 1
ATOM 2498 C C . LEU A 1 327 ? 5.441 21.604 -12.020 1.00 92.06 327 LEU A C 1
ATOM 2500 O O . LEU A 1 327 ? 4.858 21.910 -13.059 1.00 92.06 327 LEU A O 1
ATOM 2504 N N . GLY A 1 328 ? 4.895 21.773 -10.815 1.00 94.88 328 GLY A N 1
ATOM 2505 C CA . GLY A 1 328 ? 3.590 22.387 -10.589 1.00 94.88 328 GLY A CA 1
ATOM 2506 C C . GLY A 1 328 ? 2.900 21.892 -9.322 1.00 94.88 328 GLY A C 1
ATOM 2507 O O . GLY A 1 328 ? 3.454 21.102 -8.559 1.00 94.88 328 GLY A O 1
ATOM 2508 N N . ALA A 1 329 ? 1.670 22.364 -9.123 1.00 96.38 329 ALA A N 1
ATOM 2509 C CA . ALA A 1 329 ? 0.786 21.964 -8.035 1.00 96.38 329 ALA A CA 1
ATOM 2510 C C . ALA A 1 329 ? -0.489 21.316 -8.588 1.00 96.38 329 ALA A C 1
ATOM 2512 O O . ALA A 1 329 ? -0.971 21.705 -9.655 1.00 96.38 329 ALA A O 1
ATOM 2513 N N . TRP A 1 330 ? -1.025 20.330 -7.871 1.00 96.50 330 TRP A N 1
ATOM 2514 C CA . TRP A 1 330 ? -2.262 19.624 -8.217 1.00 96.50 330 TRP A CA 1
ATOM 2515 C C . TRP A 1 330 ? -2.900 19.012 -6.963 1.00 96.50 330 TRP A C 1
ATOM 2517 O O . TRP A 1 330 ? -2.335 19.090 -5.873 1.00 96.50 330 TRP A O 1
ATOM 2527 N N . VAL A 1 331 ? -4.086 18.419 -7.100 1.00 96.81 331 VAL A N 1
ATOM 2528 C CA . VAL A 1 331 ? -4.695 17.607 -6.038 1.00 96.81 331 VAL A CA 1
ATOM 2529 C C . VAL A 1 331 ? -4.308 16.153 -6.271 1.00 96.81 331 VAL A C 1
ATOM 2531 O O . VAL A 1 331 ? -4.702 15.556 -7.272 1.00 96.81 331 VAL A O 1
ATOM 2534 N N . LEU A 1 332 ? -3.506 15.604 -5.364 1.00 96.62 332 LEU A N 1
ATOM 2535 C CA . LEU A 1 332 ? -3.111 14.208 -5.375 1.00 96.62 332 LEU A CA 1
ATOM 2536 C C . LEU A 1 332 ? -4.277 13.356 -4.892 1.00 96.62 332 LEU A C 1
ATOM 2538 O O . LEU A 1 332 ? -4.594 13.388 -3.709 1.00 96.62 332 LEU A O 1
ATOM 2542 N N . SER A 1 333 ? -4.903 12.628 -5.808 1.00 91.81 333 SER A N 1
ATOM 2543 C CA . SER A 1 333 ? -5.775 11.490 -5.495 1.00 91.81 333 SER A CA 1
ATOM 2544 C C . SER A 1 333 ? -4.980 10.358 -4.843 1.00 91.81 333 SER A C 1
ATOM 2546 O O . SER A 1 333 ? -3.753 10.352 -4.902 1.00 91.81 333 SER A O 1
ATOM 2548 N N . GLY A 1 334 ? -5.663 9.363 -4.299 1.00 83.00 334 GLY A N 1
ATOM 2549 C CA . GLY A 1 334 ? -5.020 8.103 -3.933 1.00 83.00 334 GLY A CA 1
ATOM 2550 C C . GLY A 1 334 ? -5.819 6.894 -4.369 1.00 83.00 334 GLY A C 1
ATOM 2551 O O . GLY A 1 334 ? -6.601 6.974 -5.326 1.00 83.00 334 GLY A O 1
ATOM 2552 N N . ASP A 1 335 ? -5.617 5.793 -3.665 1.00 76.81 335 ASP A N 1
ATOM 2553 C CA . ASP A 1 335 ? -6.157 4.489 -4.018 1.00 76.81 335 ASP A CA 1
ATOM 2554 C C . ASP A 1 335 ? -7.665 4.560 -4.269 1.00 76.81 335 ASP A C 1
ATOM 2556 O O . ASP A 1 335 ? -8.408 5.247 -3.559 1.00 76.81 335 ASP A O 1
ATOM 2560 N N . LYS A 1 336 ? -8.136 3.860 -5.308 1.00 78.31 336 LYS A N 1
ATOM 2561 C CA . LYS A 1 336 ? -9.558 3.814 -5.727 1.00 78.31 336 LYS A CA 1
ATOM 2562 C C . LYS A 1 336 ? -10.122 5.143 -6.243 1.00 78.31 336 LYS A C 1
ATOM 2564 O O . LYS A 1 336 ? -11.252 5.174 -6.739 1.00 78.31 336 LYS A O 1
ATOM 2569 N N . THR A 1 337 ? -9.366 6.236 -6.160 1.00 84.81 337 THR A N 1
ATOM 2570 C CA . THR A 1 337 ? -9.768 7.570 -6.628 1.00 84.81 337 THR A CA 1
ATOM 2571 C C . THR A 1 337 ? -8.902 8.070 -7.782 1.00 84.81 337 THR A C 1
ATOM 2573 O O . THR A 1 337 ? -9.244 9.087 -8.389 1.00 84.81 337 THR A O 1
ATOM 2576 N N . LEU A 1 338 ? -7.842 7.346 -8.171 1.00 86.62 338 LEU A N 1
ATOM 2577 C CA . LEU A 1 338 ? -6.937 7.741 -9.255 1.00 86.62 338 LEU A CA 1
ATOM 2578 C C . LEU A 1 338 ? -7.668 7.964 -10.582 1.00 86.62 338 LEU A C 1
ATOM 2580 O O . LEU A 1 338 ? -7.419 8.956 -11.267 1.00 86.62 338 LEU A O 1
ATOM 2584 N N . ALA A 1 339 ? -8.639 7.105 -10.904 1.00 84.69 339 ALA A N 1
ATOM 2585 C CA . ALA A 1 339 ? -9.473 7.237 -12.103 1.00 84.69 339 ALA A CA 1
ATOM 2586 C C . ALA A 1 339 ? -10.261 8.563 -12.166 1.00 84.69 339 ALA A C 1
ATOM 2588 O O . ALA A 1 339 ? -10.732 8.962 -13.232 1.00 84.69 339 ALA A O 1
ATOM 2589 N N . THR A 1 340 ? -10.413 9.254 -11.032 1.00 85.56 340 THR A N 1
ATOM 2590 C CA . THR A 1 340 ? -11.073 10.563 -10.941 1.00 85.56 340 THR A CA 1
ATOM 2591 C C . THR A 1 340 ? -10.104 11.744 -11.055 1.00 85.56 340 THR A C 1
ATOM 2593 O O . THR A 1 340 ? -10.557 12.883 -11.160 1.00 85.56 340 THR A O 1
ATOM 2596 N N . SER A 1 341 ? -8.786 11.497 -11.104 1.00 90.81 341 SER A N 1
ATOM 2597 C CA . SER A 1 341 ? -7.746 12.530 -11.190 1.00 90.81 341 SER A CA 1
ATOM 2598 C C . SER A 1 341 ? -6.856 12.385 -12.435 1.00 90.81 341 SER A C 1
ATOM 2600 O O . SER A 1 341 ? -5.730 11.877 -12.364 1.00 90.81 341 SER A O 1
ATOM 2602 N N . PRO A 1 342 ? -7.288 12.932 -13.590 1.00 92.19 342 PRO A N 1
ATOM 2603 C CA . PRO A 1 342 ? -6.466 12.969 -14.802 1.00 92.19 342 PRO A CA 1
ATOM 2604 C C . PRO A 1 342 ? -5.114 13.670 -14.606 1.00 92.19 342 PRO A C 1
ATOM 2606 O O . PRO A 1 342 ? -4.145 13.371 -15.298 1.00 92.19 342 PRO A O 1
ATOM 2609 N N . GLN A 1 343 ? -5.036 14.618 -13.666 1.00 93.75 343 GLN A N 1
ATOM 2610 C CA . GLN A 1 343 ? -3.806 15.349 -13.360 1.00 93.75 343 GLN A CA 1
ATOM 2611 C C . GLN A 1 343 ? -2.790 14.468 -12.627 1.00 93.75 343 GLN A C 1
ATOM 2613 O O . GLN A 1 343 ? -1.613 14.498 -12.988 1.00 93.75 343 GLN A O 1
ATOM 2618 N N . THR A 1 344 ? -3.227 13.651 -11.658 1.00 94.50 344 THR A N 1
ATOM 2619 C CA . THR A 1 344 ? -2.347 12.657 -11.024 1.00 94.50 344 THR A CA 1
ATOM 2620 C C . THR A 1 344 ? -1.856 11.652 -12.062 1.00 94.50 344 THR A C 1
ATOM 2622 O O . THR A 1 344 ? -0.650 11.450 -12.175 1.00 94.50 344 THR A O 1
ATOM 2625 N N . GLN A 1 345 ? -2.753 11.105 -12.893 1.00 93.69 345 GLN A N 1
ATOM 2626 C CA . GLN A 1 345 ? -2.383 10.156 -13.955 1.00 93.69 345 GLN A CA 1
ATOM 2627 C C . GLN A 1 345 ? -1.375 10.749 -14.949 1.00 93.69 345 GLN A C 1
ATOM 2629 O O . GLN A 1 345 ? -0.430 10.078 -15.361 1.00 93.69 345 GLN A O 1
ATOM 2634 N N . GLN A 1 346 ? -1.524 12.029 -15.306 1.00 94.81 346 GLN A N 1
ATOM 2635 C CA . GLN A 1 346 ? -0.562 12.717 -16.165 1.00 94.81 346 GLN A CA 1
ATOM 2636 C C . GLN A 1 346 ? 0.811 12.871 -15.491 1.00 94.81 346 GLN A C 1
ATOM 2638 O O . GLN A 1 346 ? 1.838 12.758 -16.161 1.00 94.81 346 GLN A O 1
ATOM 2643 N N . MET A 1 347 ? 0.860 13.157 -14.187 1.00 96.19 347 MET A N 1
ATOM 2644 C CA . MET A 1 347 ? 2.130 13.252 -13.459 1.00 96.19 347 MET A CA 1
ATOM 2645 C C . MET A 1 347 ? 2.808 11.887 -13.314 1.00 96.19 347 MET A C 1
ATOM 2647 O O . MET A 1 347 ? 4.015 11.813 -13.547 1.00 96.19 347 MET A O 1
ATOM 2651 N N . ILE A 1 348 ? 2.041 10.828 -13.033 1.00 95.31 348 ILE A N 1
ATOM 2652 C CA . ILE A 1 348 ? 2.512 9.434 -13.025 1.00 95.31 348 ILE A CA 1
ATOM 2653 C C . ILE A 1 348 ? 3.136 9.076 -14.377 1.00 95.31 348 ILE A C 1
ATOM 2655 O O . ILE A 1 348 ? 4.300 8.688 -14.434 1.00 95.31 348 ILE A O 1
ATOM 2659 N N . GLU A 1 349 ? 2.407 9.284 -15.478 1.00 95.88 349 GLU A N 1
ATOM 2660 C CA . GLU A 1 349 ? 2.878 8.949 -16.828 1.00 95.88 349 GLU A CA 1
ATOM 2661 C C . GLU A 1 349 ? 4.193 9.661 -17.166 1.00 95.88 349 GLU A C 1
ATOM 2663 O O . GLU A 1 349 ? 5.117 9.062 -17.723 1.00 95.88 349 GLU A O 1
ATOM 2668 N N . ARG A 1 350 ? 4.314 10.942 -16.795 1.00 96.62 350 ARG A N 1
ATOM 2669 C CA . ARG A 1 350 ? 5.548 11.708 -17.003 1.00 96.62 350 ARG A CA 1
ATOM 2670 C C . ARG A 1 350 ? 6.699 11.187 -16.144 1.00 96.62 350 ARG A C 1
ATOM 2672 O O . ARG A 1 350 ? 7.820 11.130 -16.641 1.00 96.62 350 ARG A O 1
ATOM 2679 N N . ALA A 1 351 ? 6.435 10.807 -14.896 1.00 97.25 351 ALA A N 1
ATOM 2680 C CA . ALA A 1 351 ? 7.451 10.284 -13.991 1.00 97.25 351 ALA A CA 1
ATOM 2681 C C . ALA A 1 351 ? 7.965 8.906 -14.445 1.00 97.25 351 ALA A C 1
ATOM 2683 O O . ALA A 1 351 ? 9.177 8.702 -14.515 1.00 97.25 351 ALA A O 1
ATOM 2684 N N . ILE A 1 352 ? 7.065 7.997 -14.842 1.00 97.56 352 ILE A N 1
ATOM 2685 C CA . ILE A 1 352 ? 7.426 6.688 -15.412 1.00 97.56 352 ILE A CA 1
ATOM 2686 C C . ILE A 1 352 ? 8.180 6.875 -16.736 1.00 97.56 352 ILE A C 1
ATOM 2688 O O . ILE A 1 352 ? 9.203 6.231 -16.969 1.00 97.56 352 ILE A O 1
ATOM 2692 N N . THR A 1 353 ? 7.734 7.795 -17.599 1.00 96.81 353 THR A N 1
ATOM 2693 C CA . THR A 1 353 ? 8.436 8.104 -18.858 1.00 96.81 353 THR A CA 1
ATOM 2694 C C . THR A 1 353 ? 9.860 8.595 -18.600 1.00 96.81 353 THR A C 1
ATOM 2696 O O . THR A 1 353 ? 10.794 8.152 -19.274 1.00 96.81 353 THR A O 1
ATOM 2699 N N . GLU A 1 354 ? 10.048 9.484 -17.622 1.00 96.31 354 GLU A N 1
ATOM 2700 C CA . GLU A 1 354 ? 11.374 9.953 -17.220 1.00 96.31 354 GLU A CA 1
ATOM 2701 C C . GLU A 1 354 ? 12.228 8.788 -16.707 1.00 96.31 354 GLU A C 1
ATOM 2703 O O . GLU A 1 354 ? 13.332 8.578 -17.210 1.00 96.31 354 GLU A O 1
ATOM 2708 N N . PHE A 1 355 ? 11.701 7.976 -15.784 1.00 97.00 355 PHE A N 1
ATOM 2709 C CA . PHE A 1 355 ? 12.382 6.786 -15.266 1.00 97.00 355 PHE A CA 1
ATOM 2710 C C . PHE A 1 355 ? 12.861 5.862 -16.394 1.00 97.00 355 PHE A C 1
ATOM 2712 O O . PHE A 1 355 ? 14.055 5.566 -16.504 1.00 97.00 355 PHE A O 1
ATOM 2719 N N . ARG A 1 356 ? 11.961 5.474 -17.301 1.00 95.19 356 ARG A N 1
ATOM 2720 C CA . ARG A 1 356 ? 12.273 4.580 -18.425 1.00 95.19 356 ARG A CA 1
ATOM 2721 C C . ARG A 1 356 ? 13.266 5.197 -19.406 1.00 95.19 356 ARG A C 1
ATOM 2723 O O . ARG A 1 356 ? 14.135 4.491 -19.922 1.00 95.19 356 ARG A O 1
ATOM 2730 N N . THR A 1 357 ? 13.194 6.511 -19.628 1.00 93.81 357 THR A N 1
ATOM 2731 C CA . THR A 1 357 ? 14.165 7.252 -20.451 1.00 93.81 357 THR A CA 1
ATOM 2732 C C . THR A 1 357 ? 15.564 7.182 -19.844 1.00 93.81 357 THR A C 1
ATOM 2734 O O . THR A 1 357 ? 16.531 6.902 -20.555 1.00 93.81 357 THR A O 1
ATOM 2737 N N . ARG A 1 358 ? 15.691 7.373 -18.524 1.00 92.31 358 ARG A N 1
ATOM 2738 C CA . ARG A 1 358 ? 16.978 7.258 -17.817 1.00 92.31 358 ARG A CA 1
ATOM 2739 C C . ARG A 1 358 ? 17.514 5.831 -17.803 1.00 92.31 358 ARG A C 1
ATOM 2741 O O . ARG A 1 358 ? 18.728 5.645 -17.844 1.00 92.31 358 ARG A O 1
ATOM 2748 N N . MET A 1 359 ? 16.626 4.840 -17.803 1.00 91.31 359 MET A N 1
ATOM 2749 C CA . MET A 1 359 ? 16.999 3.429 -17.871 1.00 91.31 359 MET A CA 1
ATOM 2750 C C . MET A 1 359 ? 17.440 2.971 -19.265 1.00 91.31 359 MET A C 1
ATOM 2752 O O . MET A 1 359 ? 18.257 2.057 -19.379 1.00 91.31 359 MET A O 1
ATOM 2756 N N . GLN A 1 360 ? 16.942 3.597 -20.336 1.00 90.25 360 GLN A N 1
ATOM 2757 C CA . GLN A 1 360 ? 17.154 3.146 -21.715 1.00 90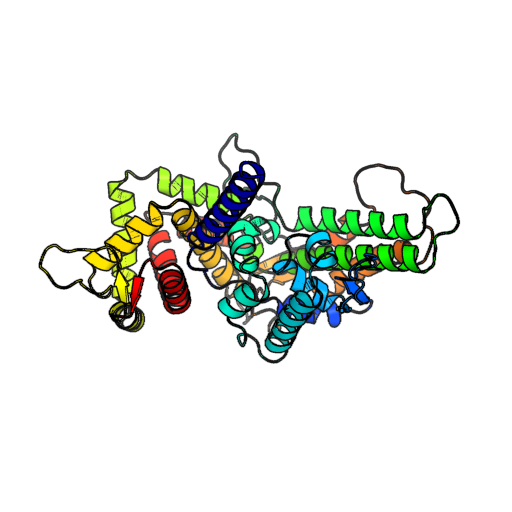.25 360 GLN A CA 1
ATOM 2758 C C . GLN A 1 360 ? 18.622 2.837 -22.081 1.00 90.25 360 GLN A C 1
ATOM 2760 O O . GLN A 1 360 ? 18.839 1.782 -22.686 1.00 90.25 360 GLN A O 1
ATOM 2765 N N . PRO A 1 361 ? 19.630 3.666 -21.730 1.00 87.56 361 PRO A N 1
ATOM 2766 C CA . PRO A 1 361 ? 21.022 3.396 -22.091 1.00 87.56 361 PRO A CA 1
ATOM 2767 C C . PRO A 1 361 ? 21.563 2.086 -21.511 1.00 87.56 361 PRO A C 1
ATOM 2769 O O . PRO A 1 361 ? 22.296 1.383 -22.200 1.00 87.56 361 PRO A O 1
ATOM 2772 N N . TYR A 1 362 ? 21.166 1.725 -20.287 1.00 87.00 362 TYR A N 1
ATOM 2773 C CA . TYR A 1 362 ? 21.647 0.517 -19.606 1.00 87.00 362 TYR A CA 1
ATOM 2774 C C . TYR A 1 362 ? 21.100 -0.765 -20.234 1.00 87.00 362 TYR A C 1
ATOM 2776 O O . TYR A 1 362 ? 21.750 -1.802 -20.217 1.00 87.00 362 TYR A O 1
ATOM 2784 N N . PHE A 1 363 ? 19.920 -0.692 -20.844 1.00 88.19 363 PHE A N 1
ATOM 2785 C CA . PHE A 1 363 ? 19.313 -1.822 -21.541 1.00 88.19 363 PHE A CA 1
ATOM 2786 C C . PHE A 1 363 ? 19.739 -1.949 -23.014 1.00 88.19 363 PHE A C 1
ATOM 2788 O O . PHE A 1 363 ? 19.371 -2.927 -23.665 1.00 88.19 363 PHE A O 1
ATOM 2795 N N . ALA A 1 364 ? 20.431 -0.954 -23.578 1.00 84.38 364 ALA A N 1
ATOM 2796 C CA . ALA A 1 364 ? 20.738 -0.892 -25.010 1.00 84.38 364 ALA A CA 1
ATOM 2797 C C . ALA A 1 364 ? 22.069 -1.563 -25.394 1.00 84.38 364 ALA A C 1
ATOM 2799 O O . ALA A 1 364 ? 22.326 -1.770 -26.581 1.00 84.38 364 ALA A O 1
ATOM 2800 N N . GLY A 1 365 ? 22.918 -1.899 -24.422 1.00 75.25 365 GLY A N 1
ATOM 2801 C CA . GLY A 1 365 ? 24.217 -2.519 -24.662 1.00 75.25 365 GLY A CA 1
ATOM 2802 C C . GLY A 1 365 ? 25.228 -2.208 -23.558 1.00 75.25 365 GLY A C 1
ATOM 2803 O O . GLY A 1 365 ? 24.858 -1.645 -22.528 1.00 75.25 365 GLY A O 1
ATOM 2804 N N . PRO A 1 366 ? 26.516 -2.534 -23.771 1.00 68.44 366 PRO A N 1
ATOM 2805 C CA . PRO A 1 366 ? 27.559 -2.296 -22.784 1.00 68.44 366 PRO A CA 1
ATOM 2806 C C . PRO A 1 366 ? 27.690 -0.799 -22.485 1.00 68.44 366 PRO A C 1
ATOM 2808 O O . PRO A 1 366 ? 28.171 -0.022 -23.311 1.00 68.44 366 PRO A O 1
ATOM 2811 N N . THR A 1 367 ? 27.290 -0.385 -21.288 1.00 62.28 367 THR A N 1
ATOM 2812 C CA . THR A 1 367 ? 27.631 0.932 -20.752 1.00 62.28 367 THR A CA 1
ATOM 2813 C C . THR A 1 367 ? 29.041 0.890 -20.155 1.00 62.28 367 THR A C 1
ATOM 2815 O O . THR A 1 367 ? 29.410 -0.123 -19.551 1.00 62.28 367 THR A O 1
ATOM 2818 N N . PRO A 1 368 ? 29.863 1.950 -20.289 1.00 54.19 368 PRO A N 1
ATOM 2819 C CA . PRO A 1 368 ? 31.126 2.043 -19.559 1.00 54.19 368 PRO A CA 1
ATOM 2820 C C . PRO A 1 368 ? 30.879 1.833 -18.057 1.00 54.19 368 PRO A C 1
ATOM 2822 O O . PRO A 1 368 ? 29.833 2.278 -17.577 1.00 54.19 368 PRO A O 1
ATOM 2825 N N . PRO A 1 369 ? 31.799 1.198 -17.306 1.00 50.56 369 PRO A N 1
ATOM 2826 C CA . PRO A 1 369 ? 31.645 1.052 -15.864 1.00 50.56 369 PRO A CA 1
ATOM 2827 C C . PRO A 1 369 ? 31.394 2.424 -15.233 1.00 50.56 369 PRO A C 1
ATOM 2829 O O . PRO A 1 369 ? 32.251 3.309 -15.290 1.00 50.56 369 PRO A O 1
ATOM 2832 N N . GLY A 1 370 ? 30.203 2.612 -14.664 1.00 49.75 370 GLY A N 1
ATOM 2833 C CA . GLY A 1 370 ? 29.916 3.770 -13.833 1.00 49.75 370 GLY A CA 1
ATOM 2834 C C . GLY A 1 370 ? 30.871 3.749 -12.646 1.00 49.75 370 GLY A C 1
ATOM 2835 O O . GLY A 1 370 ? 31.015 2.731 -11.972 1.00 49.75 370 GLY A O 1
ATOM 2836 N N . THR A 1 371 ? 31.575 4.855 -12.418 1.00 42.50 371 THR A N 1
ATOM 2837 C CA . THR A 1 371 ? 32.455 5.034 -11.262 1.00 42.50 371 THR A CA 1
ATOM 2838 C C . THR A 1 371 ? 31.683 4.703 -9.989 1.00 42.50 371 THR A C 1
ATOM 2840 O O . THR A 1 371 ? 30.639 5.305 -9.752 1.00 42.50 371 THR A O 1
ATOM 2843 N N . GLY A 1 372 ? 32.185 3.749 -9.199 1.00 40.66 372 GLY A N 1
ATOM 2844 C CA . GLY A 1 372 ? 31.547 3.204 -7.997 1.00 40.66 372 GLY A CA 1
ATOM 2845 C C . GLY A 1 372 ? 31.345 4.206 -6.857 1.00 40.66 372 GLY A C 1
ATOM 2846 O O . GLY A 1 372 ? 31.942 4.072 -5.795 1.00 40.66 372 GLY A O 1
ATOM 2847 N N . SER A 1 373 ? 30.485 5.199 -7.059 1.00 39.69 373 SER A N 1
ATOM 2848 C CA . SER A 1 373 ? 29.923 6.034 -6.004 1.00 39.69 373 SER A CA 1
ATOM 2849 C C . SER A 1 373 ? 28.445 5.681 -5.884 1.00 39.69 373 SER A C 1
ATOM 2851 O O . SER A 1 373 ? 27.754 5.682 -6.898 1.00 39.69 373 SER A O 1
ATOM 2853 N N . GLY A 1 374 ? 27.986 5.352 -4.676 1.00 48.41 374 GLY A N 1
ATOM 2854 C CA . GLY A 1 374 ? 26.662 4.796 -4.359 1.00 48.41 374 GLY A CA 1
ATOM 2855 C C . GLY A 1 374 ? 25.449 5.706 -4.597 1.00 48.41 374 GLY A C 1
ATOM 2856 O O . GLY A 1 374 ? 24.530 5.694 -3.792 1.00 48.41 374 GLY A O 1
ATOM 2857 N N . TYR A 1 375 ? 25.441 6.479 -5.682 1.00 51.41 375 TYR A N 1
ATOM 2858 C CA . TYR A 1 375 ? 24.277 7.172 -6.217 1.00 51.41 375 TYR A CA 1
ATOM 2859 C C . TYR A 1 375 ? 24.101 6.772 -7.676 1.00 51.41 375 TYR A C 1
ATOM 2861 O O . TYR A 1 375 ? 24.966 7.037 -8.513 1.00 51.41 375 TYR A O 1
ATOM 2869 N N . ALA A 1 376 ? 22.974 6.133 -7.977 1.00 64.94 376 ALA A N 1
ATOM 2870 C CA . ALA A 1 376 ? 22.593 5.810 -9.337 1.00 64.94 376 ALA A CA 1
ATOM 2871 C C . ALA A 1 376 ? 22.326 7.105 -10.134 1.00 64.94 376 ALA A C 1
ATOM 2873 O O . ALA A 1 376 ? 21.402 7.852 -9.778 1.00 64.94 376 ALA A O 1
ATOM 2874 N N . PRO A 1 377 ? 23.106 7.400 -11.195 1.00 73.50 377 PRO A N 1
ATOM 2875 C CA . PRO A 1 377 ? 22.913 8.604 -11.998 1.00 73.50 377 PRO A CA 1
ATOM 2876 C C . PRO A 1 377 ? 21.487 8.666 -12.564 1.00 73.50 377 PRO A C 1
ATOM 2878 O O . PRO A 1 377 ? 20.975 7.663 -13.070 1.00 73.50 377 PRO A O 1
ATOM 2881 N N . GLY A 1 378 ? 20.843 9.833 -12.500 1.00 82.25 378 GLY A N 1
ATOM 2882 C CA . GLY A 1 378 ? 19.495 10.037 -13.045 1.00 82.25 378 GLY A CA 1
ATOM 2883 C C . GLY A 1 378 ? 18.335 9.817 -12.062 1.00 82.25 378 GLY A C 1
ATOM 2884 O O . GLY A 1 378 ? 17.195 10.121 -12.403 1.00 82.25 378 GLY A O 1
ATOM 2885 N N . SER A 1 379 ? 18.589 9.272 -10.864 1.00 90.31 379 SER A N 1
ATOM 2886 C CA . SER A 1 379 ? 17.518 8.973 -9.894 1.00 90.31 379 SER A CA 1
ATOM 2887 C C . SER A 1 379 ? 16.867 10.235 -9.316 1.00 90.31 379 SER A C 1
ATOM 2889 O O . SER A 1 379 ? 15.651 10.269 -9.134 1.00 90.31 379 SER A O 1
ATOM 2891 N N . GLU A 1 380 ? 17.638 11.298 -9.080 1.00 91.31 380 GLU A N 1
ATOM 2892 C CA . GLU A 1 380 ? 17.118 12.554 -8.525 1.00 91.31 380 GLU A CA 1
ATOM 2893 C C . GLU A 1 380 ? 16.245 13.325 -9.532 1.00 91.31 380 GLU A C 1
ATOM 2895 O O . GLU A 1 380 ? 15.303 14.015 -9.141 1.00 91.31 380 GLU A O 1
ATOM 2900 N N . GLU A 1 381 ? 16.487 13.158 -10.833 1.00 93.38 381 GLU A N 1
ATOM 2901 C CA . GLU A 1 381 ? 15.638 13.687 -11.901 1.00 93.38 381 GLU A CA 1
ATOM 2902 C C . GLU A 1 381 ? 14.242 13.050 -11.894 1.00 93.38 381 GLU A C 1
ATOM 2904 O O . GLU A 1 381 ? 13.252 13.756 -12.087 1.00 93.38 381 GLU A O 1
ATOM 2909 N N . VAL A 1 382 ? 14.141 11.749 -11.596 1.00 96.25 382 VAL A N 1
ATOM 2910 C CA . VAL A 1 382 ? 12.846 11.077 -11.393 1.00 96.25 382 VAL A CA 1
ATOM 2911 C C . VAL A 1 382 ? 12.221 11.510 -10.065 1.00 96.25 382 VAL A C 1
ATOM 2913 O O . VAL A 1 382 ? 11.036 11.831 -10.009 1.00 96.25 382 VAL A O 1
ATOM 2916 N N . ILE A 1 383 ? 13.016 11.612 -8.994 1.00 95.44 383 ILE A N 1
ATOM 2917 C CA . ILE A 1 383 ? 12.532 12.044 -7.671 1.00 95.44 383 ILE A CA 1
ATOM 2918 C C . ILE A 1 383 ? 11.979 13.473 -7.693 1.00 95.44 383 ILE A C 1
ATOM 2920 O O . ILE A 1 383 ? 11.093 13.803 -6.904 1.00 95.44 383 ILE A O 1
ATOM 2924 N N . ALA A 1 384 ? 12.413 14.316 -8.631 1.00 95.38 384 ALA A N 1
ATOM 2925 C CA . ALA A 1 384 ? 11.840 15.644 -8.833 1.00 95.38 384 ALA A CA 1
ATOM 2926 C C . ALA A 1 384 ? 10.332 15.627 -9.164 1.00 95.38 384 ALA A C 1
ATOM 2928 O O . ALA A 1 384 ? 9.671 16.655 -8.983 1.00 95.38 384 ALA A O 1
ATOM 2929 N N . PHE A 1 385 ? 9.788 14.487 -9.612 1.00 97.19 385 PHE A N 1
ATOM 2930 C CA . PHE A 1 385 ? 8.356 14.287 -9.831 1.00 97.19 385 PHE A CA 1
ATOM 2931 C C . PHE A 1 385 ? 7.580 13.938 -8.556 1.00 97.19 385 PHE A C 1
ATOM 2933 O O . PHE A 1 385 ? 6.373 14.182 -8.527 1.00 97.19 385 PHE A O 1
ATOM 2940 N N . PHE A 1 386 ? 8.235 13.425 -7.507 1.00 96.75 386 PHE A N 1
ATOM 2941 C CA . PHE A 1 386 ? 7.549 12.987 -6.289 1.00 96.75 386 PHE A CA 1
ATOM 2942 C C . PHE A 1 386 ? 6.783 14.165 -5.668 1.00 96.75 386 PHE A C 1
ATOM 2944 O O . PHE A 1 386 ? 7.360 15.250 -5.495 1.00 96.75 386 PHE A O 1
ATOM 2951 N N . PRO A 1 387 ? 5.502 13.976 -5.308 1.00 97.12 387 PRO A N 1
ATOM 2952 C CA . PRO A 1 387 ? 4.722 15.029 -4.686 1.00 97.12 387 PRO A CA 1
ATOM 2953 C C . PRO A 1 387 ? 5.278 15.390 -3.310 1.00 97.12 387 PRO A C 1
ATOM 2955 O O . PRO A 1 387 ? 5.827 14.569 -2.570 1.00 97.12 387 PRO A O 1
ATOM 2958 N N . ARG A 1 388 ? 5.113 16.660 -2.955 1.00 96.19 388 ARG A N 1
ATOM 2959 C CA . ARG A 1 388 ? 5.361 17.193 -1.619 1.00 96.19 388 ARG A CA 1
ATOM 2960 C C . ARG A 1 388 ? 4.119 17.933 -1.159 1.00 96.19 388 ARG A C 1
ATOM 2962 O O . ARG A 1 388 ? 3.432 18.575 -1.949 1.00 96.19 388 ARG A O 1
ATOM 2969 N N . THR A 1 389 ? 3.822 17.850 0.127 1.00 97.31 389 THR A N 1
ATOM 2970 C CA . THR A 1 389 ? 2.675 18.551 0.699 1.00 97.31 389 THR A CA 1
ATOM 2971 C C . THR A 1 389 ? 2.860 20.062 0.591 1.00 97.31 389 THR A C 1
ATOM 2973 O O . THR A 1 389 ? 3.926 20.591 0.903 1.00 97.31 389 THR A O 1
ATOM 2976 N N . THR A 1 390 ? 1.795 20.776 0.226 1.00 97.31 390 THR A N 1
ATOM 2977 C CA . THR A 1 390 ? 1.749 22.236 0.398 1.00 97.31 390 THR A CA 1
ATOM 2978 C C . THR A 1 390 ? 1.759 22.597 1.891 1.00 97.31 390 THR A C 1
ATOM 2980 O O . THR A 1 390 ? 1.554 21.743 2.764 1.00 97.31 390 THR A O 1
ATOM 2983 N N . ALA A 1 391 ? 1.954 23.875 2.228 1.00 96.44 391 ALA A N 1
ATOM 2984 C CA . ALA A 1 391 ? 1.891 24.329 3.622 1.00 96.44 391 ALA A CA 1
ATOM 2985 C C . ALA A 1 391 ? 0.515 24.074 4.276 1.00 96.44 391 ALA A C 1
ATOM 2987 O O . ALA A 1 391 ? 0.451 23.717 5.455 1.00 96.44 391 ALA A O 1
ATOM 2988 N N . ASP A 1 392 ? -0.577 24.230 3.520 1.00 95.50 392 ASP A N 1
ATOM 2989 C CA . ASP A 1 392 ? -1.939 23.958 3.995 1.00 95.50 392 ASP A CA 1
ATOM 2990 C C . ASP A 1 392 ? -2.171 22.464 4.214 1.00 95.50 392 ASP A C 1
ATOM 2992 O O . ASP A 1 392 ? -2.572 22.059 5.309 1.00 95.50 392 ASP A O 1
ATOM 2996 N N . SER A 1 393 ? -1.817 21.633 3.231 1.00 97.25 393 SER A N 1
ATOM 2997 C CA . SER A 1 393 ? -1.918 20.175 3.348 1.00 97.25 393 SER A CA 1
ATOM 2998 C C . SER A 1 393 ? -1.067 19.632 4.488 1.00 97.25 393 SER A C 1
ATOM 3000 O O . SER A 1 393 ? -1.508 18.751 5.218 1.00 97.25 393 SER A O 1
ATOM 3002 N N . THR A 1 394 ? 0.116 20.207 4.717 1.00 98.25 394 THR A N 1
ATOM 3003 C CA . THR A 1 394 ? 0.974 19.843 5.853 1.00 98.25 394 THR A CA 1
ATOM 3004 C C . THR A 1 394 ? 0.247 20.060 7.182 1.00 98.25 394 THR A C 1
ATOM 3006 O O . THR A 1 394 ? 0.233 19.173 8.033 1.00 98.25 394 THR A O 1
ATOM 3009 N N . ARG A 1 395 ? -0.415 21.214 7.364 1.00 97.31 395 ARG A N 1
ATOM 3010 C CA . ARG A 1 395 ? -1.198 21.496 8.580 1.00 97.31 395 ARG A CA 1
ATOM 3011 C C . ARG A 1 395 ? -2.384 20.548 8.733 1.00 97.31 395 ARG A C 1
ATOM 3013 O O . ARG A 1 395 ? -2.621 20.069 9.843 1.00 97.31 395 ARG A O 1
ATOM 3020 N N . MET A 1 396 ? -3.104 20.294 7.643 1.00 97.31 396 MET A N 1
ATOM 3021 C CA . MET A 1 396 ? -4.262 19.401 7.609 1.00 97.31 396 MET A CA 1
ATOM 3022 C C . MET A 1 396 ? -3.873 17.969 7.990 1.00 97.31 396 MET A C 1
ATOM 3024 O O . MET A 1 396 ? -4.437 17.419 8.935 1.00 97.31 396 MET A O 1
ATOM 3028 N N . ILE A 1 397 ? -2.869 17.396 7.320 1.00 98.19 397 ILE A N 1
ATOM 3029 C CA . ILE A 1 397 ? -2.381 16.034 7.578 1.00 98.19 397 ILE A CA 1
ATOM 3030 C C . ILE A 1 397 ? -1.869 15.922 9.015 1.00 98.19 397 ILE A C 1
ATOM 3032 O O . ILE A 1 397 ? -2.268 15.017 9.745 1.00 98.19 397 ILE A O 1
ATOM 3036 N N . ALA A 1 398 ? -1.055 16.878 9.474 1.00 98.00 398 ALA A N 1
ATOM 3037 C CA . ALA A 1 398 ? -0.546 16.864 10.842 1.00 98.00 398 ALA A CA 1
ATOM 3038 C C . ALA A 1 398 ? -1.675 16.945 11.884 1.00 98.00 398 ALA A C 1
ATOM 3040 O O . ALA A 1 398 ? -1.588 16.332 12.949 1.00 98.00 398 ALA A O 1
ATOM 3041 N N . GLN A 1 399 ? -2.745 17.699 11.605 1.00 96.81 399 GLN A N 1
ATOM 3042 C CA . GLN A 1 399 ? -3.913 17.767 12.481 1.00 96.81 399 GLN A CA 1
ATOM 3043 C C . GLN A 1 399 ? -4.704 16.457 12.487 1.00 96.81 399 GLN A C 1
ATOM 3045 O O . GLN A 1 399 ? -5.083 16.001 13.566 1.00 96.81 399 GLN A O 1
ATOM 3050 N N . LEU A 1 400 ? -4.913 15.844 11.322 1.00 97.44 400 LEU A N 1
ATOM 3051 C CA . LEU A 1 400 ? -5.570 14.544 11.203 1.00 97.44 400 LEU A CA 1
ATOM 3052 C C . LEU A 1 400 ? -4.800 13.465 11.976 1.00 97.44 400 LEU A C 1
ATOM 3054 O O . LEU A 1 400 ? -5.388 12.754 12.788 1.00 97.44 400 LEU A O 1
ATOM 3058 N N . ILE A 1 401 ? -3.479 13.395 11.796 1.00 97.62 401 ILE A N 1
ATOM 3059 C CA . ILE A 1 401 ? -2.613 12.451 12.512 1.00 97.62 401 ILE A CA 1
ATOM 3060 C C . ILE A 1 401 ? -2.676 12.696 14.022 1.00 97.62 401 ILE A C 1
ATOM 3062 O O . ILE A 1 401 ? -2.825 11.744 14.789 1.00 97.62 401 ILE A O 1
ATOM 3066 N N . ARG A 1 402 ? -2.624 13.955 14.481 1.00 96.19 402 ARG A N 1
ATOM 3067 C CA . ARG A 1 402 ? -2.784 14.278 15.910 1.00 96.19 402 ARG A CA 1
ATOM 3068 C C . ARG A 1 402 ? -4.128 13.816 16.467 1.00 96.19 402 ARG A C 1
ATOM 3070 O O . ARG A 1 402 ? -4.155 13.322 17.587 1.00 96.19 402 ARG A O 1
ATOM 3077 N N . ASP A 1 403 ? -5.218 13.981 15.725 1.00 96.38 403 ASP A N 1
ATOM 3078 C CA . ASP A 1 403 ? -6.549 13.563 16.174 1.00 96.38 403 ASP A CA 1
ATOM 3079 C C . ASP A 1 403 ? -6.682 12.033 16.241 1.00 96.38 403 ASP A C 1
ATOM 3081 O O . ASP A 1 403 ? -7.043 11.483 17.284 1.00 96.38 403 ASP A O 1
ATOM 3085 N N . VAL A 1 404 ? -6.297 11.336 15.167 1.00 97.25 404 VAL A N 1
ATOM 3086 C CA . VAL A 1 404 ? -6.373 9.867 15.068 1.00 97.25 404 VAL A CA 1
ATOM 3087 C C . VAL A 1 404 ? -5.457 9.181 16.085 1.00 97.25 404 VAL A C 1
ATOM 3089 O O . VAL A 1 404 ? -5.803 8.131 16.619 1.00 97.25 404 VAL A O 1
ATOM 3092 N N . THR A 1 405 ? -4.309 9.778 16.411 1.00 96.69 405 THR A N 1
ATOM 3093 C CA . THR A 1 405 ? -3.373 9.229 17.406 1.00 96.69 405 THR A CA 1
ATOM 3094 C C . THR A 1 405 ? -3.632 9.711 18.835 1.00 96.69 405 THR A C 1
ATOM 3096 O O . THR A 1 405 ? -2.878 9.341 19.737 1.00 96.69 405 THR A O 1
ATOM 3099 N N . ASN A 1 406 ? -4.681 10.502 19.097 1.00 95.94 406 ASN A N 1
ATOM 3100 C CA . ASN A 1 406 ? -5.003 10.980 20.442 1.00 95.94 406 ASN A CA 1
ATOM 3101 C C . ASN A 1 406 ? -5.989 10.035 21.164 1.00 95.94 406 ASN A C 1
ATOM 3103 O O . ASN A 1 406 ? -7.177 10.034 20.830 1.00 95.94 406 ASN A O 1
ATOM 3107 N N . PRO A 1 407 ? -5.568 9.294 22.208 1.00 94.88 407 PRO A N 1
ATOM 3108 C CA . PRO A 1 407 ? -6.444 8.366 22.933 1.00 94.88 407 PRO A CA 1
ATOM 3109 C C . PRO A 1 407 ? -7.556 9.046 23.752 1.00 94.88 407 PRO A C 1
ATOM 3111 O O . PRO A 1 407 ? -8.554 8.410 24.110 1.00 94.88 407 PRO A O 1
ATOM 3114 N N . ALA A 1 408 ? -7.400 10.334 24.066 1.00 89.94 408 ALA A N 1
ATOM 3115 C CA . ALA A 1 408 ? -8.445 11.145 24.687 1.00 89.94 408 ALA A CA 1
ATOM 3116 C C . ALA A 1 408 ? -9.370 11.815 23.652 1.00 89.94 408 ALA A C 1
ATOM 3118 O O . ALA A 1 408 ? -10.380 12.397 24.039 1.00 89.94 408 ALA A O 1
ATOM 3119 N N . GLY A 1 409 ? -9.022 11.744 22.363 1.00 86.44 409 GLY A N 1
ATOM 3120 C CA . GLY A 1 409 ? -9.726 12.378 21.249 1.00 86.44 409 GLY A CA 1
ATOM 3121 C C . GLY A 1 409 ? -10.179 11.363 20.199 1.00 86.44 409 GLY A C 1
ATOM 3122 O O . GLY A 1 409 ? -10.833 10.372 20.529 1.00 86.44 409 GLY A O 1
ATOM 3123 N N . GLY A 1 410 ? -9.844 11.621 18.932 1.00 94.50 410 GLY A N 1
ATOM 3124 C CA . GLY A 1 410 ? -10.355 10.892 17.773 1.00 94.50 410 GLY A CA 1
ATOM 3125 C C . GLY A 1 410 ? -9.964 9.417 17.650 1.00 94.50 410 GLY A C 1
ATOM 3126 O O . GLY A 1 410 ? -10.600 8.716 16.864 1.00 94.50 410 GLY A O 1
ATOM 3127 N N . MET A 1 411 ? -8.996 8.903 18.421 1.00 97.44 411 MET A N 1
ATOM 3128 C CA . MET A 1 411 ? -8.522 7.514 18.284 1.00 97.44 411 MET A CA 1
ATOM 3129 C C . MET A 1 411 ? -9.634 6.471 18.451 1.00 97.44 411 MET A C 1
ATOM 3131 O O . MET A 1 411 ? -9.706 5.526 17.670 1.00 97.44 411 MET A O 1
ATOM 3135 N N . ALA A 1 412 ? -10.524 6.637 19.436 1.00 96.50 412 ALA A N 1
ATOM 3136 C CA . ALA A 1 412 ? -11.626 5.693 19.640 1.00 96.50 412 ALA A CA 1
ATOM 3137 C C . ALA A 1 412 ? -12.553 5.656 18.415 1.00 96.50 412 ALA A C 1
ATOM 3139 O O . ALA A 1 412 ? -12.879 4.585 17.918 1.00 96.50 412 ALA A O 1
ATOM 3140 N N . ASN A 1 413 ? -12.913 6.827 17.884 1.00 96.50 413 ASN A N 1
ATOM 3141 C CA . ASN A 1 413 ? -13.773 6.940 16.706 1.00 96.50 413 ASN A CA 1
ATOM 3142 C C . ASN A 1 413 ? -13.091 6.389 15.447 1.00 96.50 413 ASN A C 1
ATOM 3144 O O . ASN A 1 413 ? -13.751 5.762 14.624 1.00 96.50 413 ASN A O 1
ATOM 3148 N N . ALA A 1 414 ? -11.779 6.597 15.308 1.00 95.75 414 ALA A N 1
ATOM 3149 C CA . ALA A 1 414 ? -10.981 6.019 14.233 1.00 95.75 414 ALA A CA 1
ATOM 3150 C C . ALA A 1 414 ? -11.033 4.483 14.272 1.00 95.75 414 ALA A C 1
ATOM 3152 O O . ALA A 1 414 ? -11.368 3.862 13.267 1.00 95.75 414 ALA A O 1
ATOM 3153 N N . LEU A 1 415 ? -10.790 3.882 15.443 1.00 95.38 415 LEU A N 1
ATOM 3154 C CA . LEU A 1 415 ? -10.860 2.430 15.630 1.00 95.38 415 LEU A CA 1
ATOM 3155 C C . LEU A 1 415 ? -12.273 1.877 15.416 1.00 95.38 415 LEU A C 1
ATOM 3157 O O . LEU A 1 415 ? -12.424 0.851 14.765 1.00 95.38 415 LEU A O 1
ATOM 3161 N N . VAL A 1 416 ? -13.311 2.559 15.909 1.00 95.75 416 VAL A N 1
ATOM 3162 C CA . VAL A 1 416 ? -14.709 2.162 15.667 1.00 95.75 416 VAL A CA 1
ATOM 3163 C C . VAL A 1 416 ? -15.014 2.141 14.173 1.00 95.75 416 VAL A C 1
ATOM 3165 O O . VAL A 1 416 ? -15.546 1.152 13.679 1.00 95.75 416 VAL A O 1
ATOM 3168 N N . SER A 1 417 ? -14.660 3.214 13.458 1.00 93.19 417 SER A N 1
ATOM 3169 C CA . SER A 1 417 ? -14.913 3.338 12.020 1.00 93.19 417 SER A CA 1
ATOM 3170 C C . SER A 1 417 ? -14.272 2.193 11.249 1.00 93.19 417 SER A C 1
ATOM 3172 O O . SER A 1 417 ? -14.959 1.514 10.491 1.00 93.19 417 SER A O 1
ATOM 3174 N N . ILE A 1 418 ? -12.979 1.951 11.483 1.00 90.50 418 ILE A N 1
ATOM 3175 C CA . ILE A 1 418 ? -12.252 0.933 10.729 1.00 90.50 418 ILE A CA 1
ATOM 3176 C C . ILE A 1 418 ? -12.663 -0.485 11.120 1.00 90.50 418 ILE A C 1
ATOM 3178 O O . ILE A 1 418 ? -12.792 -1.331 10.249 1.00 90.50 418 ILE A O 1
ATOM 3182 N N . ILE A 1 419 ? -12.957 -0.761 12.396 1.00 90.50 419 ILE A N 1
ATOM 3183 C CA . ILE A 1 419 ? -13.453 -2.086 12.795 1.00 90.50 419 ILE A CA 1
ATOM 3184 C C . ILE A 1 419 ? -14.794 -2.380 12.128 1.00 90.50 419 ILE A C 1
ATOM 3186 O O . ILE A 1 419 ? -14.991 -3.507 11.700 1.00 90.50 419 ILE A O 1
ATOM 3190 N N . ILE A 1 420 ? -15.709 -1.407 12.031 1.00 90.19 420 ILE A N 1
ATOM 3191 C CA . ILE A 1 420 ? -17.011 -1.607 11.374 1.00 90.19 420 ILE A CA 1
ATOM 3192 C C . ILE A 1 420 ? -16.836 -1.900 9.882 1.00 90.19 420 ILE A C 1
ATOM 3194 O O . ILE A 1 420 ? -17.483 -2.811 9.370 1.00 90.19 420 ILE A O 1
ATOM 3198 N N . GLU A 1 421 ? -15.992 -1.126 9.200 1.00 85.31 421 GLU A N 1
ATOM 3199 C CA . GLU A 1 421 ? -15.721 -1.279 7.767 1.00 85.31 421 GLU A CA 1
ATOM 3200 C C . GLU A 1 421 ? -15.112 -2.651 7.450 1.00 85.31 421 GLU A C 1
ATOM 3202 O O . GLU A 1 421 ? -15.554 -3.342 6.537 1.00 85.31 421 GLU A O 1
ATOM 3207 N N . GLU A 1 422 ? -14.161 -3.079 8.276 1.00 82.81 422 GLU A N 1
ATOM 3208 C CA . GLU A 1 422 ? -13.338 -4.271 8.054 1.00 82.81 422 GLU A CA 1
ATOM 3209 C C . GLU A 1 422 ? -13.898 -5.528 8.726 1.00 82.81 422 GLU A C 1
ATOM 3211 O O . GLU A 1 422 ? -13.330 -6.615 8.610 1.00 82.81 422 GLU A O 1
ATOM 3216 N N . LEU A 1 423 ? -15.007 -5.396 9.458 1.00 84.38 423 LEU A N 1
ATOM 3217 C CA . LEU A 1 423 ? -15.524 -6.435 10.344 1.00 84.38 423 LEU A CA 1
ATOM 3218 C C . LEU A 1 423 ? -15.678 -7.811 9.677 1.00 84.38 423 LEU A C 1
ATOM 3220 O O . LEU A 1 423 ? -15.294 -8.797 10.309 1.00 84.38 423 LEU A O 1
ATOM 3224 N N . PRO A 1 424 ? -16.208 -7.931 8.438 1.00 81.12 424 PRO A N 1
ATOM 3225 C CA . PRO A 1 424 ? -16.329 -9.230 7.780 1.00 81.12 424 PRO A CA 1
ATOM 3226 C C . PRO A 1 424 ? -14.970 -9.914 7.591 1.00 81.12 424 PRO A C 1
ATOM 3228 O O . PRO A 1 424 ? -14.790 -11.052 8.027 1.00 81.12 424 PRO A O 1
ATOM 3231 N N . SER A 1 425 ? -13.998 -9.197 7.021 1.00 72.62 425 SER A N 1
ATOM 3232 C CA . SER A 1 425 ? -12.634 -9.686 6.793 1.00 72.62 425 SER A CA 1
ATOM 3233 C C . SER A 1 425 ? -11.934 -10.021 8.109 1.00 72.62 425 SER A C 1
ATOM 3235 O O . SER A 1 425 ? -11.255 -11.048 8.213 1.00 72.62 425 SER A O 1
ATOM 3237 N N . LEU A 1 426 ? -12.156 -9.198 9.143 1.00 78.38 426 LEU A N 1
ATOM 3238 C CA . LEU A 1 426 ? -11.574 -9.415 10.460 1.00 78.38 426 LEU A CA 1
ATOM 3239 C C . LEU A 1 426 ? -12.078 -10.722 11.097 1.00 78.38 426 LEU A C 1
ATOM 3241 O O . LEU A 1 426 ? -11.289 -11.534 11.582 1.00 78.38 426 LEU A O 1
ATOM 3245 N N . LEU A 1 427 ? -13.393 -10.959 11.067 1.00 80.81 427 LEU A N 1
ATOM 3246 C CA . LEU A 1 427 ? -14.000 -12.164 11.638 1.00 80.81 427 LEU A CA 1
ATOM 3247 C C . LEU A 1 427 ? -13.598 -13.429 10.875 1.00 80.81 427 LEU A C 1
ATOM 3249 O O . LEU A 1 427 ? -13.311 -14.449 11.499 1.00 80.81 427 LEU A O 1
ATOM 3253 N N . GLU A 1 428 ? -13.521 -13.375 9.544 1.00 75.44 428 GLU A N 1
ATOM 3254 C CA . GLU A 1 428 ? -13.004 -14.496 8.754 1.00 75.44 428 GLU A CA 1
ATOM 3255 C C . GLU A 1 428 ? -11.556 -14.841 9.117 1.00 75.44 428 GLU A C 1
ATOM 3257 O O . GLU A 1 428 ? -11.224 -16.022 9.252 1.00 75.44 428 GLU A O 1
ATOM 3262 N 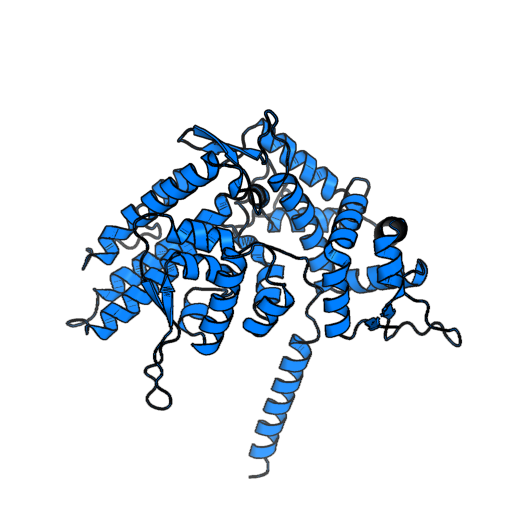N . GLY A 1 429 ? -10.706 -13.826 9.307 1.00 72.12 429 GLY A N 1
ATOM 3263 C CA . GLY A 1 429 ? -9.330 -14.008 9.768 1.00 72.12 429 GLY A CA 1
ATOM 3264 C C . GLY A 1 429 ? -9.266 -14.719 11.121 1.00 72.12 429 GLY A C 1
ATOM 3265 O O . GLY A 1 429 ? -8.596 -15.744 11.246 1.00 72.12 429 GLY A O 1
ATOM 3266 N N . LEU A 1 430 ? -10.037 -14.241 12.101 1.00 76.50 430 LEU A N 1
ATOM 3267 C CA . LEU A 1 430 ? -10.099 -14.830 13.444 1.00 76.50 430 LEU A CA 1
ATOM 3268 C C . LEU A 1 430 ? -10.658 -16.265 13.449 1.00 76.50 430 LEU A C 1
ATOM 3270 O O . LEU A 1 430 ? -10.203 -17.102 14.230 1.00 76.50 430 LEU A O 1
ATOM 3274 N N . VAL A 1 431 ? -11.614 -16.589 12.566 1.00 77.62 431 VAL A N 1
ATOM 3275 C CA . VAL A 1 431 ? -12.108 -17.970 12.399 1.00 77.62 431 VAL A CA 1
ATOM 3276 C C . VAL A 1 431 ? -11.028 -18.878 11.824 1.00 77.62 431 VAL A C 1
ATOM 3278 O O . VAL A 1 431 ? -10.834 -19.982 12.330 1.00 77.62 431 VAL A O 1
ATOM 3281 N N . ARG A 1 432 ? -10.305 -18.436 10.784 1.00 71.69 432 ARG A N 1
ATOM 3282 C CA . ARG A 1 432 ? -9.197 -19.218 10.203 1.00 71.69 432 ARG A CA 1
ATOM 3283 C C . ARG A 1 432 ? -8.098 -19.489 11.228 1.00 71.69 432 ARG A C 1
ATOM 3285 O O . ARG A 1 432 ? -7.505 -20.565 11.213 1.00 71.69 432 ARG A O 1
ATOM 3292 N N . HIS A 1 433 ? -7.872 -18.535 12.125 1.00 66.94 433 HIS A N 1
ATOM 3293 C CA . HIS A 1 433 ? -6.921 -18.650 13.223 1.00 66.94 433 HIS A CA 1
ATOM 3294 C C . HIS A 1 433 ? -7.365 -19.624 14.326 1.00 66.94 433 HIS A C 1
ATOM 3296 O O . HIS A 1 433 ? -6.539 -20.208 15.027 1.00 66.94 433 HIS A O 1
ATOM 3302 N N . GLY A 1 434 ? -8.676 -19.828 14.463 1.00 73.25 434 GLY A N 1
ATOM 3303 C CA . GLY A 1 434 ? -9.264 -20.605 15.549 1.00 73.25 434 GLY A CA 1
ATOM 3304 C C . GLY A 1 434 ? -9.425 -19.821 16.855 1.00 73.25 434 GLY A C 1
ATOM 3305 O O . GLY A 1 434 ? -9.585 -20.442 17.903 1.00 73.25 434 GLY A O 1
ATOM 3306 N N . ASP A 1 435 ? -9.404 -18.483 16.812 1.00 70.06 435 ASP A N 1
ATOM 3307 C CA . ASP A 1 435 ? -9.669 -17.638 17.990 1.00 70.06 435 ASP A CA 1
ATOM 3308 C C . ASP A 1 435 ? -11.161 -17.584 18.330 1.00 70.06 435 ASP A C 1
ATOM 3310 O O . ASP A 1 435 ? -11.567 -17.484 19.495 1.00 70.06 435 ASP A O 1
ATOM 3314 N N . ILE A 1 436 ? -11.987 -17.652 17.285 1.00 77.94 436 ILE A N 1
ATOM 3315 C CA . ILE A 1 436 ? -13.442 -17.576 17.353 1.00 77.94 436 ILE A CA 1
ATOM 3316 C C . ILE A 1 436 ? -14.058 -18.672 16.482 1.00 77.94 436 ILE A C 1
ATOM 3318 O O . ILE A 1 436 ? -13.436 -19.151 15.532 1.00 77.94 436 ILE A O 1
ATOM 3322 N N . HIS A 1 437 ? -15.304 -19.043 16.754 1.00 82.06 437 HIS A N 1
ATOM 3323 C CA . HIS A 1 437 ? -16.088 -19.898 15.865 1.00 82.06 437 HIS A CA 1
ATOM 3324 C C . HIS A 1 437 ? -17.460 -19.294 15.602 1.00 82.06 437 HIS A C 1
ATOM 3326 O O . HIS A 1 437 ? -17.939 -18.423 16.330 1.00 82.06 437 HIS A O 1
ATOM 3332 N N . ARG A 1 438 ? -18.076 -19.746 14.511 1.00 82.31 438 ARG A N 1
ATOM 3333 C CA . ARG A 1 438 ? -19.444 -19.371 14.170 1.00 82.31 438 ARG A CA 1
ATOM 3334 C C . ARG A 1 438 ? -20.402 -20.112 15.104 1.00 82.31 438 ARG A C 1
ATOM 3336 O O . ARG A 1 438 ? -20.291 -21.336 15.201 1.00 82.31 438 ARG A O 1
ATOM 3343 N N . ALA A 1 439 ? -21.255 -19.362 15.796 1.00 73.56 439 ALA A N 1
ATOM 3344 C CA . ALA A 1 439 ? -22.218 -19.874 16.770 1.00 73.56 439 ALA A CA 1
ATOM 3345 C C . ALA A 1 439 ? -23.316 -20.734 16.124 1.00 73.56 439 ALA A C 1
ATOM 3347 O O . ALA A 1 439 ? -23.651 -20.488 14.937 1.00 73.56 439 ALA A O 1
#

Sequence (439 aa):
MARLQRTAGNEAVAAMVRGASEARHQPAAVQRYEAFEHATEGDRTPGSRTATAGESDDLLYPHPGVRLTSGEIDALADMYGSPDDLFSASPDEIRAVVALVHRQQARPGSVQESEWDAATGGRYTRLNLRNAAHFGPSNSALVPVPAGASPSSVDNRENFRRYYSETIINASEAFHHLGLPSAEHTQRFLSRATISAGFAEHYLLDAFSAGHLFNKEDFTALAQRNLNALPRSQQQALLHRVGHGVLANPGARALLGQYEAVELTFGFLPRPNFDNETAFNTLLERLYDDPDGRQAVLSALVKVVHDRLDHNDAGGGAIGVPVENNLGAWVLSGDKTLATSPQTQQMIERAITEFRTRMQPYFAGPTPPGTGSGYAPGSEEVIAFFPRTTADSTRMIAQLIRDVTNPAGGMANALVSIIIEELPSLLEGLVRHGDIHRA

pLDDT: mean 84.2, std 17.44, range [26.34, 98.25]